Protein 2OLT (pdb70)

Sequence (627 aa):
SPIKPLQEHDKVYDCASLLVPFFEATITGNNWDDAVQIRKQISLAEKQGDSLKREIRLTLPSGLFPVERTDLLELLTQQDKIANKAKDISGRVIGRQLLIPQALQVPFIAYLQRCIIDAVGLAQQVINELDDLLEAGFRGREVDFVAKINELDIIEEDTDDLQIQLRRQLFALESELNPVDVFLYKTIEWVGGLADLAERVGSRLELLARVPIKPLQEHDKVYDCASLLVPFFEATITGNWDDAVQIRKQISLAEKQGDSLKREIRLTLPSGLFPVERTDLLELLTQQDKIANKAKDISGRVIGRQLLIPQALQVPFIAYLQRCIDAVGLAQQVINELDDLLEARGREVDFVAKINELDIIEEDTDDLQIQLRRQLFALESELNPVDVFLYKTIEWVGGLADLAERVGSRLELLARVGVFAKSPIKPLQEHDKVYDCASLLVPFFEATITGNWDDAVQIRKQISLAEKQGDSLKREEIRLTLGLFPVERTDLLELLTQQDKIANKAKDISGRVIGRQLLIPQALQVPFIAYLQRCIDAVGLAQQVINELDDLLEAGFRGREVDFVAKINELDIIEEDTDDLQIQLRRQLFALESELNPVDVFLYKTIEWVGGLADLAERVGSRLELLARV

Structure (mmCIF, N/CA/C/O backbone):
data_2OLT
#
_entry.id   2OLT
#
_cell.length_a   99.530
_cell.length_b   99.530
_cell.length_c   395.920
_cell.angle_alpha   90.000
_cell.angle_beta   90.000
_cell.angle_gamma   120.000
#
_symmetry.space_group_name_H-M   'H 3 2'
#
loop_
_entity.id
_entity.type
_entity.pdbx_description
1 polymer 'Hypothetical protein'
2 non-polymer 'CHLORIDE ION'
3 non-polymer GLYCEROL
4 water water
#
loop_
_atom_site.group_PDB
_atom_site.id
_atom_site.type_symbol
_atom_site.label_atom_id
_atom_site.label_alt_id
_atom_site.label_comp_id
_atom_site.label_asym_id
_atom_site.label_entity_id
_atom_site.label_seq_id
_atom_site.pdbx_PDB_ins_code
_atom_site.Cartn_x
_atom_site.Cartn_y
_atom_site.Cartn_z
_atom_site.occupancy
_atom_site.B_iso_or_equiv
_atom_site.auth_seq_id
_atom_site.auth_comp_id
_atom_site.auth_asym_id
_atom_site.auth_atom_id
_atom_site.pdbx_PDB_model_num
ATOM 1 N N . SER A 1 14 ? 10.507 20.311 6.652 1.00 57.10 13 SER A N 1
ATOM 2 C CA . SER A 1 14 ? 9.679 19.342 5.900 1.00 56.44 13 SER A CA 1
ATOM 3 C C . SER A 1 14 ? 8.517 18.941 6.791 1.00 55.88 13 SER A C 1
ATOM 4 O O . SER A 1 14 ? 8.183 19.640 7.741 1.00 55.78 13 SER A O 1
ATOM 5 N N . PRO A 1 15 ? 7.902 17.797 6.481 1.00 54.62 14 PRO A N 1
ATOM 6 C CA . PRO A 1 15 ? 6.720 17.232 7.167 1.00 53.99 14 PRO A CA 1
ATOM 7 C C . PRO A 1 15 ? 6.992 16.877 8.602 1.00 53.03 14 PRO A C 1
ATOM 8 O O . PRO A 1 15 ? 6.082 16.751 9.409 1.00 53.81 14 PRO A O 1
ATOM 12 N N . ILE A 1 16 ? 8.255 16.645 8.900 1.00 51.68 15 ILE A N 1
ATOM 13 C CA . ILE A 1 16 ? 8.653 16.320 10.221 1.00 50.69 15 ILE A CA 1
ATOM 14 C C . ILE A 1 16 ? 8.751 17.565 11.109 1.00 48.77 15 ILE A C 1
ATOM 15 O O . ILE A 1 16 ? 8.701 17.445 12.312 1.00 48.18 15 ILE A O 1
ATOM 19 N N . LYS A 1 17 ? 8.804 18.764 10.542 1.00 47.13 16 LYS A N 1
ATOM 20 C CA . LYS A 1 17 ? 9.042 19.957 11.375 1.00 45.95 16 LYS A CA 1
ATOM 21 C C . LYS A 1 17 ? 7.996 20.212 12.469 1.00 44.70 16 LYS A C 1
ATOM 22 O O . LYS A 1 17 ? 8.346 20.512 13.587 1.00 43.33 16 LYS A O 1
ATOM 25 N N . PRO A 1 18 ? 6.704 20.111 12.153 1.00 43.96 17 PRO A N 1
ATOM 26 C CA . PRO A 1 18 ? 5.746 20.293 13.242 1.00 43.35 17 PRO A CA 1
ATOM 27 C C . PRO A 1 18 ? 5.900 19.239 14.342 1.00 43.00 17 PRO A C 1
ATOM 28 O O . PRO A 1 18 ? 5.627 19.515 15.505 1.00 42.07 17 PRO A O 1
ATOM 32 N N . LEU A 1 19 ? 6.313 18.021 13.979 1.00 43.38 18 LEU A N 1
ATOM 33 C CA . LEU A 1 19 ? 6.508 16.969 14.975 1.00 43.62 18 LEU A CA 1
ATOM 34 C C . LEU A 1 19 ? 7.690 17.313 15.840 1.00 43.27 18 LEU A C 1
ATOM 35 O O . LEU A 1 19 ? 7.659 17.065 17.048 1.00 42.58 18 LEU A O 1
ATOM 40 N N . GLN A 1 20 ? 8.725 17.871 15.222 1.00 43.37 19 GLN A N 1
ATOM 41 C CA . GLN A 1 20 ? 9.920 18.267 15.946 1.00 43.86 19 GLN A CA 1
ATOM 42 C C . GLN A 1 20 ? 9.580 19.351 16.951 1.00 43.54 19 GLN A C 1
ATOM 43 O O . GLN A 1 20 ? 9.998 19.264 18.122 1.00 43.27 19 GLN A O 1
ATOM 49 N N . GLU A 1 21 ? 8.786 20.322 16.523 1.00 42.20 20 GLU A N 1
ATOM 50 C CA . GLU A 1 21 ? 8.343 21.381 17.397 1.00 42.87 20 GLU A CA 1
ATOM 51 C C . GLU A 1 21 ? 7.539 20.855 18.581 1.00 42.43 20 GLU A C 1
ATOM 52 O O . GLU A 1 21 ? 7.711 21.285 19.729 1.00 41.06 20 GLU A O 1
ATOM 58 N N . HIS A 1 22 ? 6.652 19.899 18.329 1.00 41.97 21 HIS A N 1
ATOM 59 C CA . HIS A 1 22 ? 5.909 19.280 19.401 1.00 41.75 21 HIS A CA 1
ATOM 60 C C . HIS A 1 22 ? 6.837 18.510 20.359 1.00 41.96 21 HIS A C 1
ATOM 61 O O . HIS A 1 22 ? 6.739 18.605 21.584 1.00 42.29 21 HIS A O 1
ATOM 76 N N . ASP A 1 24 ? 9.954 19.116 20.943 1.00 43.33 23 ASP A N 1
ATOM 77 C CA . ASP A 1 24 ? 10.713 20.088 21.713 1.00 43.84 23 ASP A CA 1
ATOM 78 C C . ASP A 1 24 ? 9.869 20.591 22.905 1.00 44.70 23 ASP A C 1
ATOM 79 O O . ASP A 1 24 ? 10.384 20.712 23.998 1.00 44.97 23 ASP A O 1
ATOM 84 N N . LYS A 1 25 ? 8.587 20.907 22.683 1.00 45.35 24 LYS A N 1
ATOM 85 C CA . LYS A 1 25 ? 7.691 21.353 23.765 1.00 44.80 24 LYS A CA 1
ATOM 86 C C . LYS A 1 25 ? 7.545 20.259 24.845 1.00 44.90 24 LYS A C 1
ATOM 87 O O . LYS A 1 25 ? 7.571 20.515 26.038 1.00 44.09 24 LYS A O 1
ATOM 93 N N . VAL A 1 26 ? 7.362 19.028 24.390 1.00 44.60 25 VAL A N 1
ATOM 94 C CA . VAL A 1 26 ? 7.216 17.884 25.287 1.00 45.47 25 VAL A CA 1
ATOM 95 C C . VAL A 1 26 ? 8.484 17.676 26.165 1.00 45.04 25 VAL A C 1
ATOM 96 O O . VAL A 1 26 ? 8.384 17.394 27.383 1.00 45.54 25 VAL A O 1
ATOM 100 N N . TYR A 1 27 ? 9.656 17.823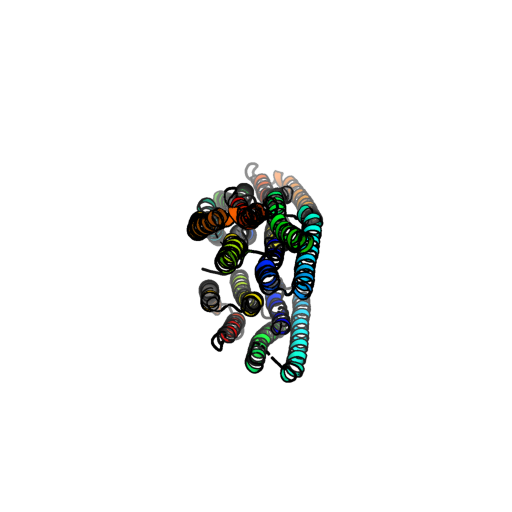 25.561 1.00 44.85 26 TYR A N 1
ATOM 101 C CA . TYR A 1 27 ? 10.898 17.760 26.290 1.00 44.48 26 TYR A CA 1
ATOM 102 C C . TYR A 1 27 ? 10.989 18.885 27.336 1.00 44.85 26 TYR A C 1
ATOM 103 O O . TYR A 1 27 ? 11.423 18.631 28.463 1.00 43.61 26 TYR A O 1
ATOM 112 N N . ASP A 1 28 ? 10.658 20.111 26.944 1.00 44.44 27 ASP A N 1
ATOM 113 C CA . ASP A 1 28 ? 10.655 21.224 27.862 1.00 44.92 27 ASP A CA 1
ATOM 114 C C . ASP A 1 28 ? 9.751 20.931 29.037 1.00 44.97 27 ASP A C 1
ATOM 115 O O . ASP A 1 28 ? 10.082 21.208 30.198 1.00 44.63 27 ASP A O 1
ATOM 120 N N . CYS A 1 29 ? 8.591 20.352 28.751 1.00 45.21 28 CYS A N 1
ATOM 121 C CA . CYS A 1 29 ? 7.610 20.078 29.808 1.00 44.89 28 CYS A CA 1
ATOM 122 C C . CYS A 1 29 ? 8.148 19.055 30.828 1.00 45.36 28 CYS A C 1
ATOM 123 O O . CYS A 1 29 ? 8.136 19.271 32.042 1.00 45.07 28 CYS A O 1
ATOM 126 N N . ALA A 1 30 ? 8.683 17.949 30.313 1.00 44.86 29 ALA A N 1
ATOM 127 C CA . ALA A 1 30 ? 9.265 16.942 31.163 1.00 44.71 29 ALA A CA 1
ATOM 128 C C . ALA A 1 30 ? 10.481 17.474 31.936 1.00 44.84 29 ALA A C 1
ATOM 129 O O . ALA A 1 30 ? 10.678 17.082 33.097 1.00 44.42 29 ALA A O 1
ATOM 131 N N . SER A 1 31 ? 11.304 18.302 31.296 1.00 44.50 30 SER A N 1
ATOM 132 C CA . SER A 1 31 ? 12.484 18.855 31.914 1.00 45.28 30 SER A CA 1
ATOM 133 C C . SER A 1 31 ? 12.189 19.675 33.165 1.00 44.87 30 SER A C 1
ATOM 134 O O . SER A 1 31 ? 13.014 19.712 34.084 1.00 44.26 30 SER A O 1
ATOM 137 N N . LEU A 1 32 ? 11.038 20.334 33.188 1.00 44.26 31 LEU A N 1
ATOM 138 C CA . LEU A 1 32 ? 10.656 21.117 34.328 1.00 44.36 31 LEU A CA 1
ATOM 139 C C . LEU A 1 32 ? 10.472 20.266 35.604 1.00 43.39 31 LEU A C 1
ATOM 140 O O . LEU A 1 32 ? 10.445 20.798 36.686 1.00 42.77 31 LEU A O 1
ATOM 145 N N . LEU A 1 33 ? 10.383 18.939 35.469 1.00 42.79 32 LEU A N 1
ATOM 146 C CA . LEU A 1 33 ? 10.249 18.085 36.629 1.00 42.73 32 LEU A CA 1
ATOM 147 C C . LEU A 1 33 ? 11.455 18.193 37.551 1.00 42.64 32 LEU A C 1
ATOM 148 O O . LEU A 1 33 ? 11.340 17.991 38.744 1.00 41.91 32 LEU A O 1
ATOM 153 N N . VAL A 1 34 ? 12.623 18.502 37.004 1.00 42.87 33 VAL A N 1
ATOM 154 C CA . VAL A 1 34 ? 13.817 18.617 37.843 1.00 43.22 33 VAL A CA 1
ATOM 155 C C . VAL A 1 34 ? 13.750 19.843 38.802 1.00 42.57 33 VAL A C 1
ATOM 156 O O . VAL A 1 34 ? 13.849 19.677 40.013 1.00 42.43 33 VAL A O 1
ATOM 160 N N . PRO A 1 35 ? 13.574 21.067 38.278 1.00 41.87 34 PRO A N 1
ATOM 161 C CA . PRO A 1 35 ? 13.402 22.140 39.263 1.00 41.86 34 PRO A CA 1
ATOM 162 C C . PRO A 1 35 ? 12.132 21.986 40.101 1.00 41.21 34 PRO A C 1
ATOM 163 O O . PRO A 1 35 ? 12.083 22.476 41.245 1.00 41.81 34 PRO A O 1
ATOM 167 N N . PHE A 1 36 ? 11.105 21.329 39.567 1.00 41.46 35 PHE A N 1
ATOM 168 C CA . PHE A 1 36 ? 9.883 21.096 40.341 1.00 41.07 35 PHE A CA 1
ATOM 169 C C . PHE A 1 36 ? 10.208 20.303 41.593 1.00 41.16 35 PHE A C 1
ATOM 170 O O . PHE A 1 36 ? 9.905 20.705 42.702 1.00 40.40 35 PHE A O 1
ATOM 178 N N . PHE A 1 37 ? 10.833 19.152 41.400 1.00 41.70 36 PHE A N 1
ATOM 179 C CA . PHE A 1 37 ? 11.253 18.355 42.523 1.00 41.65 36 PHE A CA 1
ATOM 180 C C . PHE A 1 37 ? 12.281 19.019 43.427 1.00 41.79 36 PHE A C 1
ATOM 181 O O . PHE A 1 37 ? 12.210 18.874 44.655 1.00 41.09 36 PHE A O 1
ATOM 189 N N . GLU A 1 38 ? 13.242 19.720 42.830 1.00 41.38 37 GLU A N 1
ATOM 190 C CA . GLU A 1 38 ? 14.219 20.462 43.618 1.00 43.46 37 GLU A CA 1
ATOM 191 C C . GLU A 1 38 ? 13.517 21.426 44.587 1.00 43.12 37 GLU A C 1
ATOM 192 O O . GLU A 1 38 ? 13.894 21.516 45.747 1.00 43.29 37 GLU A O 1
ATOM 198 N N . ALA A 1 39 ? 12.455 22.084 44.133 1.00 43.39 38 ALA A N 1
ATOM 199 C CA . ALA A 1 39 ? 11.720 22.999 44.984 1.00 43.53 38 ALA A CA 1
ATOM 200 C C . ALA A 1 39 ? 11.017 22.235 46.103 1.00 44.03 38 ALA A C 1
ATOM 201 O O . ALA A 1 39 ? 11.068 22.665 47.236 1.00 44.40 38 ALA A O 1
ATOM 203 N N . THR A 1 40 ? 10.380 21.105 45.793 1.00 44.26 39 THR A N 1
ATOM 204 C CA . THR A 1 40 ? 9.693 20.347 46.851 1.00 44.84 39 THR A CA 1
ATOM 205 C C . THR A 1 40 ? 10.701 19.929 47.923 1.00 45.47 39 THR A C 1
ATOM 206 O O . THR A 1 40 ? 10.402 19.924 49.096 1.00 46.37 39 THR A O 1
ATOM 210 N N . ILE A 1 41 ? 11.900 19.581 47.492 1.00 46.08 40 ILE A N 1
ATOM 211 C CA . ILE A 1 41 ? 12.945 19.098 48.368 1.00 46.75 40 ILE A CA 1
ATOM 212 C C . ILE A 1 41 ? 13.455 20.158 49.335 1.00 46.89 40 ILE A C 1
ATOM 213 O O . ILE A 1 41 ? 13.759 19.866 50.472 1.00 47.18 40 ILE A O 1
ATOM 218 N N . THR A 1 42 ? 13.528 21.399 48.894 1.00 47.20 41 THR A N 1
ATOM 219 C CA . THR A 1 42 ? 13.942 22.478 49.771 1.00 47.20 41 THR A CA 1
ATOM 220 C C . THR A 1 42 ? 12.771 23.010 50.591 1.00 46.84 41 THR A C 1
ATOM 221 O O . THR A 1 42 ? 12.921 23.966 51.283 1.00 47.21 41 THR A O 1
ATOM 225 N N . GLY A 1 43 ? 11.602 22.405 50.484 1.00 47.37 42 GLY A N 1
ATOM 226 C CA . GLY A 1 43 ? 10.424 22.873 51.188 1.00 47.30 42 GLY A CA 1
ATOM 227 C C . GLY A 1 43 ? 9.744 24.126 50.644 1.00 47.30 42 GLY A C 1
ATOM 228 O O . GLY A 1 43 ? 8.914 24.713 51.330 1.00 47.26 42 GLY A O 1
ATOM 229 N N A ASN A 1 44 ? 10.090 24.582 49.440 0.50 46.96 43 ASN A N 1
ATOM 230 N N B ASN A 1 44 ? 10.078 24.520 49.414 0.50 47.18 43 ASN A N 1
ATOM 231 C CA A ASN A 1 44 ? 9.391 25.745 48.905 0.50 46.21 43 ASN A CA 1
ATOM 232 C CA B ASN A 1 44 ? 9.459 25.681 48.791 0.50 46.64 43 ASN A CA 1
ATOM 233 C C A ASN A 1 44 ? 8.243 25.270 48.031 0.50 46.04 43 ASN A C 1
ATOM 234 C C B ASN A 1 44 ? 8.238 25.239 47.997 0.50 46.30 43 ASN A C 1
ATOM 235 O O A ASN A 1 44 ? 8.394 25.166 46.812 0.50 45.73 43 ASN A O 1
ATOM 236 O O B ASN A 1 44 ? 8.327 25.143 46.773 0.50 46.11 43 ASN A O 1
ATOM 245 N N . TRP A 1 45 ? 7.123 24.942 48.679 1.00 45.80 44 TRP A N 1
ATOM 246 C CA . TRP A 1 45 ? 5.914 24.468 48.023 1.00 46.13 44 TRP A CA 1
ATOM 247 C C . TRP A 1 45 ? 5.230 25.532 47.176 1.00 46.41 44 TRP A C 1
ATOM 248 O O . TRP A 1 45 ? 4.579 25.205 46.172 1.00 45.70 44 TRP A O 1
ATOM 259 N N . ASP A 1 46 ? 5.381 26.799 47.551 1.00 46.23 45 ASP A N 1
ATOM 260 C CA . ASP A 1 46 ? 4.815 27.842 46.708 1.00 46.66 45 ASP A CA 1
ATOM 261 C C . ASP A 1 46 ? 5.524 27.824 45.350 1.00 46.08 45 ASP A C 1
ATOM 262 O O . ASP A 1 46 ? 4.899 27.940 44.307 1.00 45.34 45 ASP A O 1
ATOM 267 N N . ASP A 1 47 ? 6.843 27.718 45.382 1.00 45.55 46 ASP A N 1
ATOM 268 C CA . ASP A 1 47 ? 7.599 27.655 44.165 1.00 45.73 46 ASP A CA 1
ATOM 269 C C . ASP A 1 47 ? 7.286 26.398 43.362 1.00 44.85 46 ASP A C 1
ATOM 270 O O . ASP A 1 47 ? 7.278 26.448 42.141 1.00 44.19 46 ASP A O 1
ATOM 275 N N . ALA A 1 48 ? 7.095 25.264 44.040 1.00 44.46 47 ALA A N 1
ATOM 276 C CA . ALA A 1 48 ? 6.755 24.029 43.364 1.00 43.90 47 ALA A CA 1
ATOM 277 C C . ALA A 1 48 ? 5.406 24.193 42.679 1.00 44.67 47 ALA A C 1
ATOM 278 O O . ALA A 1 48 ? 5.197 23.709 41.559 1.00 43.95 47 ALA A O 1
ATOM 280 N N . VAL A 1 49 ? 4.482 24.868 43.336 1.00 44.67 48 VAL A N 1
ATOM 281 C CA . VAL A 1 49 ? 3.160 25.137 42.726 1.00 45.38 48 VAL A CA 1
ATOM 282 C C . VAL A 1 49 ? 3.330 25.986 41.461 1.00 45.21 48 VAL A C 1
ATOM 283 O O . VAL A 1 49 ? 2.694 25.722 40.439 1.00 43.96 48 VAL A O 1
ATOM 287 N N . GLN A 1 50 ? 4.178 27.003 41.540 1.00 45.15 49 GLN A N 1
ATOM 288 C CA . GLN A 1 50 ? 4.436 27.821 40.355 1.00 46.17 49 GLN A CA 1
ATOM 289 C C . GLN A 1 50 ? 5.093 27.006 39.210 1.00 46.20 49 GLN A C 1
ATOM 290 O O . GLN A 1 50 ? 4.731 27.149 38.033 1.00 45.66 49 GLN A O 1
ATOM 296 N N . ILE A 1 51 ? 6.030 26.122 39.545 1.00 45.47 50 ILE A N 1
ATOM 297 C CA . ILE A 1 51 ? 6.672 25.315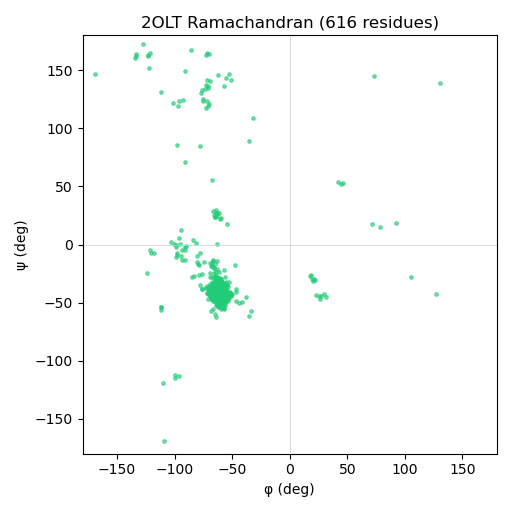 38.511 1.00 45.36 50 ILE A CA 1
ATOM 298 C C . ILE A 1 51 ? 5.684 24.323 37.889 1.00 45.83 50 ILE A C 1
ATOM 299 O O . ILE A 1 51 ? 5.737 24.013 36.716 1.00 45.28 50 ILE A O 1
ATOM 304 N N . ARG A 1 52 ? 4.795 23.793 38.697 1.00 45.93 51 ARG A N 1
ATOM 305 C CA . ARG A 1 52 ? 3.749 22.963 38.172 1.00 47.39 51 ARG A CA 1
ATOM 306 C C . ARG A 1 52 ? 2.855 23.750 37.194 1.00 46.96 51 ARG A C 1
ATOM 307 O O . ARG A 1 52 ? 2.426 23.182 36.174 1.00 46.60 51 ARG A O 1
ATOM 315 N N . LYS A 1 53 ? 2.633 25.040 37.441 1.00 46.93 52 LYS A N 1
ATOM 316 C CA . LYS A 1 53 ? 1.893 25.849 36.487 1.00 47.01 52 LYS A CA 1
ATOM 317 C C . LYS A 1 53 ? 2.668 25.911 35.161 1.00 46.08 52 LYS A C 1
ATOM 318 O O . LYS A 1 53 ? 2.064 25.924 34.104 1.00 46.47 52 LYS A O 1
ATOM 324 N N . GLN A 1 54 ? 3.993 25.992 35.227 1.00 45.26 53 GLN A N 1
ATOM 325 C CA . GLN A 1 54 ? 4.844 26.036 34.040 1.00 44.34 53 GLN A CA 1
ATOM 326 C C . GLN A 1 54 ? 4.723 24.671 33.312 1.00 44.18 53 GLN A C 1
ATOM 327 O O . GLN A 1 54 ? 4.630 24.586 32.102 1.00 43.52 53 GLN A O 1
ATOM 333 N N . ILE A 1 55 ? 4.755 23.601 34.079 1.00 43.21 54 ILE A N 1
ATOM 334 C CA . ILE A 1 55 ? 4.581 22.268 33.508 1.00 43.23 54 ILE A CA 1
ATOM 335 C C . ILE A 1 55 ? 3.209 22.158 32.815 1.00 43.50 54 ILE A C 1
ATOM 336 O O . ILE A 1 55 ? 3.122 21.678 31.682 1.00 42.40 54 ILE A O 1
ATOM 341 N N . SER A 1 56 ? 2.159 22.643 33.464 1.00 44.04 55 SER A N 1
ATOM 342 C CA . SER A 1 56 ? 0.819 22.632 32.871 1.00 45.35 55 SER A CA 1
ATOM 343 C C . SER A 1 56 ? 0.728 23.489 31.606 1.00 44.93 55 SER A C 1
ATOM 344 O O . SER A 1 56 ? -0.003 23.147 30.684 1.00 45.38 55 SER A O 1
ATOM 347 N N . LEU A 1 57 ? 1.408 24.627 31.602 1.00 44.38 56 LEU A N 1
ATOM 348 C CA . LEU A 1 57 ? 1.406 25.492 30.448 1.00 44.10 56 LEU A CA 1
ATOM 349 C C . LEU A 1 57 ? 2.032 24.789 29.251 1.00 43.31 56 LEU A C 1
ATOM 350 O O . LEU A 1 57 ? 1.515 24.805 28.154 1.00 43.04 56 LEU A O 1
ATOM 355 N N . ALA A 1 58 ? 3.204 24.221 29.466 1.00 43.38 57 ALA A N 1
ATOM 356 C CA . ALA A 1 58 ? 3.914 23.521 28.400 1.00 43.48 57 ALA A CA 1
ATOM 357 C C . ALA A 1 58 ? 3.055 22.383 27.853 1.00 43.20 57 ALA A C 1
ATOM 358 O O . ALA A 1 58 ? 3.059 22.087 26.672 1.00 42.66 57 ALA A O 1
ATOM 360 N N . GLU A 1 59 ? 2.328 21.724 28.736 1.00 43.89 58 GLU A N 1
ATOM 361 C CA . GLU A 1 59 ? 1.437 20.654 28.327 1.00 43.62 58 GLU A CA 1
ATOM 362 C C . GLU A 1 59 ? 0.291 21.210 27.498 1.00 43.34 58 GLU A C 1
ATOM 363 O O . GLU A 1 59 ? -0.069 20.621 26.471 1.00 43.49 58 GLU A O 1
ATOM 369 N N . LYS A 1 60 ? -0.251 22.357 27.882 1.00 43.90 59 LYS A N 1
ATOM 370 C CA . LYS A 1 60 ? -1.323 22.975 27.148 1.00 43.88 59 LYS A CA 1
ATOM 371 C C . LYS A 1 60 ? -0.818 23.367 25.744 1.00 43.73 59 LYS A C 1
ATOM 372 O O . LYS A 1 60 ? -1.512 23.159 24.738 1.00 43.48 59 LYS A O 1
ATOM 376 N N . GLN A 1 61 ? 0.361 23.988 25.695 1.00 43.05 60 GLN A N 1
ATOM 377 C CA . GLN A 1 61 ? 0.953 24.455 24.458 1.00 42.41 60 GLN A CA 1
ATOM 378 C C . GLN A 1 61 ? 1.205 23.263 23.523 1.00 42.29 60 GLN A C 1
ATOM 379 O O . GLN A 1 61 ? 0.951 23.309 22.336 1.00 41.88 60 GLN A O 1
ATOM 385 N N . GLY A 1 62 ? 1.702 22.177 24.087 1.00 41.99 61 GLY A N 1
ATOM 386 C CA . GLY A 1 62 ? 1.911 20.949 23.332 1.00 42.22 61 GLY A CA 1
ATOM 387 C C . GLY A 1 62 ? 0.609 20.379 22.773 1.00 41.96 61 GLY A C 1
ATOM 388 O O . GLY A 1 62 ? 0.541 19.974 21.615 1.00 42.35 61 GLY A O 1
ATOM 389 N N . ASP A 1 63 ? -0.433 20.368 23.582 1.00 41.94 62 ASP A N 1
ATOM 390 C CA . ASP A 1 63 ? -1.725 19.925 23.140 1.00 42.55 62 ASP A CA 1
ATOM 391 C C . ASP A 1 63 ? -2.279 20.808 21.976 1.00 43.05 62 ASP A C 1
ATOM 392 O O . ASP A 1 63 ? -2.958 20.309 21.055 1.00 41.31 62 ASP A O 1
ATOM 397 N N . SER A 1 64 ? -2.015 22.120 22.008 1.00 43.14 63 SER A N 1
ATOM 398 C CA . SER A 1 64 ? -2.460 22.989 20.953 1.00 43.07 63 SER A CA 1
ATOM 399 C C . SER A 1 64 ? -1.738 22.651 19.649 1.00 42.57 63 SER A C 1
ATOM 400 O O . SER A 1 64 ? -2.371 22.591 18.623 1.00 41.73 63 SER A O 1
ATOM 403 N N . LEU A 1 65 ? -0.425 22.439 19.704 1.00 42.39 64 LEU A N 1
ATOM 404 C CA . LEU A 1 65 ? 0.341 22.039 18.538 1.00 42.32 64 LEU A CA 1
ATOM 405 C C . LEU A 1 65 ? -0.189 20.708 18.019 1.00 41.25 64 LEU A C 1
ATOM 406 O O . LEU A 1 65 ? -0.285 20.494 16.838 1.00 40.30 64 LEU A O 1
ATOM 411 N N . LYS A 1 66 ? -0.443 19.787 18.933 1.00 41.44 65 LYS A N 1
ATOM 412 C CA . LYS A 1 66 ? -1.015 18.486 18.592 1.00 41.75 65 LYS A CA 1
ATOM 413 C C . LYS A 1 66 ? -2.353 18.636 17.851 1.00 40.44 65 LYS A C 1
ATOM 414 O O . LYS A 1 66 ? -2.584 17.996 16.852 1.00 39.24 65 LYS A O 1
ATOM 420 N N . ARG A 1 67 ? -3.239 19.470 18.359 1.00 39.82 66 ARG A N 1
ATOM 421 C CA . ARG A 1 67 ? -4.512 19.692 17.714 1.00 39.22 66 ARG A CA 1
ATOM 422 C C . ARG A 1 67 ? -4.325 20.205 16.268 1.00 39.29 66 ARG A C 1
ATOM 423 O O . ARG A 1 67 ? -5.019 19.764 15.337 1.00 37.62 66 ARG A O 1
ATOM 431 N N . GLU A 1 68 ? -3.425 21.174 16.101 1.00 39.19 67 GLU A N 1
ATOM 432 C CA . GLU A 1 68 ? -3.214 21.775 14.787 1.00 38.96 67 GLU A CA 1
ATOM 433 C C . GLU A 1 68 ? -2.696 20.729 13.811 1.00 38.79 67 GLU A C 1
ATOM 434 O O . GLU A 1 68 ? -3.158 20.651 12.693 1.00 38.29 67 GLU A O 1
ATOM 436 N N . ILE A 1 69 ? -1.770 19.898 14.257 1.00 38.52 68 ILE A N 1
ATOM 437 C CA . ILE A 1 69 ? -1.264 18.823 13.411 1.00 39.22 68 ILE A CA 1
ATOM 438 C C . ILE A 1 69 ? -2.368 17.853 13.002 1.00 38.98 68 ILE A C 1
ATOM 439 O O . ILE A 1 69 ? -2.495 17.518 11.826 1.00 38.23 68 ILE A O 1
ATOM 444 N N . ARG A 1 70 ? -3.186 17.455 13.961 1.00 39.18 69 ARG A N 1
ATOM 445 C CA . ARG A 1 70 ? -4.284 16.510 13.689 1.00 40.50 69 ARG A CA 1
ATOM 446 C C . ARG A 1 70 ? -5.314 17.027 12.702 1.00 40.84 69 ARG A C 1
ATOM 447 O O . ARG A 1 70 ? -5.914 16.245 11.977 1.00 40.47 69 ARG A O 1
ATOM 455 N N . LEU A 1 71 ? -5.559 18.334 12.715 1.00 41.56 70 LEU A N 1
ATOM 456 C CA . LEU A 1 71 ? -6.517 18.926 11.839 1.00 43.10 70 LEU A CA 1
ATOM 457 C C . LEU A 1 71 ? -5.910 19.387 10.500 1.00 44.72 70 LEU A C 1
ATOM 458 O O . LEU A 1 71 ? -6.618 19.845 9.654 1.00 43.37 70 LEU A O 1
ATOM 463 N N . THR A 1 72 ? -4.604 19.218 10.327 1.00 47.20 71 THR A N 1
ATOM 464 C CA . THR A 1 72 ? -3.891 19.607 9.120 1.00 49.26 71 THR A CA 1
ATOM 465 C C . THR A 1 72 ? -3.365 18.419 8.311 1.00 51.15 71 THR A C 1
ATOM 466 O O . THR A 1 72 ? -3.623 18.330 7.111 1.00 51.97 71 THR A O 1
ATOM 470 N N . LEU A 1 73 ? -2.615 17.530 8.958 1.00 53.73 72 LEU A N 1
ATOM 471 C CA . LEU A 1 73 ? -2.007 16.325 8.344 1.00 56.14 72 LEU A CA 1
ATOM 472 C C . LEU A 1 73 ? -2.947 15.785 7.253 1.00 57.73 72 LEU A C 1
ATOM 473 O O . LEU A 1 73 ? -2.548 15.731 6.074 1.00 58.58 72 LEU A O 1
ATOM 476 N N . PRO A 1 74 ? -4.227 15.459 7.599 1.00 59.73 73 PRO A N 1
ATOM 477 C CA . PRO A 1 74 ? -5.259 15.010 6.604 1.00 60.07 73 PRO A CA 1
ATOM 478 C C . PRO A 1 74 ? -5.437 15.825 5.294 1.00 61.09 73 PRO A C 1
ATOM 479 O O . PRO A 1 74 ? -6.071 15.343 4.338 1.00 61.60 73 PRO A O 1
ATOM 483 N N . SER A 1 75 ? -4.944 17.059 5.259 1.00 61.43 74 SER A N 1
ATOM 484 C CA . SER A 1 75 ? -5.005 17.873 4.051 1.00 61.41 74 SER A CA 1
ATOM 485 C C . SER A 1 75 ? -3.692 17.787 3.247 1.00 61.24 74 SER A C 1
ATOM 486 O O . SER A 1 75 ? -3.517 18.486 2.236 1.00 61.42 74 SER A O 1
ATOM 489 N N . GLY A 1 76 ? -2.785 16.917 3.699 1.00 60.94 75 GLY A N 1
ATOM 490 C CA . GLY A 1 76 ? -1.496 16.711 3.058 1.00 60.72 75 GLY A CA 1
ATOM 491 C C . GLY A 1 76 ? -1.613 16.024 1.705 1.00 60.72 75 GLY A C 1
ATOM 492 O O . GLY A 1 76 ? -2.426 15.106 1.544 1.00 61.10 75 GLY A O 1
ATOM 493 N N . LEU A 1 77 ? -0.795 16.459 0.742 1.00 60.36 76 LEU A N 1
ATOM 494 C CA . LEU A 1 77 ? -0.811 15.887 -0.604 1.00 60.23 76 LEU A CA 1
ATOM 495 C C . LEU A 1 77 ? 0.336 14.874 -0.761 1.00 60.06 76 LEU A C 1
ATOM 496 O O . LEU A 1 77 ? 0.308 13.813 -0.128 1.00 60.83 76 LEU A O 1
ATOM 498 N N . PHE A 1 78 ? 1.326 15.176 -1.594 1.00 59.91 77 PHE A N 1
ATOM 499 C CA . PHE A 1 78 ? 2.460 14.287 -1.789 1.00 59.59 77 PHE A CA 1
ATOM 500 C C . PHE A 1 78 ? 3.253 14.410 -0.470 1.00 60.15 77 PHE A C 1
ATOM 501 O O . PHE A 1 78 ? 3.342 15.500 0.096 1.00 60.39 77 PHE A O 1
ATOM 512 N N . PRO A 1 80 ? 6.607 12.379 2.001 1.00 56.43 79 PRO A N 1
ATOM 513 C CA . PRO A 1 80 ? 7.608 11.331 2.105 1.00 55.04 79 PRO A CA 1
ATOM 514 C C . PRO A 1 80 ? 7.429 10.340 3.230 1.00 53.37 79 PRO A C 1
ATOM 515 O O . PRO A 1 80 ? 8.187 9.382 3.304 1.00 52.98 79 PRO A O 1
ATOM 519 N N . VAL A 1 81 ? 6.465 10.581 4.113 1.00 51.82 80 VAL A N 1
ATOM 520 C CA . VAL A 1 81 ? 6.184 9.676 5.232 1.00 50.59 80 VAL A CA 1
ATOM 521 C C . VAL A 1 81 ? 4.666 9.458 5.305 1.00 49.14 80 VAL A C 1
ATOM 522 O O . VAL A 1 81 ? 3.900 10.228 4.735 1.00 48.55 80 VAL A O 1
ATOM 526 N N . GLU A 1 82 ? 4.231 8.413 6.000 1.00 47.19 81 GLU A N 1
ATOM 527 C CA . GLU A 1 82 ? 2.816 8.147 6.153 1.00 45.61 81 GLU A CA 1
ATOM 528 C C . GLU A 1 82 ? 2.186 9.078 7.169 1.00 43.57 81 GLU A C 1
ATOM 529 O O . GLU A 1 82 ? 2.704 9.279 8.271 1.00 41.93 81 GLU A O 1
ATOM 535 N N . ARG A 1 83 ? 1.045 9.642 6.779 1.00 41.52 82 ARG A N 1
ATOM 536 C CA . ARG A 1 83 ? 0.240 10.456 7.688 1.00 41.25 82 ARG A CA 1
ATOM 537 C C . ARG A 1 83 ? -0.003 9.697 8.965 1.00 38.98 82 ARG A C 1
ATOM 538 O O . ARG A 1 83 ? 0.074 10.258 10.037 1.00 38.71 82 ARG A O 1
ATOM 544 N N . THR A 1 84 ? -0.336 8.412 8.853 1.00 38.00 83 THR A N 1
ATOM 545 C CA . THR A 1 84 ? -0.637 7.637 10.038 1.00 37.90 83 THR A CA 1
ATOM 546 C C . THR A 1 84 ? 0.578 7.467 10.957 1.00 37.40 83 THR A C 1
ATOM 547 O O . THR A 1 84 ? 0.426 7.474 12.145 1.00 37.71 83 THR A O 1
ATOM 551 N N . ASP A 1 85 ? 1.772 7.334 10.408 1.00 38.40 84 ASP A N 1
ATOM 552 C CA . ASP A 1 85 ? 2.963 7.248 11.248 1.00 38.30 84 ASP A CA 1
ATOM 553 C C . ASP A 1 85 ? 3.133 8.530 12.017 1.00 38.39 84 ASP A C 1
ATOM 554 O O . ASP A 1 85 ? 3.472 8.492 13.188 1.00 39.02 84 ASP A O 1
ATOM 559 N N . LEU A 1 86 ? 2.899 9.673 11.381 1.00 38.29 85 LEU A N 1
ATOM 560 C CA . LEU A 1 86 ? 3.058 10.962 12.068 1.00 38.99 85 LEU A CA 1
ATOM 561 C C . LEU A 1 86 ? 2.055 11.107 13.183 1.00 38.30 85 LEU A C 1
ATOM 562 O O . LEU A 1 86 ? 2.377 11.626 14.238 1.00 37.38 85 LEU A O 1
ATOM 567 N N . LEU A 1 87 ? 0.844 10.600 12.969 1.00 38.04 86 LEU A N 1
ATOM 568 C CA . LEU A 1 87 ? -0.188 10.655 14.005 1.00 38.72 86 LEU A CA 1
ATOM 569 C C . LEU A 1 87 ? 0.196 9.791 15.202 1.00 38.79 86 LEU A C 1
ATOM 570 O O . LEU A 1 87 ? 0.115 10.238 16.330 1.00 39.13 86 LEU A O 1
ATOM 575 N N . GLU A 1 88 ? 0.659 8.576 14.925 1.00 40.22 87 GLU A N 1
ATOM 576 C CA . GLU A 1 88 ? 1.093 7.648 15.960 1.00 41.25 87 GLU A CA 1
ATOM 577 C C . GLU A 1 88 ? 2.273 8.177 16.708 1.00 41.46 87 GLU A C 1
ATOM 578 O O . GLU A 1 88 ? 2.344 7.997 17.891 1.00 41.50 87 GLU A O 1
ATOM 584 N N . LEU A 1 89 ? 3.193 8.849 16.014 1.00 41.94 88 LEU A N 1
ATOM 585 C CA . LEU A 1 89 ? 4.325 9.464 16.662 1.00 42.44 88 LEU A CA 1
ATOM 586 C C . LEU A 1 89 ? 3.861 10.566 17.616 1.00 42.34 88 LEU A C 1
ATOM 587 O O . LEU A 1 89 ? 4.275 10.635 18.754 1.00 42.49 88 LEU A O 1
ATOM 592 N N . LEU A 1 90 ? 2.999 11.439 17.134 1.00 41.97 89 LEU A N 1
ATOM 593 C CA . LEU A 1 90 ? 2.407 12.498 17.940 1.00 41.97 89 LEU A CA 1
ATOM 594 C C . LEU A 1 90 ? 1.741 11.968 19.197 1.00 41.55 89 LEU A C 1
ATOM 595 O O . LEU A 1 90 ? 1.879 12.510 20.269 1.00 41.91 89 LEU A O 1
ATOM 600 N N . THR A 1 91 ? 0.991 10.887 19.065 1.00 42.81 90 THR A N 1
ATOM 601 C CA . THR A 1 91 ? 0.372 10.277 20.214 1.00 43.46 90 THR A CA 1
ATOM 602 C C . THR A 1 91 ? 1.384 9.866 21.292 1.00 43.52 90 THR A C 1
ATOM 603 O O . THR A 1 91 ? 1.164 10.106 22.476 1.00 44.15 90 THR A O 1
ATOM 607 N N . GLN A 1 92 ? 2.515 9.292 20.896 1.00 43.85 91 GLN A N 1
ATOM 608 C CA . GLN A 1 92 ? 3.496 8.868 21.878 1.00 44.39 91 GLN A CA 1
ATOM 609 C C . GLN A 1 92 ? 4.215 10.040 22.475 1.00 44.50 91 GLN A C 1
ATOM 610 O O . GLN A 1 92 ? 4.485 10.055 23.686 1.00 45.82 91 GLN A O 1
ATOM 616 N N . GLN A 1 93 ? 4.494 11.060 21.665 1.00 44.18 92 GLN A N 1
ATOM 617 C CA . GLN A 1 93 ? 5.121 12.263 22.172 1.00 43.10 92 GLN A CA 1
ATOM 618 C C . GLN A 1 93 ? 4.258 12.925 23.229 1.00 44.28 92 GLN A C 1
ATOM 619 O O . GLN A 1 93 ? 4.756 13.330 24.304 1.00 45.41 92 GLN A O 1
ATOM 625 N N . ASP A 1 94 ? 2.975 13.080 22.920 1.00 44.44 93 ASP A N 1
ATOM 626 C CA . ASP A 1 94 ? 2.024 13.729 23.822 1.00 45.10 93 ASP A CA 1
ATOM 627 C C . ASP A 1 94 ? 1.989 13.077 25.208 1.00 44.06 93 ASP A C 1
ATOM 628 O O . ASP A 1 94 ? 1.901 13.747 26.210 1.00 44.46 93 ASP A O 1
ATOM 633 N N . LYS A 1 95 ? 1.989 11.758 25.245 1.00 44.25 94 LYS A N 1
ATOM 634 C CA . LYS A 1 95 ? 1.954 11.007 26.507 1.00 44.53 94 LYS A CA 1
ATOM 635 C C . LYS A 1 95 ? 3.051 11.452 27.478 1.00 44.10 94 LYS A C 1
ATOM 636 O O . LYS A 1 95 ? 2.817 11.475 28.686 1.00 44.56 94 LYS A O 1
ATOM 641 N N . ILE A 1 96 ? 4.204 11.865 26.967 1.00 44.16 95 ILE A N 1
ATOM 642 C CA . ILE A 1 96 ? 5.305 12.280 27.820 1.00 44.62 95 ILE A CA 1
ATOM 643 C C . ILE A 1 96 ? 4.957 13.551 28.598 1.00 44.82 95 ILE A C 1
ATOM 644 O O . ILE A 1 96 ? 5.185 13.632 29.817 1.00 45.66 95 ILE A O 1
ATOM 649 N N . ALA A 1 97 ? 4.443 14.542 27.907 1.00 44.68 96 ALA A N 1
ATOM 650 C CA . ALA A 1 97 ? 3.990 15.769 28.559 1.00 45.10 96 ALA A CA 1
ATOM 651 C C . ALA A 1 97 ? 2.854 15.451 29.565 1.00 45.16 96 ALA A C 1
ATOM 652 O O . ALA A 1 97 ? 2.846 15.935 30.675 1.00 45.08 96 ALA A O 1
ATOM 654 N N . ASN A 1 98 ? 1.865 14.686 29.154 1.00 45.39 97 ASN A N 1
ATOM 655 C CA . ASN A 1 98 ? 0.795 14.326 30.049 1.00 46.38 97 ASN A CA 1
ATOM 656 C C . ASN A 1 98 ? 1.340 13.643 31.336 1.00 46.78 97 ASN A C 1
ATOM 657 O O . ASN A 1 98 ? 0.840 13.864 32.425 1.00 47.51 97 ASN A O 1
ATOM 662 N N . LYS A 1 99 ? 2.369 12.820 31.196 1.00 46.32 98 LYS A N 1
ATOM 663 C CA . LYS A 1 99 ? 2.942 12.111 32.316 1.00 47.63 98 LYS A CA 1
ATOM 664 C C . LYS A 1 99 ? 3.576 13.119 33.282 1.00 46.32 98 LYS A C 1
ATOM 665 O O . LYS A 1 99 ? 3.365 13.003 34.487 1.00 45.23 98 LYS A O 1
ATOM 671 N N . ALA A 1 100 ? 4.357 14.071 32.758 1.00 45.57 99 ALA A N 1
ATOM 672 C CA . ALA A 1 100 ? 4.976 15.079 33.574 1.00 45.54 99 ALA A CA 1
ATOM 673 C C . ALA A 1 100 ? 3.915 15.904 34.330 1.00 45.05 99 ALA A C 1
ATOM 674 O O . ALA A 1 100 ? 4.049 16.185 35.543 1.00 44.89 99 ALA A O 1
ATOM 676 N N . LYS A 1 101 ? 2.852 16.254 33.640 1.00 45.41 100 LYS A N 1
ATOM 677 C CA . LYS A 1 101 ? 1.756 17.015 34.278 1.00 44.84 100 LYS A CA 1
ATOM 678 C C . LYS A 1 101 ? 1.137 16.203 35.437 1.00 44.60 100 LYS A C 1
ATOM 679 O O . LYS A 1 101 ? 0.928 16.708 36.543 1.00 42.82 100 LYS A O 1
ATOM 685 N N . ASP A 1 102 ? 0.795 14.954 35.132 1.00 44.95 101 ASP A N 1
ATOM 686 C CA . ASP A 1 102 ? 0.228 14.045 36.091 1.00 45.11 101 ASP A CA 1
ATOM 687 C C . ASP A 1 102 ? 1.107 13.800 37.348 1.00 44.55 101 ASP A C 1
ATOM 688 O O . ASP A 1 102 ? 0.610 13.902 38.471 1.00 43.96 101 ASP A O 1
ATOM 693 N N . ILE A 1 103 ? 2.380 13.486 37.144 1.00 43.62 102 ILE A N 1
ATOM 694 C CA . ILE A 1 103 ? 3.305 13.280 38.220 1.00 43.03 102 ILE A CA 1
ATOM 695 C C . ILE A 1 103 ? 3.350 14.526 39.114 1.00 43.89 102 ILE A C 1
ATOM 696 O O . ILE A 1 103 ? 3.224 14.430 40.329 1.00 43.93 102 ILE A O 1
ATOM 701 N N . SER A 1 104 ? 3.503 15.691 38.520 1.00 43.54 103 SER A N 1
ATOM 702 C CA . SER A 1 104 ? 3.601 16.917 39.298 1.00 44.12 103 SER A CA 1
ATOM 703 C C . SER A 1 104 ? 2.324 17.230 40.070 1.00 43.63 103 SER A C 1
ATOM 704 O O . SER A 1 104 ? 2.376 17.777 41.177 1.00 43.34 103 SER A O 1
ATOM 707 N N . GLY A 1 105 ? 1.178 16.867 39.496 1.00 43.32 104 GLY A N 1
ATOM 708 C CA . GLY A 1 105 ? -0.099 17.072 40.142 1.00 42.38 104 GLY A CA 1
ATOM 709 C C . GLY A 1 105 ? -0.239 16.176 41.348 1.00 42.16 104 GLY A C 1
ATOM 710 O O . GLY A 1 105 ? -0.756 16.586 42.354 1.00 42.98 104 GLY A O 1
ATOM 711 N N . ARG A 1 106 ? 0.151 14.912 41.243 1.00 41.77 105 ARG A N 1
ATOM 712 C CA . ARG A 1 106 ? 0.045 14.051 42.389 1.00 41.88 105 ARG A CA 1
ATOM 713 C C . ARG A 1 106 ? 0.971 14.519 43.519 1.00 41.29 105 ARG A C 1
ATOM 714 O O . ARG A 1 106 ? 0.633 14.429 44.696 1.00 41.22 105 ARG A O 1
ATOM 722 N N . VAL A 1 107 ? 2.154 14.988 43.166 1.00 40.93 106 VAL A N 1
ATOM 723 C CA . VAL A 1 107 ? 3.115 15.412 44.177 1.00 41.15 106 VAL A CA 1
ATOM 724 C C . VAL A 1 107 ? 2.584 16.657 44.949 1.00 41.91 106 VAL A C 1
ATOM 725 O O . VAL A 1 107 ? 2.658 16.735 46.168 1.00 41.94 106 VAL A O 1
ATOM 729 N N . ILE A 1 108 ? 2.056 17.624 44.226 1.00 42.12 107 ILE A N 1
ATOM 730 C CA . ILE A 1 108 ? 1.435 18.790 44.850 1.00 42.68 107 ILE A CA 1
ATOM 731 C C . ILE A 1 108 ? 0.238 18.358 45.696 1.00 43.14 107 ILE A C 1
ATOM 732 O O . ILE A 1 108 ? 0.060 18.799 46.810 1.00 42.85 107 ILE A O 1
ATOM 737 N N . GLY A 1 109 ? -0.558 17.443 45.162 1.00 43.69 108 GLY A N 1
ATOM 738 C CA . GLY A 1 109 ? -1.737 16.934 45.860 1.00 43.78 108 GLY A CA 1
ATOM 739 C C . GLY A 1 109 ? -1.496 16.260 47.203 1.00 43.62 108 GLY A C 1
ATOM 740 O O . GLY A 1 109 ? -2.293 16.428 48.136 1.00 43.31 108 GLY A O 1
ATOM 741 N N . ARG A 1 110 ? -0.429 15.481 47.303 1.00 42.95 109 ARG A N 1
ATOM 742 C CA . ARG A 1 110 ? -0.105 14.812 48.531 1.00 42.89 109 ARG A CA 1
ATOM 743 C C . ARG A 1 110 ? 0.978 15.578 49.300 1.00 42.66 109 ARG A C 1
ATOM 744 O O . ARG A 1 110 ? 1.313 15.187 50.398 1.00 42.40 109 ARG A O 1
ATOM 752 N N . GLN A 1 111 ? 1.487 16.672 48.740 1.00 43.70 110 GLN A N 1
ATOM 753 C CA . GLN A 1 111 ? 2.691 17.363 49.268 1.00 44.95 110 GLN A CA 1
ATOM 754 C C . GLN A 1 111 ? 3.724 16.287 49.552 1.00 44.61 110 GLN A C 1
ATOM 755 O O . GLN A 1 111 ? 4.258 16.174 50.623 1.00 43.48 110 GLN A O 1
ATOM 761 N N . LEU A 1 112 ? 3.973 15.484 48.553 1.00 45.48 111 LEU A N 1
ATOM 762 C CA . LEU A 1 112 ? 4.822 14.328 48.697 1.00 46.62 111 LEU A CA 1
ATOM 763 C C . LEU A 1 112 ? 6.265 14.718 48.870 1.00 47.03 111 LEU A C 1
ATOM 764 O O . LEU A 1 112 ? 6.851 15.320 47.968 1.00 47.29 111 LEU A O 1
ATOM 769 N N . LEU A 1 113 ? 6.835 14.336 50.008 1.00 47.15 112 LEU A N 1
ATOM 770 C CA . LEU A 1 113 ? 8.252 14.616 50.297 1.00 47.28 112 LEU A CA 1
ATOM 771 C C . LEU A 1 113 ? 9.161 13.420 50.082 1.00 45.85 112 LEU A C 1
ATOM 772 O O . LEU A 1 113 ? 8.946 12.374 50.619 1.00 46.13 112 LEU A O 1
ATOM 775 N N . ILE A 1 114 ? 10.152 13.567 49.213 1.00 45.73 113 ILE A N 1
ATOM 776 C CA . ILE A 1 114 ? 11.119 12.517 49.015 1.00 44.92 113 ILE A CA 1
ATOM 777 C C . ILE A 1 114 ? 11.957 12.533 50.302 1.00 44.87 113 ILE A C 1
ATOM 778 O O . ILE A 1 114 ? 12.477 13.583 50.667 1.00 44.77 113 ILE A O 1
ATOM 783 N N . PRO A 1 115 ? 12.061 11.403 51.020 1.00 44.11 114 PRO A N 1
ATOM 784 C CA . PRO A 1 115 ? 12.943 11.356 52.206 1.00 43.71 114 PRO A CA 1
ATOM 785 C C . PRO A 1 115 ? 14.384 11.810 51.940 1.00 43.32 114 PRO A C 1
ATOM 786 O O . PRO A 1 115 ? 14.939 11.564 50.872 1.00 42.52 114 PRO A O 1
ATOM 790 N N . GLN A 1 116 ? 14.986 12.427 52.954 1.00 43.03 115 GLN A N 1
ATOM 791 C CA . GLN A 1 116 ? 16.311 13.017 52.857 1.00 43.33 115 GLN A CA 1
ATOM 792 C C . GLN A 1 116 ? 17.353 12.143 52.205 1.00 42.07 115 GLN A C 1
ATOM 793 O O . GLN A 1 116 ? 18.032 12.593 51.316 1.00 40.54 115 GLN A O 1
ATOM 799 N N . ALA A 1 117 ? 17.451 10.892 52.637 1.00 42.08 116 ALA A N 1
ATOM 800 C CA . ALA A 1 117 ? 18.457 9.957 52.133 1.00 42.54 116 ALA A CA 1
ATOM 801 C C . ALA A 1 117 ? 18.292 9.574 50.665 1.00 42.51 116 ALA A C 1
ATOM 802 O O . ALA A 1 117 ? 19.246 9.084 50.034 1.00 42.76 116 ALA A O 1
ATOM 804 N N . LEU A 1 118 ? 17.082 9.775 50.138 1.00 41.95 117 LEU A N 1
ATOM 805 C CA . LEU A 1 118 ? 16.781 9.462 48.761 1.00 41.65 117 LEU A CA 1
ATOM 806 C C . LEU A 1 118 ? 16.847 10.665 47.825 1.00 40.67 117 LEU A C 1
ATOM 807 O O . LEU A 1 118 ? 16.800 10.497 46.611 1.00 39.83 117 LEU A O 1
ATOM 812 N N . GLN A 1 119 ? 16.981 11.883 48.371 1.00 39.78 118 GLN A N 1
ATOM 813 C CA . GLN A 1 119 ? 16.878 13.067 47.538 1.00 39.03 118 GLN A CA 1
ATOM 814 C C . GLN A 1 119 ? 17.915 13.129 46.412 1.00 39.13 118 GLN A C 1
ATOM 815 O O . GLN A 1 119 ? 17.552 13.237 45.227 1.00 37.33 118 GLN A O 1
ATOM 821 N N . VAL A 1 120 ? 19.180 12.961 46.755 1.00 38.92 119 VAL A N 1
ATOM 822 C CA . VAL A 1 120 ? 20.207 13.048 45.754 1.00 40.00 119 VAL A CA 1
ATOM 823 C C . VAL A 1 120 ? 20.032 11.985 44.678 1.00 40.23 119 VAL A C 1
ATOM 824 O O . VAL A 1 120 ? 20.029 12.325 43.502 1.00 40.36 119 VAL A O 1
ATOM 828 N N . PRO A 1 121 ? 19.929 10.708 45.067 1.00 41.06 120 PRO A N 1
ATOM 829 C CA . PRO A 1 121 ? 19.755 9.689 44.045 1.00 41.23 120 PRO A CA 1
ATOM 830 C C . PRO A 1 121 ? 18.467 9.783 43.257 1.00 41.01 120 PRO A C 1
ATOM 831 O O . PRO A 1 121 ? 18.432 9.330 42.126 1.00 41.23 120 PRO A O 1
ATOM 835 N N . PHE A 1 122 ? 17.418 10.321 43.873 1.00 40.28 121 PHE A N 1
ATOM 836 C CA . PHE A 1 122 ? 16.147 10.499 43.174 1.00 38.83 121 PHE A CA 1
ATOM 837 C C . PHE A 1 122 ? 16.300 11.528 42.069 1.00 38.27 121 PHE A C 1
ATOM 838 O O . PHE A 1 122 ? 15.838 11.317 40.963 1.00 37.99 121 PHE A O 1
ATOM 846 N N . ILE A 1 123 ? 16.953 12.646 42.358 1.00 38.10 122 ILE A N 1
ATOM 847 C CA . ILE A 1 123 ? 17.140 13.650 41.348 1.00 38.20 122 ILE A CA 1
ATOM 848 C C . ILE A 1 123 ? 18.027 13.107 40.207 1.00 38.49 122 ILE A C 1
ATOM 849 O O . ILE A 1 123 ? 17.750 13.375 39.038 1.00 37.56 122 ILE A O 1
ATOM 854 N N . ALA A 1 124 ? 19.075 12.365 40.545 1.00 38.23 123 ALA A N 1
ATOM 855 C CA . ALA A 1 124 ? 19.950 11.794 39.520 1.00 39.05 123 ALA A CA 1
ATOM 856 C C . ALA A 1 124 ? 19.185 10.852 38.588 1.00 38.75 123 ALA A C 1
ATOM 857 O O . ALA A 1 124 ? 19.398 10.863 37.377 1.00 39.65 123 ALA A O 1
ATOM 859 N N . TYR A 1 125 ? 18.323 10.039 39.171 1.00 38.90 124 TYR A N 1
ATOM 860 C CA . TYR A 1 125 ? 17.474 9.114 38.419 1.00 39.15 124 TYR A CA 1
ATOM 861 C C . TYR A 1 125 ? 16.458 9.858 37.558 1.00 39.40 124 TYR A C 1
ATOM 862 O O . TYR A 1 125 ? 16.314 9.561 36.360 1.00 39.69 124 TYR A O 1
ATOM 871 N N . LEU A 1 126 ? 15.799 10.862 38.136 1.00 38.26 125 LEU A N 1
ATOM 872 C CA . LEU A 1 126 ? 14.907 11.696 37.379 1.00 38.06 125 LEU A CA 1
ATOM 873 C C . LEU A 1 126 ? 15.610 12.316 36.193 1.00 37.83 125 LEU A C 1
ATOM 874 O O . LEU A 1 126 ? 15.095 12.291 35.098 1.00 37.65 125 LEU A O 1
ATOM 879 N N . GLN A 1 127 ? 16.773 12.920 36.417 1.00 38.17 126 GLN A N 1
ATOM 880 C CA . GLN A 1 127 ? 17.498 13.547 35.343 1.00 38.20 126 GLN A CA 1
ATOM 881 C C . GLN A 1 127 ? 17.847 12.550 34.239 1.00 38.42 126 GLN A C 1
ATOM 882 O O . GLN A 1 127 ? 17.722 12.865 33.055 1.00 38.78 126 GLN A O 1
ATOM 888 N N . ARG A 1 128 ? 18.244 11.333 34.604 1.00 38.37 127 ARG A N 1
ATOM 889 C CA . ARG A 1 128 ? 18.611 10.330 33.599 1.00 38.42 127 ARG A CA 1
ATOM 890 C C . ARG A 1 128 ? 17.368 9.891 32.804 1.00 38.62 127 ARG A C 1
ATOM 891 O O . ARG A 1 128 ? 17.450 9.617 31.619 1.00 38.24 127 ARG A O 1
ATOM 899 N N . CYS A 1 129 ? 16.223 9.823 33.460 1.00 38.86 128 CYS A N 1
ATOM 900 C CA . CYS A 1 129 ? 14.938 9.539 32.783 1.00 38.68 128 CYS A CA 1
ATOM 901 C C . CYS A 1 129 ? 14.569 10.687 31.811 1.00 38.56 128 CYS A C 1
ATOM 902 O O . CYS A 1 129 ? 14.082 10.459 30.715 1.00 38.74 128 CYS A O 1
ATOM 905 N N . ILE A 1 130 ? 14.810 11.920 32.218 1.00 39.02 129 ILE A N 1
ATOM 906 C CA A ILE A 1 130 ? 14.621 13.055 31.342 0.50 38.81 129 ILE A CA 1
ATOM 907 C CA B ILE A 1 130 ? 14.616 13.052 31.342 0.50 38.74 129 ILE A CA 1
ATOM 908 C C . ILE A 1 130 ? 15.606 12.974 30.160 1.00 39.07 129 ILE A C 1
ATOM 909 O O . ILE A 1 130 ? 15.272 13.344 29.027 1.00 38.87 129 ILE A O 1
ATOM 918 N N . ASP A 1 131 ? 16.823 12.486 30.420 1.00 39.09 130 ASP A N 1
ATOM 919 C CA . ASP A 1 131 ? 17.833 12.340 29.372 1.00 38.51 130 ASP A CA 1
ATOM 920 C C . ASP A 1 131 ? 17.325 11.388 28.284 1.00 38.09 130 ASP A C 1
ATOM 921 O O . ASP A 1 131 ? 17.674 11.532 27.118 1.00 37.27 130 ASP A O 1
ATOM 926 N N . ALA A 1 132 ? 16.513 10.406 28.674 1.00 38.09 131 ALA A N 1
ATOM 927 C CA . ALA A 1 132 ? 15.878 9.500 27.715 1.00 37.47 131 ALA A CA 1
ATOM 928 C C . ALA A 1 132 ? 14.935 10.269 26.776 1.00 37.64 131 ALA A C 1
ATOM 929 O O . ALA A 1 132 ? 14.866 9.965 25.575 1.00 37.71 131 ALA A O 1
ATOM 931 N N . VAL A 1 133 ? 14.191 11.231 27.339 1.00 36.84 132 VAL A N 1
ATOM 932 C CA . VAL A 1 133 ? 13.320 12.108 26.569 1.00 36.50 132 VAL A CA 1
ATOM 933 C C . VAL A 1 133 ? 14.175 12.952 25.639 1.00 36.05 132 VAL A C 1
ATOM 934 O O . VAL A 1 133 ? 13.817 13.188 24.512 1.00 36.31 132 VAL A O 1
ATOM 938 N N . GLY A 1 134 ? 15.323 13.415 26.139 1.00 34.99 133 GLY A N 1
ATOM 939 C CA . GLY A 1 134 ? 16.254 14.174 25.333 1.00 34.85 133 GLY A CA 1
ATOM 940 C C . GLY A 1 134 ? 16.780 13.355 24.163 1.00 34.28 133 GLY A C 1
ATOM 941 O O . GLY A 1 134 ? 16.993 13.893 23.128 1.00 34.12 133 GLY A O 1
ATOM 942 N N . LEU A 1 135 ? 17.006 12.056 24.330 1.00 34.52 134 LEU A N 1
ATOM 943 C CA . LEU A 1 135 ? 17.435 11.217 23.212 1.00 36.13 134 LEU A CA 1
ATOM 944 C C . LEU A 1 135 ? 16.334 11.166 22.153 1.00 35.80 134 LEU A C 1
ATOM 945 O O . LEU A 1 135 ? 16.605 11.236 20.939 1.00 35.68 134 LEU A O 1
ATOM 950 N N . ALA A 1 136 ? 15.093 11.040 22.601 1.00 35.81 135 ALA A N 1
ATOM 951 C CA . ALA A 1 136 ? 13.991 11.032 21.647 1.00 36.31 135 ALA A CA 1
ATOM 952 C C . ALA A 1 136 ? 13.954 12.359 20.843 1.00 36.78 135 ALA A C 1
ATOM 953 O O . ALA A 1 136 ? 13.800 12.358 19.633 1.00 36.60 135 ALA A O 1
ATOM 955 N N . GLN A 1 137 ? 14.104 13.463 21.534 1.00 37.53 136 GLN A N 1
ATOM 956 C CA . GLN A 1 137 ? 14.155 14.770 20.903 1.00 38.64 136 GLN A CA 1
ATOM 957 C C . GLN A 1 137 ? 15.322 14.821 19.915 1.00 38.95 136 GLN A C 1
ATOM 958 O O . GLN A 1 137 ? 15.191 15.379 18.847 1.00 38.71 136 GLN A O 1
ATOM 964 N N . GLN A 1 138 ? 16.452 14.244 20.285 1.00 39.91 137 GLN A N 1
ATOM 965 C CA . GLN A 1 138 ? 17.627 14.234 19.427 1.00 42.03 137 GLN A CA 1
ATOM 966 C C . GLN A 1 138 ? 17.371 13.389 18.171 1.00 41.99 137 GLN A C 1
ATOM 967 O O . GLN A 1 138 ? 17.686 13.841 17.094 1.00 41.46 137 GLN A O 1
ATOM 973 N N . VAL A 1 139 ? 16.770 12.192 18.291 1.00 42.62 138 VAL A N 1
ATOM 974 C CA . VAL A 1 139 ? 16.542 11.384 17.106 1.00 43.79 138 VAL A CA 1
ATOM 975 C C . VAL A 1 139 ? 15.525 12.030 16.132 1.00 43.98 138 VAL A C 1
ATOM 976 O O . VAL A 1 139 ? 15.667 11.908 14.911 1.00 44.55 138 VAL A O 1
ATOM 980 N N . ILE A 1 140 ? 14.520 12.707 16.659 1.00 44.44 139 ILE A N 1
ATOM 981 C CA . ILE A 1 140 ? 13.482 13.336 15.840 1.00 45.75 139 ILE A CA 1
ATOM 982 C C . ILE A 1 140 ? 14.094 14.479 15.013 1.00 47.19 139 ILE A C 1
ATOM 983 O O . ILE A 1 140 ? 13.694 14.740 13.866 1.00 46.67 139 ILE A O 1
ATOM 987 N N . ASN A 1 141 ? 15.057 15.165 15.598 1.00 48.76 140 ASN A N 1
ATOM 988 C CA . ASN A 1 141 ? 15.753 16.242 14.895 1.00 50.76 140 ASN A CA 1
ATOM 989 C C . ASN A 1 141 ? 16.751 15.726 13.884 1.00 51.78 140 ASN A C 1
ATOM 990 O O . ASN A 1 141 ? 16.912 16.297 12.824 1.00 52.34 140 ASN A O 1
ATOM 995 N N . GLU A 1 142 ? 17.441 14.651 14.227 1.00 53.71 141 GLU A N 1
ATOM 996 C CA . GLU A 1 142 ? 18.417 14.045 13.331 1.00 55.28 141 GLU A CA 1
ATOM 997 C C . GLU A 1 142 ? 17.722 13.481 12.100 1.00 56.63 141 GLU A C 1
ATOM 998 O O . GLU A 1 142 ? 18.374 13.286 11.066 1.00 56.85 141 GLU A O 1
ATOM 1004 N N . LEU A 1 143 ? 16.412 13.237 12.210 1.00 57.92 142 LEU A N 1
ATOM 1005 C CA . LEU A 1 143 ? 15.611 12.659 11.141 1.00 58.81 142 LEU A CA 1
ATOM 1006 C C . LEU A 1 143 ? 15.532 13.490 9.866 1.00 59.57 142 LEU A C 1
ATOM 1007 O O . LEU A 1 143 ? 15.454 12.903 8.788 1.00 59.76 142 LEU A O 1
ATOM 1012 N N . ASP A 1 144 ? 15.504 14.824 9.949 1.00 60.30 143 ASP A N 1
ATOM 1013 C CA . ASP A 1 144 ? 15.503 15.589 8.682 1.00 60.93 143 ASP A CA 1
ATOM 1014 C C . ASP A 1 144 ? 16.780 15.297 7.853 1.00 61.11 143 ASP A C 1
ATOM 1015 O O . ASP A 1 144 ? 16.735 15.339 6.618 1.00 61.36 143 ASP A O 1
ATOM 1020 N N . ASP A 1 145 ? 17.893 14.964 8.507 1.00 61.30 144 ASP A N 1
ATOM 1021 C CA . ASP A 1 145 ? 19.100 14.573 7.779 1.00 61.39 144 ASP A CA 1
ATOM 1022 C C . ASP A 1 145 ? 18.791 13.381 6.864 1.00 61.57 144 ASP A C 1
ATOM 1023 O O . ASP A 1 145 ? 19.147 13.403 5.690 1.00 61.50 144 ASP A O 1
ATOM 1025 N N . LEU A 1 146 ? 18.116 12.358 7.385 1.00 61.86 145 LEU A N 1
ATOM 1026 C CA . LEU A 1 146 ? 17.736 11.197 6.566 1.00 62.32 145 LEU A CA 1
ATOM 1027 C C . LEU A 1 146 ? 16.720 11.556 5.499 1.00 62.79 145 LEU A C 1
ATOM 1028 O O . LEU A 1 146 ? 16.809 11.090 4.365 1.00 63.15 145 LEU A O 1
ATOM 1033 N N . LEU A 1 147 ? 15.743 12.372 5.864 1.00 63.34 146 LEU A N 1
ATOM 1034 C CA . LEU A 1 147 ? 14.705 12.756 4.939 1.00 64.08 146 LEU A CA 1
ATOM 1035 C C . LEU A 1 147 ? 15.310 13.656 3.842 1.00 64.70 146 LEU A C 1
ATOM 1036 O O . LEU A 1 147 ? 15.067 13.436 2.658 1.00 64.65 146 LEU A O 1
ATOM 1039 N N . GLU A 1 148 ? 16.130 14.631 4.239 1.00 65.58 147 GLU A N 1
ATOM 1040 C CA . GLU A 1 148 ? 16.782 15.564 3.296 1.00 66.26 147 GLU A CA 1
ATOM 1041 C C . GLU A 1 148 ? 17.813 14.887 2.375 1.00 66.95 147 GLU A C 1
ATOM 1042 O O . GLU A 1 148 ? 17.763 15.052 1.152 1.00 66.91 147 GLU A O 1
ATOM 1044 N N . ALA A 1 149 ? 18.800 14.206 2.952 1.00 68.15 148 ALA A N 1
ATOM 1045 C CA . ALA A 1 149 ? 19.716 13.425 2.130 1.00 68.95 148 ALA A CA 1
ATOM 1046 C C . ALA A 1 149 ? 18.887 12.178 1.813 1.00 70.00 148 ALA A C 1
ATOM 1047 O O . ALA A 1 149 ? 18.971 11.175 2.544 1.00 70.41 148 ALA A O 1
ATOM 1049 N N . GLY A 1 150 ? 18.053 12.259 0.763 1.00 70.64 149 GLY A N 1
ATOM 1050 C CA . GLY A 1 150 ? 17.150 11.156 0.364 1.00 71.00 149 GLY A CA 1
ATOM 1051 C C . GLY A 1 150 ? 17.956 9.978 -0.145 1.00 71.24 149 GLY A C 1
ATOM 1052 O O . GLY A 1 150 ? 17.731 9.468 -1.251 1.00 71.40 149 GLY A O 1
ATOM 1053 N N . PHE A 1 151 ? 18.863 9.534 0.723 1.00 71.24 150 PHE A N 1
ATOM 1054 C CA . PHE A 1 151 ? 19.871 8.529 0.438 1.00 71.21 150 PHE A CA 1
ATOM 1055 C C . PHE A 1 151 ? 19.573 7.246 1.226 1.00 70.28 150 PHE A C 1
ATOM 1056 O O . PHE A 1 151 ? 19.322 7.288 2.439 1.00 70.42 150 PHE A O 1
ATOM 1064 N N . ARG A 1 152 ? 19.596 6.119 0.514 1.00 68.97 151 ARG A N 1
ATOM 1065 C CA . ARG A 1 152 ? 19.348 4.807 1.099 1.00 67.81 151 ARG A CA 1
ATOM 1066 C C . ARG A 1 152 ? 20.702 4.223 1.537 1.00 66.42 151 ARG A C 1
ATOM 1067 O O . ARG A 1 152 ? 21.735 4.529 0.933 1.00 66.83 151 ARG A O 1
ATOM 1072 N N . GLY A 1 153 ? 20.716 3.404 2.585 1.00 64.34 152 GLY A N 1
ATOM 1073 C CA . GLY A 1 153 ? 21.980 2.826 3.069 1.00 62.48 152 GLY A CA 1
ATOM 1074 C C . GLY A 1 153 ? 22.612 3.675 4.159 1.00 60.55 152 GLY A C 1
ATOM 1075 O O . GLY A 1 153 ? 23.830 3.624 4.395 1.00 60.71 152 GLY A O 1
ATOM 1076 N N . ARG A 1 154 ? 21.770 4.517 4.744 1.00 57.15 153 ARG A N 1
ATOM 1077 C CA . ARG A 1 154 ? 22.083 5.376 5.883 1.00 55.40 153 ARG A CA 1
ATOM 1078 C C . ARG A 1 154 ? 21.109 5.135 7.050 1.00 53.52 153 ARG A C 1
ATOM 1079 O O . ARG A 1 154 ? 21.437 5.408 8.199 1.00 53.06 153 ARG A O 1
ATOM 1083 N N . GLU A 1 155 ? 19.925 4.634 6.717 1.00 51.46 154 GLU A N 1
ATOM 1084 C CA . GLU A 1 155 ? 18.874 4.285 7.655 1.00 50.40 154 GLU A CA 1
ATOM 1085 C C . GLU A 1 155 ? 19.349 3.276 8.721 1.00 48.66 154 GLU A C 1
ATOM 1086 O O . GLU A 1 155 ? 18.999 3.403 9.900 1.00 48.20 154 GLU A O 1
ATOM 1090 N N . VAL A 1 156 ? 20.165 2.308 8.313 1.00 46.48 155 VAL A N 1
ATOM 1091 C CA . VAL A 1 156 ? 20.657 1.286 9.227 1.00 45.53 155 VAL A CA 1
ATOM 1092 C C . VAL A 1 156 ? 21.652 1.855 10.250 1.00 44.31 155 VAL A C 1
ATOM 1093 O O . VAL A 1 156 ? 21.592 1.523 11.440 1.00 43.15 155 VAL A O 1
ATOM 1097 N N . ASP A 1 157 ? 22.571 2.700 9.772 1.00 42.74 156 ASP A N 1
ATOM 1098 C CA . ASP A 1 157 ? 23.532 3.346 10.665 1.00 41.98 156 ASP A CA 1
ATOM 1099 C C . ASP A 1 157 ? 22.795 4.222 11.691 1.00 40.99 156 ASP A C 1
ATOM 1100 O O . ASP A 1 157 ? 23.193 4.273 12.836 1.00 40.00 156 ASP A O 1
ATOM 1103 N N . PHE A 1 158 ? 21.724 4.898 11.265 1.00 40.50 157 PHE A N 1
ATOM 1104 C CA . PHE A 1 158 ? 20.893 5.744 12.148 1.00 40.46 157 PHE A CA 1
ATOM 1105 C C . PHE A 1 158 ? 20.270 4.928 13.283 1.00 39.89 157 PHE A C 1
ATOM 1106 O O . PHE A 1 158 ? 20.301 5.316 14.452 1.00 39.35 157 PHE A O 1
ATOM 1114 N N . VAL A 1 159 ? 19.676 3.802 12.925 1.00 38.81 158 VAL A N 1
ATOM 1115 C CA . VAL A 1 159 ? 19.061 2.929 13.916 1.00 38.11 158 VAL A CA 1
ATOM 1116 C C . VAL A 1 159 ? 20.123 2.316 14.823 1.00 37.30 158 VAL A C 1
ATOM 1117 O O . VAL A 1 159 ? 19.928 2.219 16.037 1.00 36.18 158 VAL A O 1
ATOM 1121 N N . ALA A 1 160 ? 21.248 1.902 14.246 1.00 37.36 159 ALA A N 1
ATOM 1122 C CA . ALA A 1 160 ? 22.353 1.361 15.026 1.00 37.63 159 ALA A CA 1
ATOM 1123 C C . ALA A 1 160 ? 22.743 2.359 16.128 1.00 38.07 159 ALA A C 1
ATOM 1124 O O . ALA A 1 160 ? 22.874 1.995 17.279 1.00 36.52 159 ALA A O 1
ATOM 1126 N N . LYS A 1 161 ? 22.899 3.621 15.729 1.00 38.81 160 LYS A N 1
ATOM 1127 C CA . LYS A 1 161 ? 23.304 4.698 16.636 1.00 39.97 160 LYS A CA 1
ATOM 1128 C C . LYS A 1 161 ? 22.267 4.919 17.719 1.00 40.17 160 LYS A C 1
ATOM 1129 O O . LYS A 1 161 ? 22.604 5.067 18.884 1.00 38.77 160 LYS A O 1
ATOM 1151 N N . ILE A 1 163 ? 20.103 2.790 18.845 1.00 40.64 162 ILE A N 1
ATOM 1152 C CA . ILE A 1 163 ? 20.157 1.654 19.743 1.00 40.53 162 ILE A CA 1
ATOM 1153 C C . ILE A 1 163 ? 21.330 1.780 20.714 1.00 40.49 162 ILE A C 1
ATOM 1154 O O . ILE A 1 163 ? 21.171 1.548 21.893 1.00 39.76 162 ILE A O 1
ATOM 1159 N N . ASN A 1 164 ? 22.502 2.162 20.212 1.00 40.53 163 ASN A N 1
ATOM 1160 C CA . ASN A 1 164 ? 23.686 2.300 21.063 1.00 41.25 163 ASN A CA 1
ATOM 1161 C C . ASN A 1 164 ? 23.473 3.347 22.164 1.00 41.73 163 ASN A C 1
ATOM 1162 O O . ASN A 1 164 ? 23.832 3.127 23.329 1.00 40.79 163 ASN A O 1
ATOM 1167 N N . GLU A 1 165 ? 22.861 4.460 21.775 1.00 42.19 164 GLU A N 1
ATOM 1168 C CA . GLU A 1 165 ? 22.588 5.564 22.680 1.00 43.12 164 GLU A CA 1
ATOM 1169 C C . GLU A 1 165 ? 21.608 5.194 23.750 1.00 43.47 164 GLU A C 1
ATOM 1170 O O . GLU A 1 165 ? 21.779 5.524 24.922 1.00 43.07 164 GLU A O 1
ATOM 1176 N N . LEU A 1 166 ? 20.540 4.536 23.335 1.00 43.98 165 LEU A N 1
ATOM 1177 C CA . LEU A 1 166 ? 19.561 4.106 24.278 1.00 45.02 165 LEU A CA 1
ATOM 1178 C C . LEU A 1 166 ? 20.128 3.076 25.244 1.00 44.97 165 LEU A C 1
ATOM 1179 O O . LEU A 1 166 ? 19.875 3.176 26.452 1.00 45.04 165 LEU A O 1
ATOM 1184 N N . ASP A 1 167 ? 20.890 2.101 24.740 1.00 44.51 166 ASP A N 1
ATOM 1185 C CA . ASP A 1 167 ? 21.498 1.077 25.612 1.00 45.29 166 ASP A CA 1
ATOM 1186 C C . ASP A 1 167 ? 22.258 1.711 26.774 1.00 44.84 166 ASP A C 1
ATOM 1187 O O . ASP A 1 167 ? 22.204 1.216 27.923 1.00 44.69 166 ASP A O 1
ATOM 1192 N N . ILE A 1 168 ? 23.012 2.758 26.454 1.00 44.22 167 ILE A N 1
ATOM 1193 C CA . ILE A 1 168 ? 23.767 3.506 27.441 1.00 44.12 167 ILE A CA 1
ATOM 1194 C C . ILE A 1 168 ? 22.863 4.160 28.475 1.00 44.07 167 ILE A C 1
ATOM 1195 O O . ILE A 1 168 ? 23.095 4.044 29.682 1.00 44.43 167 ILE A O 1
ATOM 1200 N N . ILE A 1 169 ? 21.830 4.846 28.026 1.00 44.29 168 ILE A N 1
ATOM 1201 C CA . ILE A 1 169 ? 20.920 5.485 28.966 1.00 44.63 168 ILE A CA 1
ATOM 1202 C C . ILE A 1 169 ? 20.206 4.442 29.828 1.00 45.72 168 ILE A C 1
ATOM 1203 O O . ILE A 1 169 ? 20.105 4.622 31.044 1.00 45.74 168 ILE A O 1
ATOM 1208 N N . GLU A 1 170 ? 19.707 3.373 29.198 1.00 46.66 169 GLU A N 1
ATOM 1209 C CA . GLU A 1 170 ? 18.998 2.303 29.897 1.00 48.09 169 GLU A CA 1
ATOM 1210 C C . GLU A 1 170 ? 19.818 1.638 30.973 1.00 47.55 169 GLU A C 1
ATOM 1211 O O . GLU A 1 170 ? 19.314 1.346 32.063 1.00 48.33 169 GLU A O 1
ATOM 1217 N N . GLU A 1 171 ? 21.086 1.430 30.696 1.00 46.99 170 GLU A N 1
ATOM 1218 C CA . GLU A 1 171 ? 21.934 0.809 31.663 1.00 47.31 170 GLU A CA 1
ATOM 1219 C C . GLU A 1 171 ? 22.085 1.723 32.886 1.00 46.48 170 GLU A C 1
ATOM 1220 O O . GLU A 1 171 ? 22.017 1.256 34.009 1.00 46.51 170 GLU A O 1
ATOM 1226 N N . ASP A 1 172 ? 22.320 3.012 32.661 1.00 45.83 171 ASP A N 1
ATOM 1227 C CA . ASP A 1 172 ? 22.436 3.970 33.749 1.00 45.16 171 ASP A CA 1
ATOM 1228 C C . ASP A 1 172 ? 21.119 4.079 34.533 1.00 44.22 171 ASP A C 1
ATOM 1229 O O . ASP A 1 172 ? 21.137 4.114 35.739 1.00 43.98 171 ASP A O 1
ATOM 1234 N N . THR A 1 173 ? 19.986 4.167 33.846 1.00 43.67 172 THR A N 1
ATOM 1235 C CA . THR A 1 173 ? 18.709 4.308 34.538 1.00 43.58 172 THR A CA 1
ATOM 1236 C C . THR A 1 173 ? 18.391 3.065 35.313 1.00 42.74 172 THR A C 1
ATOM 1237 O O . THR A 1 173 ? 17.940 3.142 36.416 1.00 41.77 172 THR A O 1
ATOM 1241 N N . ASP A 1 174 ? 18.663 1.906 34.741 1.00 43.18 173 ASP A N 1
ATOM 1242 C CA . ASP A 1 174 ? 18.434 0.654 35.464 1.00 42.92 173 ASP A CA 1
ATOM 1243 C C . ASP A 1 174 ? 19.248 0.584 36.760 1.00 42.75 173 ASP A C 1
ATOM 1244 O O . ASP A 1 174 ? 18.712 0.254 37.802 1.00 42.10 173 ASP A O 1
ATOM 1247 N N . ASP A 1 175 ? 20.524 0.955 36.715 1.00 42.48 174 ASP A N 1
ATOM 1248 C CA . ASP A 1 175 ? 21.329 0.964 37.915 1.00 42.67 174 ASP A CA 1
ATOM 1249 C C . ASP A 1 175 ? 20.802 1.961 38.951 1.00 41.19 174 ASP A C 1
ATOM 1250 O O . ASP A 1 175 ? 20.781 1.660 40.131 1.00 39.66 174 ASP A O 1
ATOM 1255 N N . LEU A 1 176 ? 20.439 3.157 38.505 1.00 39.88 175 LEU A N 1
ATOM 1256 C CA . LEU A 1 176 ? 19.977 4.179 39.425 1.00 39.70 175 LEU A CA 1
ATOM 1257 C C . LEU A 1 176 ? 18.663 3.792 40.052 1.00 38.84 175 LEU A C 1
ATOM 1258 O O . LEU A 1 176 ? 18.435 4.127 41.186 1.00 38.00 175 LEU A O 1
ATOM 1263 N N . GLN A 1 177 ? 17.813 3.097 39.296 1.00 38.97 176 GLN A N 1
ATOM 1264 C CA . GLN A 1 177 ? 16.510 2.662 39.768 1.00 38.88 176 GLN A CA 1
ATOM 1265 C C . GLN A 1 177 ? 16.662 1.609 40.845 1.00 39.05 176 GLN A C 1
ATOM 1266 O O . GLN A 1 177 ? 15.971 1.634 41.877 1.00 38.57 176 GLN A O 1
ATOM 1272 N N . ILE A 1 178 ? 17.580 0.673 40.619 1.00 39.35 177 ILE A N 1
ATOM 1273 C CA . ILE A 1 178 ? 17.853 -0.365 41.594 1.00 39.64 177 ILE A CA 1
ATOM 1274 C C . ILE A 1 178 ? 18.383 0.250 42.899 1.00 39.80 177 ILE A C 1
ATOM 1275 O O . ILE A 1 178 ? 17.925 -0.096 43.966 1.00 40.13 177 ILE A O 1
ATOM 1280 N N . GLN A 1 179 ? 19.347 1.155 42.786 1.00 40.07 178 GLN A N 1
ATOM 1281 C CA . GLN A 1 179 ? 19.961 1.824 43.921 1.00 41.47 178 GLN A CA 1
ATOM 1282 C C . GLN A 1 179 ? 18.889 2.548 44.717 1.00 40.30 178 GLN A C 1
ATOM 1283 O O . GLN A 1 179 ? 18.813 2.435 45.932 1.00 40.22 178 GLN A O 1
ATOM 1289 N N . LEU A 1 180 ? 18.015 3.237 44.017 1.00 39.55 179 LEU A N 1
ATOM 1290 C CA . LEU A 1 180 ? 16.980 4.034 44.647 1.00 39.91 179 LEU A CA 1
ATOM 1291 C C . LEU A 1 180 ? 15.969 3.153 45.390 1.00 39.20 179 LEU A C 1
ATOM 1292 O O . LEU A 1 180 ? 15.651 3.397 46.541 1.00 38.38 179 LEU A O 1
ATOM 1297 N N . ARG A 1 181 ? 15.506 2.096 44.746 1.00 39.36 180 ARG A N 1
ATOM 1298 C CA . ARG A 1 181 ? 14.562 1.178 45.388 1.00 38.91 180 ARG A CA 1
ATOM 1299 C C . ARG A 1 181 ? 15.192 0.438 46.561 1.00 39.08 180 ARG A C 1
ATOM 1300 O O . ARG A 1 181 ? 14.529 0.139 47.537 1.00 38.46 180 ARG A O 1
ATOM 1308 N N . ARG A 1 182 ? 16.474 0.114 46.444 1.00 39.19 181 ARG A N 1
ATOM 1309 C CA . ARG A 1 182 ? 17.180 -0.527 47.509 1.00 40.28 181 ARG A CA 1
ATOM 1310 C C . ARG A 1 182 ? 17.191 0.425 48.732 1.00 39.37 181 ARG A C 1
ATOM 1311 O O . ARG A 1 182 ? 16.954 0.009 49.868 1.00 37.76 181 ARG A O 1
ATOM 1319 N N . GLN A 1 183 ? 17.491 1.694 48.489 1.00 38.79 182 GLN A N 1
ATOM 1320 C CA . GLN A 1 183 ? 17.537 2.671 49.551 1.00 40.36 182 GLN A CA 1
ATOM 1321 C C . GLN A 1 183 ? 16.192 2.890 50.200 1.00 38.99 182 GLN A C 1
ATOM 1322 O O . GLN A 1 183 ? 16.113 3.063 51.415 1.00 38.30 182 GLN A O 1
ATOM 1328 N N . LEU A 1 184 ? 15.139 2.906 49.391 1.00 38.06 183 LEU A N 1
ATOM 1329 C CA . LEU A 1 184 ? 13.791 3.058 49.901 1.00 37.35 183 LEU A CA 1
ATOM 1330 C C . LEU A 1 184 ? 13.431 1.833 50.768 1.00 37.15 183 LEU A C 1
ATOM 1331 O O . LEU A 1 184 ? 12.873 1.976 51.835 1.00 36.35 183 LEU A O 1
ATOM 1336 N N . PHE A 1 185 ? 13.790 0.641 50.314 1.00 37.35 184 PHE A N 1
ATOM 1337 C CA . PHE A 1 185 ? 13.487 -0.599 51.018 1.00 37.08 184 PHE A CA 1
ATOM 1338 C C . PHE A 1 185 ? 14.105 -0.591 52.427 1.00 38.14 184 PHE A C 1
ATOM 1339 O O . PHE A 1 185 ? 13.468 -0.977 53.399 1.00 37.21 184 PHE A O 1
ATOM 1347 N N . ALA A 1 186 ? 15.334 -0.094 52.526 1.00 39.24 185 ALA A N 1
ATOM 1348 C CA . ALA A 1 186 ? 16.023 0.011 53.795 1.00 40.15 185 ALA A CA 1
ATOM 1349 C C . ALA A 1 186 ? 15.351 0.998 54.737 1.00 40.86 185 ALA A C 1
ATOM 1350 O O . ALA A 1 186 ? 15.470 0.886 55.952 1.00 41.66 185 ALA A O 1
ATOM 1352 N N . LEU A 1 187 ? 14.618 1.940 54.181 1.00 40.79 186 LEU A N 1
ATOM 1353 C CA . LEU A 1 187 ? 13.977 3.000 54.926 1.00 41.15 186 LEU A CA 1
ATOM 1354 C C . LEU A 1 187 ? 12.524 2.795 55.228 1.00 40.59 186 LEU A C 1
ATOM 1355 O O . LEU A 1 187 ? 11.984 3.547 56.016 1.00 40.65 186 LEU A O 1
ATOM 1360 N N . GLU A 1 188 ? 11.879 1.804 54.622 1.00 40.90 187 GLU A N 1
ATOM 1361 C CA . GLU A 1 188 ? 10.417 1.588 54.785 1.00 41.19 187 GLU A CA 1
ATOM 1362 C C . GLU A 1 188 ? 9.910 1.562 56.201 1.00 41.73 187 GLU A C 1
ATOM 1363 O O . GLU A 1 188 ? 8.809 2.071 56.471 1.00 42.76 187 GLU A O 1
ATOM 1369 N N . SER A 1 189 ? 10.654 0.887 57.073 1.00 41.27 188 SER A N 1
ATOM 1370 C CA . SER A 1 189 ? 10.308 0.727 58.473 1.00 41.40 188 SER A CA 1
ATOM 1371 C C . SER A 1 189 ? 10.119 2.071 59.196 1.00 40.67 188 SER A C 1
ATOM 1372 O O . SER A 1 189 ? 9.479 2.140 60.220 1.00 40.31 188 SER A O 1
ATOM 1375 N N . GLU A 1 190 ? 10.705 3.126 58.660 1.00 40.09 189 GLU A N 1
ATOM 1376 C CA . GLU A 1 190 ? 10.633 4.460 59.262 1.00 40.58 189 GLU A CA 1
ATOM 1377 C C . GLU A 1 190 ? 9.471 5.278 58.749 1.00 38.84 189 GLU A C 1
ATOM 1378 O O . GLU A 1 190 ? 9.240 6.398 59.203 1.00 37.57 189 GLU A O 1
ATOM 1384 N N . LEU A 1 191 ? 8.739 4.738 57.784 1.00 37.10 190 LEU A N 1
ATOM 1385 C CA . LEU A 1 191 ? 7.736 5.536 57.102 1.00 36.15 190 LEU A CA 1
ATOM 1386 C C . LEU A 1 191 ? 6.341 4.987 57.189 1.00 34.67 190 LEU A C 1
ATOM 1387 O O . LEU A 1 191 ? 6.147 3.857 57.550 1.00 33.35 190 LEU A O 1
ATOM 1392 N N . ASN A 1 192 ? 5.374 5.829 56.864 1.00 33.86 191 ASN A N 1
ATOM 1393 C CA . ASN A 1 192 ? 3.961 5.386 56.777 1.00 34.07 191 ASN A CA 1
ATOM 1394 C C . ASN A 1 192 ? 3.801 4.549 55.526 1.00 33.20 191 ASN A C 1
ATOM 1395 O O . ASN A 1 192 ? 4.324 4.930 54.475 1.00 33.03 191 ASN A O 1
ATOM 1400 N N . PRO A 1 193 ? 3.072 3.412 55.617 1.00 32.47 192 PRO A N 1
ATOM 1401 C CA . PRO A 1 193 ? 3.012 2.518 54.450 1.00 33.02 192 PRO A CA 1
ATOM 1402 C C . PRO A 1 193 ? 2.428 3.120 53.195 1.00 32.73 192 PRO A C 1
ATOM 1403 O O . PRO A 1 193 ? 2.811 2.738 52.114 1.00 33.72 192 PRO A O 1
ATOM 1407 N N . VAL A 1 194 ? 1.423 4.000 53.329 1.00 33.24 193 VAL A N 1
ATOM 1408 C CA . VAL A 1 194 ? 0.838 4.648 52.159 1.00 32.27 193 VAL A CA 1
ATOM 1409 C C . VAL A 1 194 ? 1.886 5.518 51.500 1.00 33.18 193 VAL A C 1
ATOM 1410 O O . VAL A 1 194 ? 2.032 5.534 50.272 1.00 33.33 193 VAL A O 1
ATOM 1414 N N . ASP A 1 195 ? 2.609 6.272 52.303 1.00 33.69 194 ASP A N 1
ATOM 1415 C CA . ASP A 1 195 ? 3.690 7.100 51.770 1.00 34.85 194 ASP A CA 1
ATOM 1416 C C . ASP A 1 195 ? 4.733 6.229 51.046 1.00 34.61 194 ASP A C 1
ATOM 1417 O O . ASP A 1 195 ? 5.206 6.604 49.969 1.00 36.49 194 ASP A O 1
ATOM 1422 N N . VAL A 1 196 ? 5.081 5.074 51.602 1.00 34.78 195 VAL A N 1
ATOM 1423 C CA . VAL A 1 196 ? 6.051 4.159 50.967 1.00 34.64 195 VAL A CA 1
ATOM 1424 C C . VAL A 1 196 ? 5.551 3.725 49.576 1.00 34.72 195 VAL A C 1
ATOM 1425 O O . VAL A 1 196 ? 6.264 3.808 48.581 1.00 34.55 195 VAL A O 1
ATOM 1437 N N . PHE A 1 198 ? 3.427 5.259 47.650 1.00 34.64 197 PHE A N 1
ATOM 1438 C CA . PHE A 1 198 ? 3.495 6.391 46.747 1.00 35.03 197 PHE A CA 1
ATOM 1439 C C . PHE A 1 198 ? 4.904 6.773 46.316 1.00 34.46 197 PHE A C 1
ATOM 1440 O O . PHE A 1 198 ? 5.088 7.309 45.217 1.00 35.19 197 PHE A O 1
ATOM 1448 N N . LEU A 1 199 ? 5.879 6.488 47.140 1.00 34.72 198 LEU A N 1
ATOM 1449 C CA . LEU A 1 199 ? 7.275 6.651 46.735 1.00 34.04 198 LEU A CA 1
ATOM 1450 C C . LEU A 1 199 ? 7.621 5.664 45.636 1.00 34.96 198 LEU A C 1
ATOM 1451 O O . LEU A 1 199 ? 8.219 6.039 44.613 1.00 34.26 198 LEU A O 1
ATOM 1456 N N . TYR A 1 200 ? 7.273 4.384 45.811 1.00 35.23 199 TYR A N 1
ATOM 1457 C CA . TYR A 1 200 ? 7.500 3.420 44.743 1.00 35.59 199 TYR A CA 1
ATOM 1458 C C . TYR A 1 200 ? 6.764 3.805 43.474 1.00 36.96 199 TYR A C 1
ATOM 1459 O O . TYR A 1 200 ? 7.298 3.678 42.378 1.00 35.97 199 TYR A O 1
ATOM 1468 N N . LYS A 1 201 ? 5.537 4.314 43.620 1.00 37.30 200 LYS A N 1
ATOM 1469 C CA . LYS A 1 201 ? 4.737 4.725 42.473 1.00 39.66 200 LYS A CA 1
ATOM 1470 C C . LYS A 1 201 ? 5.405 5.896 41.735 1.00 39.37 200 LYS A C 1
ATOM 1471 O O . LYS A 1 201 ? 5.471 5.900 40.513 1.00 38.84 200 LYS A O 1
ATOM 1477 N N . THR A 1 202 ? 5.948 6.844 42.483 1.00 38.57 201 THR A N 1
ATOM 1478 C CA . THR A 1 202 ? 6.646 8.007 41.897 1.00 38.63 201 THR A CA 1
ATOM 1479 C C . THR A 1 202 ? 7.868 7.560 41.106 1.00 38.71 201 THR A C 1
ATOM 1480 O O . THR A 1 202 ? 8.042 7.991 39.989 1.00 38.67 201 THR A O 1
ATOM 1484 N N . ILE A 1 203 ? 8.648 6.634 41.638 1.00 38.49 202 ILE A N 1
ATOM 1485 C CA . ILE A 1 203 ? 9.796 6.077 40.947 1.00 38.98 202 ILE A CA 1
ATOM 1486 C C . ILE A 1 203 ? 9.339 5.393 39.644 1.00 39.59 202 ILE A C 1
ATOM 1487 O O . ILE A 1 203 ? 9.956 5.550 38.595 1.00 38.99 202 ILE A O 1
ATOM 1492 N N . GLU A 1 204 ? 8.247 4.641 39.716 1.00 40.14 203 GLU A N 1
ATOM 1493 C CA . GLU A 1 204 ? 7.693 3.958 38.559 1.00 41.71 203 GLU A CA 1
ATOM 1494 C C . GLU A 1 204 ? 7.253 4.961 37.492 1.00 40.08 203 GLU A C 1
ATOM 1495 O O . GLU A 1 204 ? 7.580 4.782 36.337 1.00 39.09 203 GLU A O 1
ATOM 1501 N N . TRP A 1 205 ? 6.513 5.989 37.902 1.00 39.19 204 TRP A N 1
ATOM 1502 C CA . TRP A 1 205 ? 6.031 7.017 37.011 1.00 38.72 204 TRP A CA 1
ATOM 1503 C C . TRP A 1 205 ? 7.175 7.736 36.292 1.00 39.12 204 TRP A C 1
ATOM 1504 O O . TRP A 1 205 ? 7.099 7.937 35.089 1.00 38.47 204 TRP A O 1
ATOM 1515 N N . VAL A 1 206 ? 8.235 8.036 37.023 1.00 37.40 205 VAL A N 1
ATOM 1516 C CA . VAL A 1 206 ? 9.414 8.688 36.458 1.00 38.81 205 VAL A CA 1
ATOM 1517 C C . VAL A 1 206 ? 10.080 7.777 35.419 1.00 38.05 205 VAL A C 1
ATOM 1518 O O . VAL A 1 206 ? 10.430 8.214 34.333 1.00 38.57 205 VAL A O 1
ATOM 1522 N N . GLY A 1 207 ? 10.227 6.524 35.765 1.00 37.99 206 GLY A N 1
ATOM 1523 C CA . GLY A 1 207 ? 10.672 5.489 34.844 1.00 38.12 206 GLY A CA 1
ATOM 1524 C C . GLY A 1 207 ? 9.870 5.460 33.560 1.00 37.59 206 GLY A C 1
ATOM 1525 O O . GLY A 1 207 ? 10.425 5.271 32.483 1.00 37.68 206 GLY A O 1
ATOM 1526 N N . GLY A 1 208 ? 8.560 5.639 33.693 1.00 38.40 207 GLY A N 1
ATOM 1527 C CA . GLY A 1 208 ? 7.612 5.730 32.581 1.00 38.81 207 GLY A CA 1
ATOM 1528 C C . GLY A 1 208 ? 7.970 6.781 31.551 1.00 39.39 207 GLY A C 1
ATOM 1529 O O . GLY A 1 208 ? 7.696 6.584 30.376 1.00 40.40 207 GLY A O 1
ATOM 1530 N N . LEU A 1 209 ? 8.548 7.910 31.968 1.00 39.49 208 LEU A N 1
ATOM 1531 C CA . LEU A 1 209 ? 8.977 8.929 31.029 1.00 39.51 208 LEU A CA 1
ATOM 1532 C C . LEU A 1 209 ? 10.004 8.334 30.046 1.00 40.15 208 LEU A C 1
ATOM 1533 O O . LEU A 1 209 ? 9.937 8.598 28.853 1.00 40.29 208 LEU A O 1
ATOM 1538 N N . ALA A 1 210 ? 10.931 7.529 30.538 1.00 39.84 209 ALA A N 1
ATOM 1539 C CA . ALA A 1 210 ? 11.916 6.882 29.680 1.00 40.13 209 ALA A CA 1
ATOM 1540 C C . ALA A 1 210 ? 11.264 5.811 28.793 1.00 40.92 209 ALA A C 1
ATOM 1541 O O . ALA A 1 210 ? 11.636 5.664 27.620 1.00 40.71 209 ALA A O 1
ATOM 1543 N N . ASP A 1 211 ? 10.308 5.074 29.340 1.00 40.93 210 ASP A N 1
ATOM 1544 C CA . ASP A 1 211 ? 9.576 4.077 28.565 1.00 41.00 210 ASP A CA 1
ATOM 1545 C C . ASP A 1 211 ? 8.828 4.719 27.397 1.00 40.22 210 ASP A C 1
ATOM 1546 O O . ASP A 1 211 ? 8.806 4.155 26.309 1.00 39.38 210 ASP A O 1
ATOM 1551 N N . LEU A 1 212 ? 8.166 5.854 27.643 1.00 39.36 211 LEU A N 1
ATOM 1552 C CA . LEU A 1 212 ? 7.466 6.572 26.586 1.00 39.42 211 LEU A CA 1
ATOM 1553 C C . LEU A 1 212 ? 8.435 7.093 25.526 1.00 38.84 211 LEU A C 1
ATOM 1554 O O . LEU A 1 212 ? 8.143 7.065 24.338 1.00 39.07 211 LEU A O 1
ATOM 1559 N N . ALA A 1 213 ? 9.565 7.606 25.959 1.00 39.07 212 ALA A N 1
ATOM 1560 C CA . ALA A 1 213 ? 10.606 8.094 25.065 1.00 39.66 212 ALA A CA 1
ATOM 1561 C C . ALA A 1 213 ? 11.127 6.986 24.141 1.00 40.56 212 ALA A C 1
ATOM 1562 O O . ALA A 1 213 ? 11.363 7.210 22.942 1.00 39.19 212 ALA A O 1
ATOM 1564 N N . GLU A 1 214 ? 11.242 5.780 24.685 1.00 40.81 213 GLU A N 1
ATOM 1565 C CA . GLU A 1 214 ? 11.674 4.629 23.888 1.00 42.46 213 GLU A CA 1
ATOM 1566 C C . GLU A 1 214 ? 10.638 4.346 22.791 1.00 41.96 213 GLU A C 1
ATOM 1567 O O . GLU A 1 214 ? 11.011 4.018 21.672 1.00 41.40 213 GLU A O 1
ATOM 1573 N N . ARG A 1 215 ? 9.347 4.461 23.119 1.00 41.66 214 ARG A N 1
ATOM 1574 C CA . ARG A 1 215 ? 8.277 4.221 22.151 1.00 42.09 214 ARG A CA 1
ATOM 1575 C C . ARG A 1 215 ? 8.313 5.262 21.004 1.00 40.22 214 ARG A C 1
ATOM 1576 O O . ARG A 1 215 ? 7.988 4.960 19.875 1.00 38.01 214 ARG A O 1
ATOM 1582 N N . VAL A 1 216 ? 8.741 6.491 21.304 1.00 38.83 215 VAL A N 1
ATOM 1583 C CA . VAL A 1 216 ? 8.942 7.467 20.287 1.00 38.84 215 VAL A CA 1
ATOM 1584 C C . VAL A 1 216 ? 9.970 6.986 19.275 1.00 38.21 215 VAL A C 1
ATOM 1585 O O . VAL A 1 216 ? 9.733 7.058 18.056 1.00 37.88 215 VAL A O 1
ATOM 1589 N N . GLY A 1 217 ? 11.107 6.543 19.765 1.00 38.11 216 GLY A N 1
ATOM 1590 C CA . GLY A 1 217 ? 12.178 6.023 18.896 1.00 38.36 216 GLY A CA 1
ATOM 1591 C C . GLY A 1 217 ? 11.722 4.793 18.098 1.00 38.22 216 GLY A C 1
ATOM 1592 O O . GLY A 1 217 ? 12.090 4.649 16.928 1.00 38.30 216 GLY A O 1
ATOM 1593 N N . SER A 1 218 ? 10.905 3.933 18.710 1.00 38.12 217 SER A N 1
ATOM 1594 C CA . SER A 1 218 ? 10.351 2.776 18.017 1.00 38.09 217 SER A CA 1
ATOM 1595 C C . SER A 1 218 ? 9.488 3.172 16.832 1.00 36.77 217 SER A C 1
ATOM 1596 O O . SER A 1 218 ? 9.523 2.501 15.813 1.00 34.34 217 SER A O 1
ATOM 1599 N N . ARG A 1 219 ? 8.676 4.218 17.003 1.00 35.96 218 ARG A N 1
ATOM 1600 C CA . ARG A 1 219 ? 7.849 4.694 15.901 1.00 36.43 218 ARG A CA 1
ATOM 1601 C C . ARG A 1 219 ? 8.696 5.231 14.765 1.00 36.64 218 ARG A C 1
ATOM 1602 O O . ARG A 1 219 ? 8.405 4.978 13.578 1.00 35.21 218 ARG A O 1
ATOM 1610 N N . LEU A 1 220 ? 9.778 5.947 15.110 1.00 36.58 219 LEU A N 1
ATOM 1611 C CA . LEU A 1 220 ? 10.689 6.430 14.061 1.00 37.71 219 LEU A CA 1
ATOM 1612 C C . LEU A 1 220 ? 11.335 5.286 13.337 1.00 36.37 219 LEU A C 1
ATOM 1613 O O . LEU A 1 220 ? 11.480 5.332 12.100 1.00 36.33 219 LEU A O 1
ATOM 1618 N N . GLU A 1 221 ? 11.720 4.244 14.077 1.00 35.86 220 GLU A N 1
ATOM 1619 C CA . GLU A 1 221 ? 12.301 3.073 13.447 1.00 34.93 220 GLU A CA 1
ATOM 1620 C C . GLU A 1 221 ? 11.308 2.409 12.489 1.00 34.84 220 GLU A C 1
ATOM 1621 O O . GLU A 1 221 ? 11.712 1.999 11.398 1.00 33.86 220 GLU A O 1
ATOM 1627 N N . LEU A 1 222 ? 10.032 2.304 12.868 1.00 34.69 221 LEU A N 1
ATOM 1628 C CA . LEU A 1 222 ? 9.005 1.741 11.989 1.00 35.59 221 LEU A CA 1
ATOM 1629 C C . LEU A 1 222 ? 8.846 2.557 10.698 1.00 35.90 221 LEU A C 1
ATOM 1630 O O . LEU A 1 222 ? 8.693 2.027 9.591 1.00 34.37 221 LEU A O 1
ATOM 1643 N N . LEU A 1 224 ? 11.144 4.356 9.272 1.00 40.29 223 LEU A N 1
ATOM 1644 C CA . LEU A 1 224 ? 12.296 4.073 8.447 1.00 41.82 223 LEU A CA 1
ATOM 1645 C C . LEU A 1 224 ? 12.194 2.712 7.798 1.00 42.39 223 LEU A C 1
ATOM 1646 O O . LEU A 1 224 ? 12.677 2.554 6.676 1.00 42.81 223 LEU A O 1
ATOM 1651 N N . ALA A 1 225 ? 11.544 1.745 8.442 1.00 42.83 224 ALA A N 1
ATOM 1652 C CA . ALA A 1 225 ? 11.432 0.406 7.880 1.00 43.35 224 ALA A CA 1
ATOM 1653 C C . ALA A 1 225 ? 10.441 0.311 6.731 1.00 45.15 224 ALA A C 1
ATOM 1654 O O . ALA A 1 225 ? 10.424 -0.700 6.026 1.00 44.74 224 ALA A O 1
ATOM 1656 N N . ARG A 1 226 ? 9.586 1.318 6.559 1.00 46.82 225 ARG A N 1
ATOM 1657 C CA . ARG A 1 226 ? 8.618 1.287 5.458 1.00 48.91 225 ARG A CA 1
ATOM 1658 C C . ARG A 1 226 ? 9.234 1.671 4.133 1.00 50.95 225 ARG A C 1
ATOM 1659 O O . ARG A 1 226 ? 8.753 1.274 3.074 1.00 52.24 225 ARG A O 1
ATOM 1667 N N . VAL A 1 227 ? 10.296 2.457 4.198 1.00 52.93 226 VAL A N 1
ATOM 1668 C CA . VAL A 1 227 ? 10.974 2.983 3.015 1.00 54.32 226 VAL A CA 1
ATOM 1669 C C . VAL A 1 227 ? 11.753 1.915 2.214 1.00 55.30 226 VAL A C 1
ATOM 1670 O O . VAL A 1 227 ? 12.037 0.809 2.722 1.00 57.03 226 VAL A O 1
ATOM 1672 N N . PRO B 1 15 ? 30.502 24.041 8.065 1.00 54.17 14 PRO B N 1
ATOM 1673 C CA . PRO B 1 15 ? 31.457 25.052 7.533 1.00 53.79 14 PRO B CA 1
ATOM 1674 C C . PRO B 1 15 ? 31.812 24.783 6.089 1.00 52.78 14 PRO B C 1
ATOM 1675 O O . PRO B 1 15 ? 32.068 25.716 5.308 1.00 53.70 14 PRO B O 1
ATOM 1679 N N . ILE B 1 16 ? 31.834 23.501 5.750 1.00 51.35 15 ILE B N 1
ATOM 1680 C CA . ILE B 1 16 ? 32.095 23.052 4.401 1.00 50.62 15 ILE B CA 1
ATOM 1681 C C . ILE B 1 16 ? 30.860 23.193 3.494 1.00 48.75 15 ILE B C 1
ATOM 1682 O O . ILE B 1 16 ? 30.978 23.186 2.279 1.00 47.86 15 ILE B O 1
ATOM 1686 N N . LYS B 1 17 ? 29.677 23.344 4.082 1.00 46.94 16 LYS B N 1
ATOM 1687 C CA . LYS B 1 17 ? 28.433 23.331 3.295 1.00 45.74 16 LYS B CA 1
ATOM 1688 C C . LYS B 1 17 ? 28.371 24.363 2.192 1.00 44.46 16 LYS B C 1
ATOM 1689 O O . LYS B 1 17 ? 28.036 24.006 1.068 1.00 43.35 16 LYS B O 1
ATOM 1692 N N . PRO B 1 18 ? 28.670 25.640 2.491 1.00 43.67 17 PRO B N 1
ATOM 1693 C CA . PRO B 1 18 ? 28.677 26.646 1.424 1.00 43.28 17 PRO B CA 1
ATOM 1694 C C . PRO B 1 18 ? 29.681 26.340 0.305 1.00 42.94 17 PRO B C 1
ATOM 1695 O O . PRO B 1 18 ? 29.412 26.674 -0.835 1.00 42.23 17 PRO B O 1
ATOM 1699 N N . LEU B 1 19 ? 30.807 25.708 0.630 1.00 43.09 18 LEU B N 1
ATOM 1700 C CA . LEU B 1 19 ? 31.803 25.323 -0.370 1.00 43.49 18 LEU B CA 1
ATOM 1701 C C . LEU B 1 19 ? 31.294 24.213 -1.230 1.00 43.34 18 LEU B C 1
ATOM 1702 O O . LEU B 1 19 ? 31.586 24.179 -2.427 1.00 43.03 18 LEU B O 1
ATOM 1707 N N . GLN B 1 20 ? 30.539 23.306 -0.618 1.00 43.41 19 GLN B N 1
ATOM 1708 C CA . GLN B 1 20 ? 29.922 22.219 -1.354 1.00 43.93 19 GLN B CA 1
ATOM 1709 C C . GLN B 1 20 ? 28.884 22.767 -2.329 1.00 43.30 19 GLN B C 1
ATOM 1710 O O . GLN B 1 20 ? 28.772 22.304 -3.458 1.00 42.89 19 GLN B O 1
ATOM 1716 N N . GLU B 1 21 ? 28.103 23.741 -1.881 1.00 42.43 20 GLU B N 1
ATOM 1717 C CA . GLU B 1 21 ? 27.093 24.337 -2.729 1.00 42.99 20 GLU B CA 1
ATOM 1718 C C . GLU B 1 21 ? 27.770 25.018 -3.917 1.00 42.41 20 GLU B C 1
ATOM 1719 O O . GLU B 1 21 ? 27.331 24.873 -5.058 1.00 41.50 20 GLU B O 1
ATOM 1722 N N . HIS B 1 22 ? 28.858 25.737 -3.657 1.00 41.54 21 HIS B N 1
ATOM 1723 C CA . HIS B 1 22 ? 29.590 26.368 -4.730 1.00 41.77 21 HIS B CA 1
ATOM 1724 C C . HIS B 1 22 ? 30.188 25.316 -5.715 1.00 42.09 21 HIS B C 1
ATOM 1725 O O . HIS B 1 22 ? 30.075 25.450 -6.954 1.00 41.90 21 HIS B O 1
ATOM 1740 N N . ASP B 1 24 ? 29.090 22.377 -6.334 1.00 43.45 23 ASP B N 1
ATOM 1741 C CA . ASP B 1 24 ? 27.971 21.822 -7.097 1.00 44.19 23 ASP B CA 1
ATOM 1742 C C . ASP B 1 24 ? 27.631 22.711 -8.289 1.00 44.90 23 ASP B C 1
ATOM 1743 O O . ASP B 1 24 ? 27.408 22.222 -9.395 1.00 45.26 23 ASP B O 1
ATOM 1748 N N . LYS B 1 25 ? 27.581 24.015 -8.056 1.00 45.11 24 LYS B N 1
ATOM 1749 C CA . LYS B 1 25 ? 27.279 24.984 -9.105 1.00 45.20 24 LYS B CA 1
ATOM 1750 C C . LYS B 1 25 ? 28.371 24.986 -10.184 1.00 44.81 24 LYS B C 1
ATOM 1751 O O . LYS B 1 25 ? 28.086 25.020 -11.377 1.00 44.25 24 LYS B O 1
ATOM 1757 N N . VAL B 1 26 ? 29.628 24.915 -9.744 1.00 44.59 25 VAL B N 1
ATOM 1758 C CA . VAL B 1 26 ? 30.757 24.863 -10.619 1.00 44.97 25 VAL B CA 1
ATOM 1759 C C . VAL B 1 26 ? 30.730 23.617 -11.524 1.00 45.17 25 VAL B C 1
ATOM 1760 O O . VAL B 1 26 ? 31.007 23.715 -12.725 1.00 45.51 25 VAL B O 1
ATOM 1764 N N . TYR B 1 27 ? 30.413 22.471 -10.944 1.00 44.71 26 TYR B N 1
ATOM 1765 C CA . TYR B 1 27 ? 30.252 21.224 -11.685 1.00 45.19 26 TYR B CA 1
ATOM 1766 C C . TYR B 1 27 ? 29.139 21.346 -12.718 1.00 44.81 26 TYR B C 1
ATOM 1767 O O . TYR B 1 27 ? 29.317 20.939 -13.856 1.00 44.58 26 TYR B O 1
ATOM 1776 N N . ASP B 1 28 ? 27.997 21.882 -12.314 1.00 44.88 27 ASP B N 1
ATOM 1777 C CA . ASP B 1 28 ? 26.887 22.082 -13.236 1.00 45.42 27 ASP B CA 1
ATOM 1778 C C . ASP B 1 28 ? 27.314 22.958 -14.406 1.00 45.16 27 ASP B C 1
ATOM 1779 O O . ASP B 1 28 ? 26.955 22.710 -15.535 1.00 45.30 27 ASP B O 1
ATOM 1784 N N . CYS B 1 29 ? 28.106 23.992 -14.117 1.00 45.34 28 CYS B N 1
ATOM 1785 C CA . CYS B 1 29 ? 28.579 24.911 -15.137 1.00 45.07 28 CYS B CA 1
ATOM 1786 C C . CYS B 1 29 ? 29.476 24.219 -16.143 1.00 45.23 28 CYS B C 1
ATOM 1787 O O . CYS B 1 29 ? 29.235 24.308 -17.345 1.00 45.52 28 CYS B O 1
ATOM 1790 N N . ALA B 1 30 ? 30.489 23.511 -15.649 1.00 44.91 29 ALA B N 1
ATOM 1791 C CA . ALA B 1 30 ? 31.404 22.771 -16.493 1.00 44.73 29 ALA B CA 1
ATOM 1792 C C . ALA B 1 30 ? 30.740 21.655 -17.285 1.00 44.77 29 ALA B C 1
ATOM 1793 O O . ALA B 1 30 ? 31.105 21.418 -18.452 1.00 44.29 29 ALA B O 1
ATOM 1795 N N . SER B 1 31 ? 29.779 20.978 -16.658 1.00 45.00 30 SER B N 1
ATOM 1796 C CA . SER B 1 31 ? 29.060 19.867 -17.300 1.00 45.87 30 SER B CA 1
ATOM 1797 C C . SER B 1 31 ? 28.335 20.266 -18.559 1.00 45.39 30 SER B C 1
ATOM 1798 O O . SER B 1 31 ? 28.168 19.433 -19.440 1.00 45.50 30 SER B O 1
ATOM 1801 N N . LEU B 1 32 ? 27.869 21.515 -18.607 1.00 45.25 31 LEU B N 1
ATOM 1802 C CA . LEU B 1 32 ? 27.117 22.028 -19.745 1.00 44.63 31 LEU B CA 1
ATOM 1803 C C . LEU B 1 32 ? 28.003 22.112 -20.976 1.00 43.94 31 LEU B C 1
ATOM 1804 O O . LEU B 1 32 ? 27.504 22.282 -22.069 1.00 43.65 31 LEU B O 1
ATOM 1809 N N . LEU B 1 33 ? 29.323 21.988 -20.818 1.00 43.05 32 LEU B N 1
ATOM 1810 C CA . LEU B 1 33 ? 30.172 21.974 -21.966 1.00 43.06 32 LEU B CA 1
ATOM 1811 C C . LEU B 1 33 ? 29.914 20.769 -22.876 1.00 42.82 32 LEU B C 1
ATOM 1812 O O . LEU B 1 33 ? 30.153 20.828 -24.086 1.00 42.74 32 LEU B O 1
ATOM 1817 N N . VAL B 1 34 ? 29.459 19.662 -22.322 1.00 42.84 33 VAL B N 1
ATOM 1818 C CA . VAL B 1 34 ? 29.165 18.528 -23.182 1.00 43.09 33 VAL B CA 1
ATOM 1819 C C . VAL B 1 34 ? 28.000 18.849 -24.147 1.00 42.28 33 VAL B C 1
ATOM 1820 O O . VAL B 1 34 ? 28.204 18.826 -25.328 1.00 42.79 33 VAL B O 1
ATOM 1824 N N . PRO B 1 35 ? 26.815 19.180 -23.652 1.00 41.51 34 PRO B N 1
ATOM 1825 C CA . PRO B 1 35 ? 25.759 19.505 -24.607 1.00 41.48 34 PRO B CA 1
ATOM 1826 C C . PRO B 1 35 ? 26.081 20.744 -25.449 1.00 41.05 34 PRO B C 1
ATOM 1827 O O . PRO B 1 35 ? 25.616 20.855 -26.573 1.00 40.80 34 PRO B O 1
ATOM 1831 N N . PHE B 1 36 ? 26.879 21.665 -24.913 1.00 41.15 35 PHE B N 1
ATOM 1832 C CA . PHE B 1 36 ? 27.343 22.815 -25.697 1.00 41.27 35 PHE B CA 1
ATOM 1833 C C . PHE B 1 36 ? 28.087 22.347 -26.938 1.00 41.49 35 PHE B C 1
ATOM 1834 O O . PHE B 1 36 ? 27.770 22.734 -28.056 1.00 41.19 35 PHE B O 1
ATOM 1842 N N . PHE B 1 37 ? 29.102 21.521 -26.737 1.00 42.07 36 PHE B N 1
ATOM 1843 C CA . PHE B 1 37 ? 29.877 21.006 -27.839 1.00 41.59 36 PHE B CA 1
ATOM 1844 C C . PHE B 1 37 ? 29.088 20.127 -28.768 1.00 42.04 36 PHE B C 1
ATOM 1845 O O . PHE B 1 37 ? 29.302 20.189 -29.995 1.00 41.62 36 PHE B O 1
ATOM 1853 N N . GLU B 1 38 ? 28.186 19.316 -28.218 1.00 41.55 37 GLU B N 1
ATOM 1854 C CA . GLU B 1 38 ? 27.296 18.470 -29.029 1.00 42.89 37 GLU B CA 1
ATOM 1855 C C . GLU B 1 38 ? 26.408 19.308 -29.968 1.00 43.01 37 GLU B C 1
ATOM 1856 O O . GLU B 1 38 ? 26.179 18.941 -31.124 1.00 43.33 37 GLU B O 1
ATOM 1862 N N . ALA B 1 39 ? 25.960 20.459 -29.487 1.00 43.45 38 ALA B N 1
ATOM 1863 C CA . ALA B 1 39 ? 25.181 21.357 -30.310 1.00 44.05 38 ALA B CA 1
ATOM 1864 C C . ALA B 1 39 ? 26.040 21.853 -31.467 1.00 44.35 38 ALA B C 1
ATOM 1865 O O . ALA B 1 39 ? 25.591 21.816 -32.617 1.00 44.75 38 ALA B O 1
ATOM 1867 N N . THR B 1 40 ? 27.269 22.301 -31.182 1.00 44.39 39 THR B N 1
ATOM 1868 C CA . THR B 1 40 ? 28.123 22.826 -32.250 1.00 44.55 39 THR B CA 1
ATOM 1869 C C . THR B 1 40 ? 28.358 21.729 -33.278 1.00 45.26 39 THR B C 1
ATOM 1870 O O . THR B 1 40 ? 28.386 21.976 -34.463 1.00 45.36 39 THR B O 1
ATOM 1874 N N . ILE B 1 41 ? 28.530 20.513 -32.809 1.00 45.51 40 ILE B N 1
ATOM 1875 C CA . ILE B 1 41 ? 28.856 19.409 -33.683 1.00 46.42 40 ILE B CA 1
ATOM 1876 C C . ILE B 1 41 ? 27.711 19.043 -34.627 1.00 46.41 40 ILE B C 1
ATOM 1877 O O . ILE B 1 41 ? 27.952 18.553 -35.701 1.00 46.52 40 ILE B O 1
ATOM 1882 N N . THR B 1 42 ? 26.475 19.294 -34.229 1.00 46.31 41 THR B N 1
ATOM 1883 C CA . THR B 1 42 ? 25.332 19.065 -35.096 1.00 46.08 41 THR B CA 1
ATOM 1884 C C . THR B 1 42 ? 24.941 20.342 -35.851 1.00 46.36 41 THR B C 1
ATOM 1885 O O . THR B 1 42 ? 23.848 20.428 -36.407 1.00 46.12 41 THR B O 1
ATOM 1889 N N . GLY B 1 43 ? 25.812 21.349 -35.822 1.00 46.27 42 GLY B N 1
ATOM 1890 C CA . GLY B 1 43 ? 25.578 22.603 -36.537 1.00 46.84 42 GLY B CA 1
ATOM 1891 C C . GLY B 1 43 ? 24.488 23.491 -35.956 1.00 46.48 42 GLY B C 1
ATOM 1892 O O . GLY B 1 43 ? 24.019 24.408 -36.636 1.00 47.25 42 GLY B O 1
ATOM 1893 N N . ASN B 1 44 ? 24.108 23.244 -34.698 1.00 44.35 43 ASN B N 1
ATOM 1894 C CA . ASN B 1 44 ? 23.073 24.018 -34.033 1.00 43.88 43 ASN B CA 1
ATOM 1895 C C . ASN B 1 44 ? 23.663 25.224 -33.279 1.00 44.08 43 ASN B C 1
ATOM 1896 O O . ASN B 1 44 ? 23.668 25.275 -32.045 1.00 43.49 43 ASN B O 1
ATOM 1901 N N . TRP B 1 45 ? 24.124 26.216 -34.037 1.00 45.38 44 TRP B N 1
ATOM 1902 C CA . TRP B 1 45 ? 24.782 27.381 -33.455 1.00 46.00 44 TRP B CA 1
ATOM 1903 C C . TRP B 1 45 ? 23.829 28.232 -32.641 1.00 46.11 44 TRP B C 1
ATOM 1904 O O . TRP B 1 45 ? 24.247 28.816 -31.651 1.00 46.31 44 TRP B O 1
ATOM 1915 N N . ASP B 1 46 ? 22.559 28.283 -33.019 1.00 46.07 45 ASP B N 1
ATOM 1916 C CA . ASP B 1 46 ? 21.596 29.033 -32.212 1.00 46.39 45 ASP B CA 1
ATOM 1917 C C . ASP B 1 46 ? 21.455 28.376 -30.840 1.00 45.98 45 ASP B C 1
ATOM 1918 O O . ASP B 1 46 ? 21.432 29.061 -29.832 1.00 45.53 45 ASP B O 1
ATOM 1923 N N . ASP B 1 47 ? 21.368 27.048 -30.809 1.00 45.72 46 ASP B N 1
ATOM 1924 C CA . ASP B 1 47 ? 21.275 26.335 -29.534 1.00 45.41 46 ASP B CA 1
ATOM 1925 C C . ASP B 1 47 ? 22.594 26.406 -28.732 1.00 45.00 46 ASP B C 1
ATOM 1926 O O . ASP B 1 47 ? 22.573 26.503 -27.517 1.00 44.80 46 ASP B O 1
ATOM 1931 N N . ALA B 1 48 ? 23.731 26.363 -29.407 1.00 43.88 47 ALA B N 1
ATOM 1932 C CA . ALA B 1 48 ? 24.983 26.445 -28.700 1.00 44.03 47 ALA B CA 1
ATOM 1933 C C . ALA B 1 48 ? 25.074 27.836 -27.987 1.00 44.66 47 ALA B C 1
ATOM 1934 O O . ALA B 1 48 ? 25.592 27.955 -26.859 1.00 43.83 47 ALA B O 1
ATOM 1936 N N . VAL B 1 49 ? 24.539 28.875 -28.635 1.00 44.70 48 VAL B N 1
ATOM 1937 C CA . VAL B 1 49 ? 24.496 30.200 -28.033 1.00 45.30 48 VAL B CA 1
ATOM 1938 C C . VAL B 1 49 ? 23.580 30.165 -26.801 1.00 45.44 48 VAL B C 1
ATOM 1939 O O . VAL B 1 49 ? 23.908 30.734 -25.740 1.00 44.49 48 VAL B O 1
ATOM 1943 N N . GLN B 1 50 ? 22.444 29.494 -26.914 1.00 45.41 49 GLN B N 1
ATOM 1944 C CA . GLN B 1 50 ? 21.572 29.367 -25.751 1.00 46.55 49 GLN B CA 1
ATOM 1945 C C . GLN B 1 50 ? 22.237 28.584 -24.602 1.00 46.37 49 GLN B C 1
ATOM 1946 O O . GLN B 1 50 ? 22.083 28.944 -23.425 1.00 45.82 49 GLN B O 1
ATOM 1952 N N . ILE B 1 51 ? 22.953 27.515 -24.924 1.00 46.16 50 ILE B N 1
ATOM 1953 C CA . ILE B 1 51 ? 23.631 26.727 -23.885 1.00 45.60 50 ILE B CA 1
ATOM 1954 C C . ILE B 1 51 ? 24.764 27.544 -23.250 1.00 46.26 50 ILE B C 1
ATOM 1955 O O . ILE B 1 51 ? 24.970 27.496 -22.043 1.00 46.20 50 ILE B O 1
ATOM 1960 N N . ARG B 1 52 ? 25.479 28.303 -24.055 1.00 46.16 51 ARG B N 1
ATOM 1961 C CA . ARG B 1 52 ? 26.453 29.186 -23.498 1.00 47.29 51 ARG B CA 1
ATOM 1962 C C . ARG B 1 52 ? 25.816 30.208 -22.528 1.00 47.10 51 ARG B C 1
ATOM 1963 O O . ARG B 1 52 ? 26.446 30.626 -21.546 1.00 47.45 51 ARG B O 1
ATOM 1971 N N . LYS B 1 53 ? 24.566 30.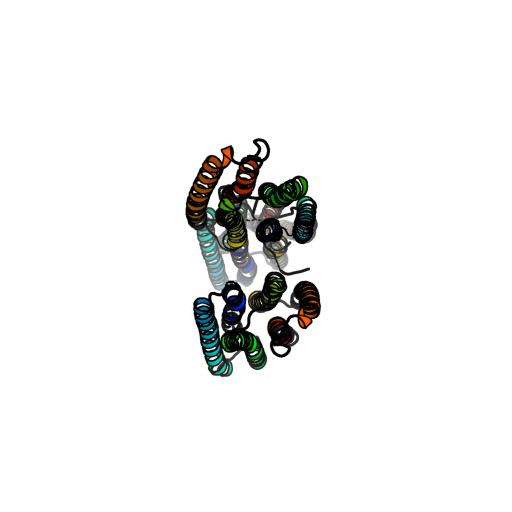574 -22.759 1.00 47.06 52 LYS B N 1
ATOM 1972 C CA . LYS B 1 53 ? 23.868 31.486 -21.862 1.00 47.11 52 LYS B CA 1
ATOM 1973 C C . LYS B 1 53 ? 23.640 30.773 -20.522 1.00 46.38 52 LYS B C 1
ATOM 1974 O O . LYS B 1 53 ? 23.752 31.396 -19.462 1.00 46.41 52 LYS B O 1
ATOM 1977 N N . GLN B 1 54 ? 23.318 29.476 -20.562 1.00 45.52 53 GLN B N 1
ATOM 1978 C CA . GLN B 1 54 ? 23.164 28.709 -19.325 1.00 44.80 53 GLN B CA 1
ATOM 1979 C C . GLN B 1 54 ? 24.547 28.589 -18.613 1.00 44.35 53 GLN B C 1
ATOM 1980 O O . GLN B 1 54 ? 24.663 28.646 -17.395 1.00 43.96 53 GLN B O 1
ATOM 1986 N N . ILE B 1 55 ? 25.588 28.364 -19.383 1.00 43.49 54 ILE B N 1
ATOM 1987 C CA . ILE B 1 55 ? 26.916 28.291 -18.791 1.00 43.65 54 ILE B CA 1
ATOM 1988 C C . ILE B 1 55 ? 27.240 29.616 -18.081 1.00 43.82 54 ILE B C 1
ATOM 1989 O O . ILE B 1 55 ? 27.717 29.617 -16.963 1.00 43.35 54 ILE B O 1
ATOM 1994 N N . SER B 1 56 ? 26.997 30.739 -18.739 1.00 44.45 55 SER B N 1
ATOM 1995 C CA . SER B 1 56 ? 27.251 32.051 -18.147 1.00 45.26 55 SER B CA 1
ATOM 1996 C C . SER B 1 56 ? 26.447 32.311 -16.901 1.00 45.14 55 SER B C 1
ATOM 1997 O O . SER B 1 56 ? 26.931 32.959 -15.954 1.00 45.68 55 SER B O 1
ATOM 2000 N N . LEU B 1 57 ? 25.218 31.833 -16.905 1.00 44.41 56 LEU B N 1
ATOM 2001 C CA . LEU B 1 57 ? 24.355 31.992 -15.767 1.00 44.64 56 LEU B CA 1
ATOM 2002 C C . LEU B 1 57 ? 24.865 31.196 -14.583 1.00 43.59 56 LEU B C 1
ATOM 2003 O O . LEU B 1 57 ? 24.896 31.694 -13.478 1.00 42.99 56 LEU B O 1
ATOM 2008 N N . ALA B 1 58 ? 25.248 29.949 -14.812 1.00 43.89 57 ALA B N 1
ATOM 2009 C CA . ALA B 1 58 ? 25.786 29.138 -13.733 1.00 43.66 57 ALA B CA 1
ATOM 2010 C C . ALA B 1 58 ? 27.031 29.802 -13.164 1.00 43.27 57 ALA B C 1
ATOM 2011 O O . ALA B 1 58 ? 27.212 29.814 -11.967 1.00 42.51 57 ALA B O 1
ATOM 2013 N N . GLU B 1 59 ? 27.880 30.352 -14.035 1.00 44.00 58 GLU B N 1
ATOM 2014 C CA . GLU B 1 59 ? 29.101 31.038 -13.589 1.00 43.88 58 GLU B CA 1
ATOM 2015 C C . GLU B 1 59 ? 28.742 32.252 -12.745 1.00 43.76 58 GLU B C 1
ATOM 2016 O O . GLU B 1 59 ? 29.381 32.531 -11.743 1.00 43.68 58 GLU B O 1
ATOM 2022 N N . LYS B 1 60 ? 27.724 32.992 -13.175 1.00 44.14 59 LYS B N 1
ATOM 2023 C CA . LYS B 1 60 ? 27.279 34.174 -12.459 1.00 43.87 59 LYS B CA 1
ATOM 2024 C C . LYS B 1 60 ? 26.733 33.790 -11.083 1.00 43.74 59 LYS B C 1
ATOM 2025 O O . LYS B 1 60 ? 27.020 34.447 -10.079 1.00 43.20 59 LYS B O 1
ATOM 2028 N N . GLN B 1 61 ? 25.936 32.729 -11.038 1.00 43.21 60 GLN B N 1
ATOM 2029 C CA . GLN B 1 61 ? 25.403 32.253 -9.759 1.00 42.67 60 GLN B CA 1
ATOM 2030 C C . GLN B 1 61 ? 26.559 31.800 -8.851 1.00 42.26 60 GLN B C 1
ATOM 2031 O O . GLN B 1 61 ? 26.583 32.097 -7.662 1.00 41.79 60 GLN B O 1
ATOM 2037 N N . GLY B 1 62 ? 27.507 31.069 -9.414 1.00 42.08 61 GLY B N 1
ATOM 2038 C CA . GLY B 1 62 ? 28.669 30.632 -8.667 1.00 41.74 61 GLY B CA 1
ATOM 2039 C C . GLY B 1 62 ? 29.395 31.827 -8.096 1.00 41.64 61 GLY B C 1
ATOM 2040 O O . GLY B 1 62 ? 29.743 31.841 -6.925 1.00 42.02 61 GLY B O 1
ATOM 2041 N N . ASP B 1 63 ? 29.630 32.835 -8.921 1.00 41.80 62 ASP B N 1
ATOM 2042 C CA . ASP B 1 63 ? 30.313 34.032 -8.480 1.00 42.48 62 ASP B CA 1
ATOM 2043 C C . ASP B 1 63 ? 29.570 34.690 -7.281 1.00 42.83 62 ASP B C 1
ATOM 2044 O O . ASP B 1 63 ? 30.195 35.236 -6.375 1.00 41.66 62 ASP B O 1
ATOM 2049 N N . SER B 1 64 ? 28.234 34.652 -7.282 1.00 42.94 63 SER B N 1
ATOM 2050 C CA . SER B 1 64 ? 27.478 35.212 -6.184 1.00 43.05 63 SER B CA 1
ATOM 2051 C C . SER B 1 64 ? 27.697 34.456 -4.907 1.00 42.51 63 SER B C 1
ATOM 2052 O O . SER B 1 64 ? 27.839 35.065 -3.856 1.00 41.77 63 SER B O 1
ATOM 2055 N N . LEU B 1 65 ? 27.663 33.132 -4.992 1.00 42.24 64 LEU B N 1
ATOM 2056 C CA . LEU B 1 65 ? 27.904 32.294 -3.842 1.00 42.36 64 LEU B CA 1
ATOM 2057 C C . LEU B 1 65 ? 29.306 32.583 -3.335 1.00 41.43 64 LEU B C 1
ATOM 2058 O O . LEU B 1 65 ? 29.518 32.638 -2.141 1.00 40.78 64 LEU B O 1
ATOM 2063 N N . LYS B 1 66 ? 30.247 32.748 -4.257 1.00 41.37 65 LYS B N 1
ATOM 2064 C CA . LYS B 1 66 ? 31.637 33.069 -3.932 1.00 42.03 65 LYS B CA 1
ATOM 2065 C C . LYS B 1 66 ? 31.746 34.370 -3.160 1.00 40.73 65 LYS B C 1
ATOM 2066 O O . LYS B 1 66 ? 32.461 34.452 -2.159 1.00 39.62 65 LYS B O 1
ATOM 2072 N N . ARG B 1 67 ? 31.052 35.397 -3.656 1.00 39.86 66 ARG B N 1
ATOM 2073 C CA . ARG B 1 67 ? 31.070 36.699 -3.032 1.00 39.63 66 ARG B CA 1
ATOM 2074 C C . ARG B 1 67 ? 30.548 36.580 -1.603 1.00 39.15 66 ARG B C 1
ATOM 2075 O O . ARG B 1 67 ? 31.183 37.066 -0.671 1.00 38.44 66 ARG B O 1
ATOM 2083 N N . GLU B 1 68 ? 29.424 35.896 -1.421 1.00 39.03 67 GLU B N 1
ATOM 2084 C CA . GLU B 1 68 ? 28.833 35.768 -0.084 1.00 38.80 67 GLU B CA 1
ATOM 2085 C C . GLU B 1 68 ? 29.781 35.053 0.877 1.00 39.01 67 GLU B C 1
ATOM 2086 O O . GLU B 1 68 ? 29.947 35.489 2.021 1.00 38.28 67 GLU B O 1
ATOM 2088 N N . ILE B 1 69 ? 30.415 33.974 0.421 1.00 38.61 68 ILE B N 1
ATOM 2089 C CA . ILE B 1 69 ? 31.363 33.268 1.279 1.00 39.08 68 ILE B CA 1
ATOM 2090 C C . ILE B 1 69 ? 32.521 34.180 1.662 1.00 39.20 68 ILE B C 1
ATOM 2091 O O . ILE B 1 69 ? 32.913 34.206 2.808 1.00 38.18 68 ILE B O 1
ATOM 2096 N N . ARG B 1 70 ? 33.055 34.930 0.704 1.00 39.92 69 ARG B N 1
ATOM 2097 C CA . ARG B 1 70 ? 34.189 35.834 0.962 1.00 40.58 69 ARG B CA 1
ATOM 2098 C C . ARG B 1 70 ? 33.881 36.928 1.955 1.00 41.25 69 ARG B C 1
ATOM 2099 O O . ARG B 1 70 ? 34.765 37.356 2.715 1.00 40.97 69 ARG B O 1
ATOM 2107 N N . LEU B 1 71 ? 32.633 37.384 1.947 1.00 42.22 70 LEU B N 1
ATOM 2108 C CA . LEU B 1 71 ? 32.209 38.438 2.841 1.00 43.36 70 LEU B CA 1
ATOM 2109 C C . LEU B 1 71 ? 31.654 37.915 4.172 1.00 44.97 70 LEU B C 1
ATOM 2110 O O . LEU B 1 71 ? 31.327 38.702 5.062 1.00 43.93 70 LEU B O 1
ATOM 2115 N N . THR B 1 72 ? 31.597 36.594 4.320 1.00 47.28 71 THR B N 1
ATOM 2116 C CA . THR B 1 72 ? 31.091 35.952 5.537 1.00 49.60 71 THR B CA 1
ATOM 2117 C C . THR B 1 72 ? 32.169 35.218 6.357 1.00 51.36 71 THR B C 1
ATOM 2118 O O . THR B 1 72 ? 32.309 35.441 7.558 1.00 51.89 71 THR B O 1
ATOM 2122 N N . LEU B 1 73 ? 32.899 34.326 5.695 1.00 53.70 72 LEU B N 1
ATOM 2123 C CA . LEU B 1 73 ? 33.954 33.505 6.301 1.00 55.84 72 LEU B CA 1
ATOM 2124 C C . LEU B 1 73 ? 34.670 34.326 7.377 1.00 57.66 72 LEU B C 1
ATOM 2125 O O . LEU B 1 73 ? 34.594 33.958 8.554 1.00 58.41 72 LEU B O 1
ATOM 2128 N N . PRO B 1 74 ? 35.325 35.465 7.000 1.00 59.91 73 PRO B N 1
ATOM 2129 C CA . PRO B 1 74 ? 36.000 36.326 8.011 1.00 60.56 73 PRO B CA 1
ATOM 2130 C C . PRO B 1 74 ? 35.226 36.441 9.326 1.00 61.03 73 PRO B C 1
ATOM 2131 O O . PRO B 1 74 ? 35.822 36.350 10.399 1.00 61.63 73 PRO B O 1
ATOM 2135 N N . SER B 1 75 ? 33.911 36.659 9.241 1.00 61.24 74 SER B N 1
ATOM 2136 C CA . SER B 1 75 ? 33.045 36.681 10.435 1.00 60.91 74 SER B CA 1
ATOM 2137 C C . SER B 1 75 ? 32.822 35.481 11.337 1.00 60.88 74 SER B C 1
ATOM 2138 O O . SER B 1 75 ? 32.061 35.515 12.312 1.00 61.09 74 SER B O 1
ATOM 2140 N N . GLY B 1 76 ? 33.501 34.394 10.950 1.00 60.77 75 GLY B N 1
ATOM 2141 C CA . GLY B 1 76 ? 33.461 33.084 11.602 1.00 60.66 75 GLY B CA 1
ATOM 2142 C C . GLY B 1 76 ? 34.167 33.022 12.943 1.00 60.68 75 GLY B C 1
ATOM 2143 O O . GLY B 1 76 ? 35.225 33.632 13.116 1.00 61.21 75 GLY B O 1
ATOM 2144 N N . LEU B 1 77 ? 33.590 32.277 13.887 1.00 60.33 76 LEU B N 1
ATOM 2145 C CA . LEU B 1 77 ? 34.150 32.172 15.241 1.00 60.29 76 LEU B CA 1
ATOM 2146 C C . LEU B 1 77 ? 34.945 30.870 15.380 1.00 60.06 76 LEU B C 1
ATOM 2147 O O . LEU B 1 77 ? 35.975 30.707 14.722 1.00 60.71 76 LEU B O 1
ATOM 2149 N N . PHE B 1 78 ? 34.486 29.959 16.234 1.00 59.92 77 PHE B N 1
ATOM 2150 C CA . PHE B 1 78 ? 35.160 28.677 16.432 1.00 59.55 77 PHE B CA 1
ATOM 2151 C C . PHE B 1 78 ? 34.907 27.927 15.124 1.00 60.22 77 PHE B C 1
ATOM 2152 O O . PHE B 1 78 ? 33.818 28.020 14.562 1.00 60.56 77 PHE B O 1
ATOM 2163 N N . PRO B 1 80 ? 36.362 24.305 12.607 1.00 56.44 79 PRO B N 1
ATOM 2164 C CA . PRO B 1 80 ? 37.224 23.113 12.514 1.00 55.04 79 PRO B CA 1
ATOM 2165 C C . PRO B 1 80 ? 38.221 23.085 11.373 1.00 53.50 79 PRO B C 1
ATOM 2166 O O . PRO B 1 80 ? 39.006 22.143 11.298 1.00 53.03 79 PRO B O 1
ATOM 2170 N N . VAL B 1 81 ? 38.168 24.085 10.494 1.00 51.80 80 VAL B N 1
ATOM 2171 C CA . VAL B 1 81 ? 39.108 24.233 9.377 1.00 50.60 80 VAL B CA 1
ATOM 2172 C C . VAL B 1 81 ? 39.571 25.686 9.318 1.00 48.93 80 VAL B C 1
ATOM 2173 O O . VAL B 1 81 ? 38.896 26.564 9.857 1.00 48.40 80 VAL B O 1
ATOM 2177 N N . GLU B 1 82 ? 40.697 25.940 8.654 1.00 46.97 81 GLU B N 1
ATOM 2178 C CA . GLU B 1 82 ? 41.202 27.299 8.495 1.00 45.65 81 GLU B CA 1
ATOM 2179 C C . GLU B 1 82 ? 40.384 28.073 7.491 1.00 43.60 81 GLU B C 1
ATOM 2180 O O . GLU B 1 82 ? 40.089 27.562 6.404 1.00 42.11 81 GLU B O 1
ATOM 2186 N N . ARG B 1 83 ? 40.025 29.304 7.867 1.00 41.65 82 ARG B N 1
ATOM 2187 C CA . ARG B 1 83 ? 39.344 30.234 6.971 1.00 41.31 82 ARG B CA 1
ATOM 2188 C C . ARG B 1 83 ? 40.130 30.357 5.684 1.00 39.28 82 ARG B C 1
ATOM 2189 O O . ARG B 1 83 ? 39.560 30.355 4.614 1.00 39.11 82 ARG B O 1
ATOM 2195 N N . THR B 1 84 ? 41.447 30.476 5.792 1.00 38.46 83 THR B N 1
ATOM 2196 C CA . THR B 1 84 ? 42.273 30.642 4.604 1.00 38.09 83 THR B CA 1
ATOM 2197 C C . THR B 1 84 ? 42.221 29.428 3.675 1.00 37.88 83 THR B C 1
ATOM 2198 O O . THR B 1 84 ? 42.274 29.591 2.478 1.00 38.19 83 THR B O 1
ATOM 2202 N N . ASP B 1 85 ? 42.119 28.221 4.222 1.00 38.06 84 ASP B N 1
ATOM 2203 C CA . ASP B 1 85 ? 42.027 27.029 3.381 1.00 38.54 84 ASP B CA 1
ATOM 2204 C C . ASP B 1 85 ? 40.745 27.020 2.609 1.00 38.39 84 ASP B C 1
ATOM 2205 O O . ASP B 1 85 ? 40.727 26.630 1.442 1.00 39.26 84 ASP B O 1
ATOM 2210 N N . LEU B 1 86 ? 39.652 27.445 3.244 1.00 38.75 85 LEU B N 1
ATOM 2211 C CA . LEU B 1 86 ? 38.377 27.553 2.579 1.00 38.88 85 LEU B CA 1
ATOM 2212 C C . LEU B 1 86 ? 38.410 28.580 1.447 1.00 38.39 85 LEU B C 1
ATOM 2213 O O . LEU B 1 86 ? 37.815 28.351 0.395 1.00 37.23 85 LEU B O 1
ATOM 2218 N N . LEU B 1 87 ? 39.075 29.725 1.678 1.00 38.35 86 LEU B N 1
ATOM 2219 C CA . LEU B 1 87 ? 39.185 30.735 0.637 1.00 38.80 86 LEU B CA 1
ATOM 2220 C C . LEU B 1 87 ? 39.997 30.193 -0.523 1.00 39.08 86 LEU B C 1
ATOM 2221 O O . LEU B 1 87 ? 39.638 30.408 -1.668 1.00 38.97 86 LEU B O 1
ATOM 2226 N N . GLU B 1 88 ? 41.105 29.502 -0.228 1.00 40.17 87 GLU B N 1
ATOM 2227 C CA . GLU B 1 88 ? 41.969 28.954 -1.291 1.00 41.33 87 GLU B CA 1
ATOM 2228 C C . GLU B 1 88 ? 41.223 27.890 -2.076 1.00 41.71 87 GLU B C 1
ATOM 2229 O O . GLU B 1 88 ? 41.308 27.824 -3.298 1.00 41.99 87 GLU B O 1
ATOM 2235 N N . LEU B 1 89 ? 40.427 27.090 -1.375 1.00 41.91 88 LEU B N 1
ATOM 2236 C CA . LEU B 1 89 ? 39.596 26.110 -2.036 1.00 42.55 88 LEU B CA 1
ATOM 2237 C C . LEU B 1 89 ? 38.578 26.793 -2.990 1.00 42.45 88 LEU B C 1
ATOM 2238 O O . LEU B 1 89 ? 38.424 26.439 -4.163 1.00 42.77 88 LEU B O 1
ATOM 2243 N N . LEU B 1 90 ? 37.909 27.811 -2.487 1.00 41.97 89 LEU B N 1
ATOM 2244 C CA . LEU B 1 90 ? 36.963 28.577 -3.263 1.00 42.09 89 LEU B CA 1
ATOM 2245 C C . LEU B 1 90 ? 37.565 29.170 -4.517 1.00 42.04 89 LEU B C 1
ATOM 2246 O O . LEU B 1 90 ? 36.931 29.177 -5.593 1.00 42.04 89 LEU B O 1
ATOM 2251 N N . THR B 1 91 ? 38.788 29.680 -4.404 1.00 42.73 90 THR B N 1
ATOM 2252 C CA . THR B 1 91 ? 39.471 30.245 -5.552 1.00 43.12 90 THR B CA 1
ATOM 2253 C C . THR B 1 91 ? 39.695 29.191 -6.616 1.00 43.55 90 THR B C 1
ATOM 2254 O O . THR B 1 91 ? 39.498 29.482 -7.807 1.00 44.13 90 THR B O 1
ATOM 2258 N N . GLN B 1 92 ? 40.083 27.981 -6.221 1.00 43.35 91 GLN B N 1
ATOM 2259 C CA . GLN B 1 92 ? 40.337 26.953 -7.199 1.00 44.57 91 GLN B CA 1
ATOM 2260 C C . GLN B 1 92 ? 39.064 26.471 -7.830 1.00 44.21 91 GLN B C 1
ATOM 2261 O O . GLN B 1 92 ? 38.998 26.257 -9.034 1.00 45.79 91 GLN B O 1
ATOM 2267 N N . GLN B 1 93 ? 38.040 26.290 -7.027 1.00 44.08 92 GLN B N 1
ATOM 2268 C CA . GLN B 1 93 ? 36.748 25.876 -7.563 1.00 43.39 92 GLN B CA 1
ATOM 2269 C C . GLN B 1 93 ? 36.215 26.875 -8.570 1.00 43.89 92 GLN B C 1
ATOM 2270 O O . GLN B 1 93 ? 35.696 26.473 -9.604 1.00 44.93 92 GLN B O 1
ATOM 2276 N N . ASP B 1 94 ? 36.286 28.157 -8.251 1.00 43.47 93 ASP B N 1
ATOM 2277 C CA . ASP B 1 94 ? 35.787 29.201 -9.125 1.00 44.60 93 ASP B CA 1
ATOM 2278 C C . ASP B 1 94 ? 36.420 29.180 -10.514 1.00 43.99 93 ASP B C 1
ATOM 2279 O O . ASP B 1 94 ? 35.743 29.481 -11.502 1.00 43.36 93 ASP B O 1
ATOM 2284 N N . LYS B 1 95 ? 37.719 28.884 -10.565 1.00 43.72 94 LYS B N 1
ATOM 2285 C CA . LYS B 1 95 ? 38.462 28.829 -11.829 1.00 44.23 94 LYS B CA 1
ATOM 2286 C C . LYS B 1 95 ? 37.828 27.844 -12.797 1.00 43.70 94 LYS B C 1
ATOM 2287 O O . LYS B 1 95 ? 37.784 28.103 -13.969 1.00 44.60 94 LYS B O 1
ATOM 2292 N N . ILE B 1 96 ? 37.265 26.764 -12.299 1.00 44.08 95 ILE B N 1
ATOM 2293 C CA . ILE B 1 96 ? 36.638 25.773 -13.168 1.00 44.62 95 ILE B CA 1
ATOM 2294 C C . ILE B 1 96 ? 35.449 26.359 -13.954 1.00 44.73 95 ILE B C 1
ATOM 2295 O O . ILE B 1 96 ? 35.328 26.169 -15.161 1.00 45.53 95 ILE B O 1
ATOM 2300 N N . ALA B 1 97 ? 34.566 27.063 -13.280 1.00 44.94 96 ALA B N 1
ATOM 2301 C CA . ALA B 1 97 ? 33.416 27.689 -13.952 1.00 44.58 96 ALA B CA 1
ATOM 2302 C C . ALA B 1 97 ? 33.895 28.746 -14.937 1.00 44.98 96 ALA B C 1
ATOM 2303 O O . ALA B 1 97 ? 33.405 28.857 -16.044 1.00 43.74 96 ALA B O 1
ATOM 2305 N N . ASN B 1 98 ? 34.863 29.549 -14.521 1.00 45.32 97 ASN B N 1
ATOM 2306 C CA . ASN B 1 98 ? 35.415 30.538 -15.414 1.00 46.54 97 ASN B CA 1
ATOM 2307 C C . ASN B 1 98 ? 36.030 29.945 -16.660 1.00 46.50 97 ASN B C 1
ATOM 2308 O O . ASN B 1 98 ? 35.844 30.501 -17.732 1.00 46.57 97 ASN B O 1
ATOM 2313 N N . LYS B 1 99 ? 36.668 28.786 -16.512 1.00 46.51 98 LYS B N 1
ATOM 2314 C CA . LYS B 1 99 ? 37.290 28.071 -17.623 1.00 47.43 98 LYS B CA 1
ATOM 2315 C C . LYS B 1 99 ? 36.201 27.589 -18.603 1.00 46.38 98 LYS B C 1
ATOM 2316 O O . LYS B 1 99 ? 36.363 27.715 -19.808 1.00 46.02 98 LYS B O 1
ATOM 2322 N N . ALA B 1 100 ? 35.121 27.034 -18.079 1.00 45.48 99 ALA B N 1
ATOM 2323 C CA . ALA B 1 100 ? 34.009 26.593 -18.908 1.00 45.38 99 ALA B CA 1
ATOM 2324 C C . ALA B 1 100 ? 33.397 27.769 -19.674 1.00 44.83 99 ALA B C 1
ATOM 2325 O O . ALA B 1 100 ? 33.098 27.679 -20.864 1.00 44.91 99 ALA B O 1
ATOM 2327 N N . LYS B 1 101 ? 33.208 28.888 -18.999 1.00 45.03 100 LYS B N 1
ATOM 2328 C CA . LYS B 1 101 ? 32.670 30.078 -19.646 1.00 44.84 100 LYS B CA 1
ATOM 2329 C C . LYS B 1 101 ? 33.606 30.570 -20.761 1.00 44.52 100 LYS B C 1
ATOM 2330 O O . LYS B 1 101 ? 33.162 30.901 -21.861 1.00 42.61 100 LYS B O 1
ATOM 2336 N N . ASP B 1 102 ? 34.893 30.655 -20.460 1.00 44.15 101 ASP B N 1
ATOM 2337 C CA . ASP B 1 102 ? 35.891 31.084 -21.450 1.00 44.82 101 ASP B CA 1
ATOM 2338 C C . ASP B 1 102 ? 35.984 30.206 -22.693 1.00 44.26 101 ASP B C 1
ATOM 2339 O O . ASP B 1 102 ? 35.942 30.712 -23.827 1.00 42.99 101 ASP B O 1
ATOM 2344 N N . ILE B 1 103 ? 36.054 28.895 -22.482 1.00 43.64 102 ILE B N 1
ATOM 2345 C CA . ILE B 1 103 ? 36.100 27.938 -23.572 1.00 43.27 102 ILE B CA 1
ATOM 2346 C C . ILE B 1 103 ? 34.904 28.116 -24.472 1.00 43.79 102 ILE B C 1
ATOM 2347 O O . ILE B 1 103 ? 35.061 28.345 -25.656 1.00 44.28 102 ILE B O 1
ATOM 2352 N N . SER B 1 104 ? 33.706 28.113 -23.898 1.00 43.66 103 SER B N 1
ATOM 2353 C CA . SER B 1 104 ? 32.494 28.226 -24.684 1.00 43.40 103 SER B CA 1
ATOM 2354 C C . SER B 1 104 ? 32.438 29.538 -25.454 1.00 43.25 103 SER B C 1
ATOM 2355 O O . SER B 1 104 ? 32.022 29.566 -26.595 1.00 42.85 103 SER B O 1
ATOM 2358 N N . GLY B 1 105 ? 32.922 30.616 -24.862 1.00 42.67 104 GLY B N 1
ATOM 2359 C CA . GLY B 1 105 ? 32.943 31.883 -25.547 1.00 42.69 104 GLY B CA 1
ATOM 2360 C C . GLY B 1 105 ? 33.884 31.891 -26.753 1.00 42.62 104 GLY B C 1
ATOM 2361 O O . GLY B 1 105 ? 33.572 32.482 -27.812 1.00 43.63 104 GLY B O 1
ATOM 2362 N N . ARG B 1 106 ? 35.043 31.266 -26.630 1.00 41.96 105 ARG B N 1
ATOM 2363 C CA . ARG B 1 106 ? 35.973 31.219 -27.760 1.00 41.70 105 ARG B CA 1
ATOM 2364 C C . ARG B 1 106 ? 35.362 30.397 -28.899 1.00 41.53 105 ARG B C 1
ATOM 2365 O O . ARG B 1 106 ? 35.515 30.721 -30.094 1.00 41.11 105 ARG B O 1
ATOM 2373 N N . VAL B 1 107 ? 34.669 29.324 -28.536 1.00 41.07 106 VAL B N 1
ATOM 2374 C CA . VAL B 1 107 ? 34.090 28.458 -29.537 1.00 41.11 106 VAL B CA 1
ATOM 2375 C C . VAL B 1 107 ? 32.973 29.183 -30.305 1.00 41.99 106 VAL B C 1
ATOM 2376 O O . VAL B 1 107 ? 32.896 29.096 -31.549 1.00 42.32 106 VAL B O 1
ATOM 2380 N N . ILE B 1 108 ? 32.091 29.891 -29.594 1.00 42.28 107 ILE B N 1
ATOM 2381 C CA . ILE B 1 108 ? 31.093 30.700 -30.273 1.00 42.46 107 ILE B CA 1
ATOM 2382 C C . ILE B 1 108 ? 31.762 31.741 -31.133 1.00 43.18 107 ILE B C 1
ATOM 2383 O O . ILE B 1 108 ? 31.379 31.920 -32.267 1.00 43.94 107 ILE B O 1
ATOM 2388 N N . GLY B 1 109 ? 32.780 32.402 -30.605 1.00 43.47 108 GLY B N 1
ATOM 2389 C CA . GLY B 1 109 ? 33.454 33.485 -31.300 1.00 43.92 108 GLY B CA 1
ATOM 2390 C C . GLY B 1 109 ? 34.079 33.093 -32.630 1.00 43.65 108 GLY B C 1
ATOM 2391 O O . GLY B 1 109 ? 34.091 33.880 -33.567 1.00 43.35 108 GLY B O 1
ATOM 2392 N N . ARG B 1 110 ? 34.640 31.892 -32.698 1.00 43.14 109 ARG B N 1
ATOM 2393 C CA . ARG B 1 110 ? 35.280 31.426 -33.925 1.00 43.15 109 ARG B CA 1
ATOM 2394 C C . ARG B 1 110 ? 34.354 30.475 -34.693 1.00 43.62 109 ARG B C 1
ATOM 2395 O O . ARG B 1 110 ? 34.711 30.029 -35.778 1.00 43.31 109 ARG B O 1
ATOM 2403 N N . GLN B 1 111 ? 33.154 30.237 -34.165 1.00 44.17 110 GLN B N 1
ATOM 2404 C CA . GLN B 1 111 ? 32.278 29.177 -34.664 1.00 45.36 110 GLN B CA 1
ATOM 2405 C C . GLN B 1 111 ? 33.157 27.950 -34.926 1.00 45.20 110 GLN B C 1
ATOM 2406 O O . GLN B 1 111 ? 33.184 27.391 -36.013 1.00 44.57 110 GLN B O 1
ATOM 2412 N N . LEU B 1 112 ? 33.908 27.545 -33.914 1.00 45.95 111 LEU B N 1
ATOM 2413 C CA . LEU B 1 112 ? 34.900 26.510 -34.079 1.00 46.53 111 LEU B CA 1
ATOM 2414 C C . LEU B 1 112 ? 34.229 25.181 -34.301 1.00 47.45 111 LEU B C 1
ATOM 2415 O O . LEU B 1 112 ? 33.481 24.709 -33.455 1.00 47.48 111 LEU B O 1
ATOM 2420 N N . LEU B 1 113 ? 34.545 24.588 -35.448 1.00 47.37 112 LEU B N 1
ATOM 2421 C CA . LEU B 1 113 ? 34.082 23.262 -35.853 1.00 47.32 112 LEU B CA 1
ATOM 2422 C C . LEU B 1 113 ? 35.078 22.136 -35.574 1.00 46.20 112 LEU B C 1
ATOM 2423 O O . LEU B 1 113 ? 36.193 22.160 -36.063 1.00 46.07 112 LEU B O 1
ATOM 2426 N N . ILE B 1 114 ? 34.715 21.162 -34.767 1.00 46.09 113 ILE B N 1
ATOM 2427 C CA . ILE B 1 114 ? 35.596 20.008 -34.580 1.00 45.62 113 ILE B CA 1
ATOM 2428 C C . ILE B 1 114 ? 35.480 19.121 -35.835 1.00 45.22 113 ILE B C 1
ATOM 2429 O O . ILE B 1 114 ? 34.374 18.712 -36.204 1.00 45.29 113 ILE B O 1
ATOM 2434 N N . PRO B 1 115 ? 36.612 18.807 -36.497 1.00 44.22 114 PRO B N 1
ATOM 2435 C CA . PRO B 1 115 ? 36.511 17.960 -37.680 1.00 43.90 114 PRO B CA 1
ATOM 2436 C C . PRO B 1 115 ? 35.796 16.636 -37.410 1.00 43.52 114 PRO B C 1
ATOM 2437 O O . PRO B 1 115 ? 35.967 16.036 -36.357 1.00 42.73 114 PRO B O 1
ATOM 2441 N N . GLN B 1 116 ? 35.022 16.187 -38.385 1.00 43.29 115 GLN B N 1
ATOM 2442 C CA . GLN B 1 116 ? 34.201 14.974 -38.247 1.00 43.71 115 GLN B CA 1
ATOM 2443 C C . GLN B 1 116 ? 34.868 13.803 -37.544 1.00 42.33 115 GLN B C 1
ATOM 2444 O O . GLN B 1 116 ? 34.304 13.212 -36.635 1.00 40.91 115 GLN B O 1
ATOM 2450 N N . ALA B 1 117 ? 36.068 13.473 -37.975 1.00 42.17 116 ALA B N 1
ATOM 2451 C CA . ALA B 1 117 ? 36.771 12.320 -37.442 1.00 42.38 116 ALA B CA 1
ATOM 2452 C C . ALA B 1 117 ? 37.213 12.482 -35.980 1.00 42.47 116 ALA B C 1
ATOM 2453 O O . ALA B 1 117 ? 37.550 11.501 -35.319 1.00 42.58 116 ALA B O 1
ATOM 2455 N N . LEU B 1 118 ? 37.259 13.717 -35.480 1.00 42.25 117 LEU B N 1
ATOM 2456 C CA . LEU B 1 118 ? 37.613 13.944 -34.092 1.00 41.99 117 LEU B CA 1
ATOM 2457 C C . LEU B 1 118 ? 36.423 14.060 -33.163 1.00 40.86 117 LEU B C 1
ATOM 2458 O O . LEU B 1 118 ? 36.595 14.035 -31.957 1.00 39.88 117 LEU B O 1
ATOM 2463 N N . GLN B 1 119 ? 35.228 14.154 -33.726 1.00 39.52 118 GLN B N 1
ATOM 2464 C CA . GLN B 1 119 ? 34.053 14.452 -32.952 1.00 38.97 118 GLN B CA 1
ATOM 2465 C C . GLN B 1 119 ? 33.774 13.490 -31.806 1.00 38.94 118 GLN B C 1
ATOM 2466 O O . GLN B 1 119 ? 33.662 13.910 -30.657 1.00 37.75 118 GLN B O 1
ATOM 2472 N N . VAL B 1 120 ? 33.699 12.206 -32.104 1.00 39.28 119 VAL B N 1
ATOM 2473 C CA . VAL B 1 120 ? 33.415 11.214 -31.079 1.00 39.82 119 VAL B CA 1
ATOM 2474 C C . VAL B 1 120 ? 34.503 11.167 -30.000 1.00 40.37 119 VAL B C 1
ATOM 2475 O O . VAL B 1 120 ? 34.198 11.287 -28.819 1.00 39.99 119 VAL B O 1
ATOM 2479 N N . PRO B 1 121 ? 35.772 11.015 -30.396 1.00 40.71 120 PRO B N 1
ATOM 2480 C CA . PRO B 1 121 ? 36.798 11.004 -29.358 1.00 41.07 120 PRO B CA 1
ATOM 2481 C C . PRO B 1 121 ? 36.926 12.333 -28.582 1.00 40.63 120 PRO B C 1
ATOM 2482 O O . PRO B 1 121 ? 37.303 12.306 -27.424 1.00 40.75 120 PRO B O 1
ATOM 2486 N N . PHE B 1 122 ? 36.617 13.462 -29.219 1.00 39.81 121 PHE B N 1
ATOM 2487 C CA . PHE B 1 122 ? 36.666 14.741 -28.527 1.00 38.77 121 PHE B CA 1
ATOM 2488 C C . PHE B 1 122 ? 35.628 14.767 -27.402 1.00 38.36 121 PHE B C 1
ATOM 2489 O O . PHE B 1 122 ? 35.905 15.183 -26.288 1.00 37.85 121 PHE B O 1
ATOM 2497 N N . ILE B 1 123 ? 34.419 14.347 -27.710 1.00 37.89 122 ILE B N 1
ATOM 2498 C CA . ILE B 1 123 ? 33.378 14.345 -26.708 1.00 38.01 122 ILE B CA 1
ATOM 2499 C C . ILE B 1 123 ? 33.742 13.387 -25.566 1.00 38.08 122 ILE B C 1
ATOM 2500 O O . ILE B 1 123 ? 33.512 13.710 -24.415 1.00 36.61 122 ILE B O 1
ATOM 2505 N N . ALA B 1 124 ? 34.289 12.213 -25.889 1.00 38.56 123 ALA B N 1
ATOM 2506 C CA . ALA B 1 124 ? 34.701 11.249 -24.849 1.00 38.85 123 ALA B CA 1
ATOM 2507 C C . ALA B 1 124 ? 35.772 11.839 -23.926 1.00 39.34 123 ALA B C 1
ATOM 2508 O O . ALA B 1 124 ? 35.716 11.684 -22.709 1.00 39.72 123 ALA B O 1
ATOM 2510 N N . TYR B 1 125 ? 36.727 12.545 -24.521 1.00 39.18 124 TYR B N 1
ATOM 2511 C CA . TYR B 1 125 ? 37.782 13.239 -23.793 1.00 39.41 124 TYR B CA 1
ATOM 2512 C C . TYR B 1 125 ? 37.218 14.361 -22.921 1.00 39.07 124 TYR B C 1
ATOM 2513 O O . TYR B 1 125 ? 37.557 14.460 -21.744 1.00 38.63 124 TYR B O 1
ATOM 2522 N N . LEU B 1 126 ? 36.330 15.188 -23.490 1.00 38.63 125 LEU B N 1
ATOM 2523 C CA . LEU B 1 126 ? 35.703 16.262 -22.721 1.00 37.75 125 LEU B CA 1
ATOM 2524 C C . LEU B 1 126 ? 34.964 15.660 -21.524 1.00 37.54 125 LEU B C 1
ATOM 2525 O O . LEU B 1 126 ? 35.124 16.130 -20.397 1.00 36.74 125 LEU B O 1
ATOM 2530 N N . GLN B 1 127 ? 34.137 14.636 -21.766 1.00 37.56 126 GLN B N 1
ATOM 2531 C CA . GLN B 1 127 ? 33.408 14.010 -20.677 1.00 38.30 126 GLN B CA 1
ATOM 2532 C C . GLN B 1 127 ? 34.342 13.491 -19.596 1.00 38.48 126 GLN B C 1
ATOM 2533 O O . GLN B 1 127 ? 34.031 13.597 -18.421 1.00 38.73 126 GLN B O 1
ATOM 2539 N N . ARG B 1 128 ? 35.488 12.923 -19.978 1.00 38.32 127 ARG B N 1
ATOM 2540 C CA . ARG B 1 128 ? 36.402 12.377 -18.969 1.00 38.29 127 ARG B CA 1
ATOM 2541 C C . ARG B 1 128 ? 37.032 13.484 -18.137 1.00 38.74 127 ARG B C 1
ATOM 2542 O O . ARG B 1 128 ? 37.322 13.286 -16.964 1.00 38.06 127 ARG B O 1
ATOM 2550 N N . CYS B 1 129 ? 37.282 14.632 -18.768 1.00 38.72 128 CYS B N 1
ATOM 2551 C CA . CYS B 1 129 ? 37.796 15.798 -18.053 1.00 39.02 128 CYS B CA 1
ATOM 2552 C C . CYS B 1 129 ? 36.735 16.335 -17.102 1.00 38.97 128 CYS B C 1
ATOM 2553 O O . CYS B 1 129 ? 37.044 16.729 -15.970 1.00 38.83 128 CYS B O 1
ATOM 2556 N N . ILE B 1 130 ? 35.479 16.316 -17.539 1.00 39.48 129 ILE B N 1
ATOM 2557 C CA . ILE B 1 130 ? 34.401 16.690 -16.662 1.00 39.71 129 ILE B CA 1
ATOM 2558 C C . ILE B 1 130 ? 34.350 15.714 -15.487 1.00 39.20 129 ILE B C 1
ATOM 2559 O O . ILE B 1 130 ? 34.124 16.108 -14.352 1.00 38.48 129 ILE B O 1
ATOM 2564 N N . ASP B 1 131 ? 34.569 14.440 -15.771 1.00 39.15 130 ASP B N 1
ATOM 2565 C CA . ASP B 1 131 ? 34.545 13.429 -14.718 1.00 38.57 130 ASP B CA 1
ATOM 2566 C C . ASP B 1 131 ? 35.543 13.769 -13.610 1.00 38.05 130 ASP B C 1
ATOM 2567 O O . ASP B 1 131 ? 35.320 13.460 -12.441 1.00 37.22 130 ASP B O 1
ATOM 2572 N N . ALA B 1 132 ? 36.660 14.386 -13.981 1.00 38.07 131 ALA B N 1
ATOM 2573 C CA . ALA B 1 132 ? 37.635 14.817 -13.007 1.00 37.73 131 ALA B CA 1
ATOM 2574 C C . ALA B 1 132 ? 37.025 15.894 -12.075 1.00 37.97 131 ALA B C 1
ATOM 2575 O O . ALA B 1 132 ? 37.306 15.912 -10.860 1.00 37.67 131 ALA B O 1
ATOM 2577 N N . VAL B 1 133 ? 36.250 16.823 -12.659 1.00 37.39 132 VAL B N 1
ATOM 2578 C CA . VAL B 1 133 ? 35.531 17.827 -11.871 1.00 36.69 132 VAL B CA 1
ATOM 2579 C C . VAL B 1 133 ? 34.559 17.085 -10.971 1.00 36.12 132 VAL B C 1
ATOM 2580 O O . VAL B 1 133 ? 34.415 17.434 -9.807 1.00 36.08 132 VAL B O 1
ATOM 2584 N N . GLY B 1 134 ? 33.882 16.072 -11.507 1.00 35.19 133 GLY B N 1
ATOM 2585 C CA . GLY B 1 134 ? 32.978 15.250 -10.725 1.00 34.57 133 GLY B CA 1
ATOM 2586 C C . GLY B 1 134 ? 33.655 14.607 -9.525 1.00 34.60 133 GLY B C 1
ATOM 2587 O O . GLY B 1 134 ? 33.056 14.517 -8.452 1.00 35.05 133 GLY B O 1
ATOM 2588 N N . LEU B 1 135 ? 34.888 14.131 -9.678 1.00 34.86 134 LEU B N 1
ATOM 2589 C CA . LEU B 1 135 ? 35.592 13.559 -8.543 1.00 35.89 134 LEU B CA 1
ATOM 2590 C C . LEU B 1 135 ? 35.828 14.629 -7.468 1.00 36.13 134 LEU B C 1
ATOM 2591 O O . LEU B 1 135 ? 35.664 14.375 -6.267 1.00 36.42 134 LEU B O 1
ATOM 2596 N N . ALA B 1 136 ? 36.186 15.828 -7.894 1.00 36.02 135 ALA B N 1
ATOM 2597 C CA . ALA B 1 136 ? 36.412 16.910 -6.945 1.00 36.43 135 ALA B CA 1
ATOM 2598 C C . ALA B 1 136 ? 35.102 17.163 -6.197 1.00 37.08 135 ALA B C 1
ATOM 2599 O O . ALA B 1 136 ? 35.075 17.318 -4.973 1.00 37.02 135 ALA B O 1
ATOM 2601 N N . GLN B 1 137 ? 34.002 17.211 -6.923 1.00 37.85 136 GLN B N 1
ATOM 2602 C CA . GLN B 1 137 ? 32.707 17.435 -6.283 1.00 38.82 136 GLN B CA 1
ATOM 2603 C C . GLN B 1 137 ? 32.409 16.334 -5.255 1.00 39.42 136 GLN B C 1
ATOM 2604 O O . GLN B 1 137 ? 31.910 16.607 -4.169 1.00 38.62 136 GLN B O 1
ATOM 2610 N N . GLN B 1 138 ? 32.739 15.102 -5.626 1.00 40.44 137 GLN B N 1
ATOM 2611 C CA . GLN B 1 138 ? 32.520 13.946 -4.784 1.00 41.82 137 GLN B CA 1
ATOM 2612 C C . GLN B 1 138 ? 33.376 14.007 -3.502 1.00 42.19 137 GLN B C 1
ATOM 2613 O O . GLN B 1 138 ? 32.850 13.725 -2.419 1.00 41.76 137 GLN B O 1
ATOM 2619 N N . VAL B 1 139 ? 34.658 14.367 -3.610 1.00 42.70 138 VAL B N 1
ATOM 2620 C CA . VAL B 1 139 ? 35.516 14.436 -2.417 1.00 43.83 138 VAL B CA 1
ATOM 2621 C C . VAL B 1 139 ? 35.102 15.570 -1.483 1.00 44.04 138 VAL B C 1
ATOM 2622 O O . VAL B 1 139 ? 35.146 15.410 -0.278 1.00 44.58 138 VAL B O 1
ATOM 2626 N N . ILE B 1 140 ? 34.677 16.695 -2.028 1.00 44.42 139 ILE B N 1
ATOM 2627 C CA . ILE B 1 140 ? 34.244 17.824 -1.212 1.00 45.70 139 ILE B CA 1
ATOM 2628 C C . ILE B 1 140 ? 32.957 17.458 -0.451 1.00 47.12 139 ILE B C 1
ATOM 2629 O O . ILE B 1 140 ? 32.735 17.899 0.675 1.00 46.69 139 ILE B O 1
ATOM 2634 N N . ASN B 1 141 ? 32.116 16.634 -1.050 1.00 48.81 140 ASN B N 1
ATOM 2635 C CA . ASN B 1 141 ? 30.918 16.169 -0.339 1.00 50.85 140 ASN B CA 1
ATOM 2636 C C . ASN B 1 141 ? 31.239 15.061 0.673 1.00 51.81 140 ASN B C 1
ATOM 2637 O O . ASN B 1 141 ? 30.627 15.012 1.731 1.00 52.31 140 ASN B O 1
ATOM 2642 N N . GLU B 1 142 ? 32.194 14.187 0.366 1.00 53.63 141 GLU B N 1
ATOM 2643 C CA . GLU B 1 142 ? 32.597 13.122 1.304 1.00 55.41 141 GLU B CA 1
ATOM 2644 C C . GLU B 1 142 ? 33.334 13.687 2.535 1.00 56.35 141 GLU B C 1
ATOM 2645 O O . GLU B 1 142 ? 33.475 13.008 3.549 1.00 56.55 141 GLU B O 1
ATOM 2651 N N . LEU B 1 143 ? 33.783 14.936 2.433 1.00 57.67 142 LEU B N 1
ATOM 2652 C CA . LEU B 1 143 ? 34.521 15.626 3.478 1.00 58.62 142 LEU B CA 1
ATOM 2653 C C . LEU B 1 143 ? 33.725 15.824 4.771 1.00 59.36 142 LEU B C 1
ATOM 2654 O O . LEU B 1 143 ? 34.301 15.823 5.855 1.00 59.39 142 LEU B O 1
ATOM 2659 N N . ASP B 1 144 ? 32.416 16.029 4.667 1.00 60.26 143 ASP B N 1
ATOM 2660 C CA . ASP B 1 144 ? 31.561 16.091 5.869 1.00 60.78 143 ASP B CA 1
ATOM 2661 C C . ASP B 1 144 ? 31.747 14.860 6.755 1.00 61.00 143 ASP B C 1
ATOM 2662 O O . ASP B 1 144 ? 31.746 14.962 7.985 1.00 61.06 143 ASP B O 1
ATOM 2667 N N . ASP B 1 145 ? 31.850 13.694 6.120 1.00 61.23 144 ASP B N 1
ATOM 2668 C CA . ASP B 1 145 ? 32.051 12.441 6.836 1.00 61.31 144 ASP B CA 1
ATOM 2669 C C . ASP B 1 145 ? 33.292 12.541 7.734 1.00 61.52 144 ASP B C 1
ATOM 2670 O O . ASP B 1 145 ? 33.234 12.172 8.906 1.00 61.37 144 ASP B O 1
ATOM 2672 N N . LEU B 1 146 ? 34.405 13.047 7.198 1.00 61.85 145 LEU B N 1
ATOM 2673 C CA . LEU B 1 146 ? 35.630 13.223 8.000 1.00 62.33 145 LEU B CA 1
ATOM 2674 C C . LEU B 1 146 ? 35.483 14.298 9.075 1.00 62.81 145 LEU B C 1
ATOM 2675 O O . LEU B 1 146 ? 35.980 14.139 10.191 1.00 62.97 145 LEU B O 1
ATOM 2680 N N . LEU B 1 147 ? 34.813 15.396 8.734 1.00 63.41 146 LEU B N 1
ATOM 2681 C CA . LEU B 1 147 ? 34.581 16.464 9.697 1.00 64.04 146 LEU B CA 1
ATOM 2682 C C . LEU B 1 147 ? 33.609 16.009 10.782 1.00 64.68 146 LEU B C 1
ATOM 2683 O O . LEU B 1 147 ? 33.874 16.221 11.961 1.00 64.63 146 LEU B O 1
ATOM 2686 N N . GLU B 1 148 ? 32.493 15.385 10.388 1.00 65.65 147 GLU B N 1
ATOM 2687 C CA . GLU B 1 148 ? 31.488 14.894 11.363 1.00 66.19 147 GLU B CA 1
ATOM 2688 C C . GLU B 1 148 ? 32.090 13.807 12.270 1.00 66.63 147 GLU B C 1
ATOM 2689 O O . GLU B 1 148 ? 31.752 13.728 13.455 1.00 66.82 147 GLU B O 1
ATOM 2691 N N . ALA B 1 149 ? 33.010 13.016 11.703 1.00 66.89 148 ALA B N 1
ATOM 2692 C CA . ALA B 1 149 ? 33.706 11.926 12.402 1.00 66.98 148 ALA B CA 1
ATOM 2693 C C . ALA B 1 149 ? 35.226 12.047 12.252 1.00 66.86 148 ALA B C 1
ATOM 2694 O O . ALA B 1 149 ? 35.906 12.613 13.109 1.00 66.63 148 ALA B O 1
ATOM 2696 N N . ARG B 1 152 ? 40.945 10.357 13.580 1.00 59.25 151 ARG B N 1
ATOM 2697 C CA . ARG B 1 152 ? 42.379 10.197 13.334 1.00 59.30 151 ARG B CA 1
ATOM 2698 C C . ARG B 1 152 ? 42.665 8.818 12.709 1.00 59.21 151 ARG B C 1
ATOM 2699 O O . ARG B 1 152 ? 42.302 7.778 13.278 1.00 59.54 151 ARG B O 1
ATOM 2702 N N . GLY B 1 153 ? 43.324 8.819 11.548 1.00 58.67 152 GLY B N 1
ATOM 2703 C CA . GLY B 1 153 ? 43.649 7.586 10.812 1.00 58.05 152 GLY B CA 1
ATOM 2704 C C . GLY B 1 153 ? 42.748 7.432 9.600 1.00 57.30 152 GLY B C 1
ATOM 2705 O O . GLY B 1 153 ? 43.144 6.880 8.566 1.00 57.15 152 GLY B O 1
ATOM 2706 N N . ARG B 1 154 ? 41.552 7.998 9.712 1.00 56.49 153 ARG B N 1
ATOM 2707 C CA . ARG B 1 154 ? 40.563 7.896 8.661 1.00 55.07 153 ARG B CA 1
ATOM 2708 C C . ARG B 1 154 ? 40.939 8.844 7.517 1.00 53.42 153 ARG B C 1
ATOM 2709 O O . ARG B 1 154 ? 40.566 8.603 6.369 1.00 53.06 153 ARG B O 1
ATOM 2711 N N . GLU B 1 155 ? 41.683 9.909 7.838 1.00 51.49 154 GLU B N 1
ATOM 2712 C CA . GLU B 1 155 ? 42.138 10.886 6.825 1.00 50.18 154 GLU B CA 1
ATOM 2713 C C . GLU B 1 155 ? 43.103 10.268 5.805 1.00 48.59 154 GLU B C 1
ATOM 2714 O O . GLU B 1 155 ? 43.119 10.673 4.642 1.00 48.22 154 GLU B O 1
ATOM 2716 N N . VAL B 1 156 ? 43.906 9.302 6.236 1.00 46.61 155 VAL B N 1
ATOM 2717 C CA . VAL B 1 156 ? 44.849 8.659 5.338 1.00 45.50 155 VAL B CA 1
ATOM 2718 C C . VAL B 1 156 ? 44.107 7.794 4.315 1.00 44.25 155 VAL B C 1
ATOM 2719 O O . VAL B 1 156 ? 44.455 7.813 3.137 1.00 43.58 155 VAL B O 1
ATOM 2723 N N . ASP B 1 157 ? 43.102 7.039 4.763 1.00 42.91 156 ASP B N 1
ATOM 2724 C CA . ASP B 1 157 ? 42.292 6.208 3.865 1.00 42.14 156 ASP B CA 1
ATOM 2725 C C . ASP B 1 157 ? 41.558 7.055 2.832 1.00 41.12 156 ASP B C 1
ATOM 2726 O O . ASP B 1 157 ? 41.398 6.657 1.689 1.00 40.47 156 ASP B O 1
ATOM 2731 N N . PHE B 1 158 ? 41.080 8.212 3.261 1.00 40.65 157 PHE B N 1
ATOM 2732 C CA . PHE B 1 158 ? 40.367 9.143 2.392 1.00 40.55 157 PHE B CA 1
ATOM 2733 C C . PHE B 1 158 ? 41.288 9.661 1.284 1.00 39.71 157 PHE B C 1
ATOM 2734 O O . PHE B 1 158 ? 40.897 9.706 0.121 1.00 39.33 157 PHE B O 1
ATOM 2742 N N . VAL B 1 159 ? 42.507 10.048 1.640 1.00 38.77 158 VAL B N 1
ATOM 2743 C CA . VAL B 1 159 ? 43.482 10.509 0.645 1.00 38.06 158 VAL B CA 1
ATOM 2744 C C . VAL B 1 159 ? 43.940 9.353 -0.251 1.00 37.44 158 VAL B C 1
ATOM 2745 O O . VAL B 1 159 ? 44.073 9.534 -1.456 1.00 36.94 158 VAL B O 1
ATOM 2749 N N . ALA B 1 160 ? 44.167 8.171 0.309 1.00 37.21 159 ALA B N 1
ATOM 2750 C CA . ALA B 1 160 ? 44.534 7.005 -0.514 1.00 37.62 159 ALA B CA 1
ATOM 2751 C C . ALA B 1 160 ? 43.461 6.742 -1.573 1.00 38.11 159 ALA B C 1
ATOM 2752 O O . ALA B 1 160 ? 43.783 6.478 -2.730 1.00 37.32 159 ALA B O 1
ATOM 2754 N N . LYS B 1 161 ? 42.192 6.848 -1.177 1.00 39.02 160 LYS B N 1
ATOM 2755 C CA . LYS B 1 161 ? 41.068 6.659 -2.104 1.00 40.26 160 LYS B CA 1
ATOM 2756 C C . LYS B 1 161 ? 40.989 7.714 -3.203 1.00 40.18 160 LYS B C 1
ATOM 2757 O O . LYS B 1 161 ? 40.789 7.401 -4.362 1.00 39.59 160 LYS B O 1
ATOM 2770 N N . ILE B 1 163 ? 43.395 9.548 -4.377 1.00 40.53 162 ILE B N 1
ATOM 2771 C CA . ILE B 1 163 ? 44.521 9.298 -5.257 1.00 40.44 162 ILE B CA 1
ATOM 2772 C C . ILE B 1 163 ? 44.209 8.121 -6.197 1.00 40.71 162 ILE B C 1
ATOM 2773 O O . ILE B 1 163 ? 44.453 8.216 -7.391 1.00 40.57 162 ILE B O 1
ATOM 2778 N N . ASN B 1 164 ? 43.689 7.014 -5.660 1.00 40.74 163 ASN B N 1
ATOM 2779 C CA . ASN B 1 164 ? 43.314 5.870 -6.495 1.00 41.48 163 ASN B CA 1
ATOM 2780 C C . ASN B 1 164 ? 42.337 6.276 -7.586 1.00 41.73 163 ASN B C 1
ATOM 2781 O O . ASN B 1 164 ? 42.540 5.965 -8.750 1.00 41.42 163 ASN B O 1
ATOM 2786 N N . GLU B 1 165 ? 41.294 7.007 -7.214 1.00 42.35 164 GLU B N 1
ATOM 2787 C CA . GLU B 1 165 ? 40.262 7.400 -8.176 1.00 43.49 164 GLU B CA 1
ATOM 2788 C C . GLU B 1 165 ? 40.794 8.372 -9.213 1.00 43.60 164 GLU B C 1
ATOM 2789 O O . GLU B 1 165 ? 40.460 8.267 -10.386 1.00 43.29 164 GLU B O 1
ATOM 2795 N N . LEU B 1 166 ? 41.663 9.285 -8.800 1.00 44.16 165 LEU B N 1
ATOM 2796 C CA . LEU B 1 166 ? 42.229 10.227 -9.731 1.00 44.94 165 LEU B CA 1
ATOM 2797 C C . LEU B 1 166 ? 43.192 9.562 -10.706 1.00 45.08 165 LEU B C 1
ATOM 2798 O O . LEU B 1 166 ? 43.180 9.928 -11.886 1.00 45.16 165 LEU B O 1
ATOM 2803 N N . ASP B 1 167 ? 44.026 8.633 -10.228 1.00 44.62 166 ASP B N 1
ATOM 2804 C CA . ASP B 1 167 ? 44.945 7.892 -11.095 1.00 45.29 166 ASP B CA 1
ATOM 2805 C C . ASP B 1 167 ? 44.164 7.218 -12.250 1.00 44.90 166 ASP B C 1
ATOM 2806 O O . ASP B 1 167 ? 44.636 7.176 -13.384 1.00 44.70 166 ASP B O 1
ATOM 2811 N N . ILE B 1 168 ? 43.007 6.643 -11.930 1.00 44.34 167 ILE B N 1
ATOM 2812 C CA . ILE B 1 168 ? 42.149 6.004 -12.930 1.00 44.23 167 ILE B CA 1
ATOM 2813 C C . ILE B 1 168 ? 41.675 7.032 -13.963 1.00 44.33 167 ILE B C 1
ATOM 2814 O O . ILE B 1 168 ? 41.772 6.811 -15.171 1.00 44.15 167 ILE B O 1
ATOM 2818 N N . ILE B 1 169 ? 41.172 8.166 -13.500 1.00 44.17 168 ILE B N 1
ATOM 2819 C CA . ILE B 1 169 ? 40.700 9.160 -14.427 1.00 44.56 168 ILE B CA 1
ATOM 2820 C C . ILE B 1 169 ? 41.853 9.698 -15.276 1.00 45.58 168 ILE B C 1
ATOM 2821 O O . ILE B 1 169 ? 41.698 9.825 -16.483 1.00 45.41 168 ILE B O 1
ATOM 2826 N N . GLU B 1 170 ? 43.002 9.979 -14.655 1.00 46.54 169 GLU B N 1
ATOM 2827 C CA . GLU B 1 170 ? 44.166 10.517 -15.363 1.00 47.40 169 GLU B CA 1
ATOM 2828 C C . GLU B 1 170 ? 44.664 9.588 -16.448 1.00 47.64 169 GLU B C 1
ATOM 2829 O O . GLU B 1 170 ? 45.029 10.054 -17.544 1.00 48.14 169 GLU B O 1
ATOM 2831 N N . GLU B 1 171 ? 44.706 8.292 -16.154 1.00 46.84 170 GLU B N 1
ATOM 2832 C CA . GLU B 1 171 ? 45.143 7.333 -17.154 1.00 47.18 170 GLU B CA 1
ATOM 2833 C C . GLU B 1 171 ? 44.229 7.395 -18.361 1.00 46.33 170 GLU B C 1
ATOM 2834 O O . GLU B 1 171 ? 44.689 7.413 -19.479 1.00 46.47 170 GLU B O 1
ATOM 2837 N N . ASP B 1 172 ? 42.926 7.367 -18.132 1.00 45.54 171 ASP B N 1
ATOM 2838 C CA . ASP B 1 172 ? 41.983 7.430 -19.226 1.00 44.90 171 ASP B CA 1
ATOM 2839 C C . ASP B 1 172 ? 42.072 8.735 -20.017 1.00 44.59 171 ASP B C 1
ATOM 2840 O O . ASP B 1 172 ? 42.048 8.713 -21.259 1.00 44.01 171 ASP B O 1
ATOM 2845 N N . THR B 1 173 ? 42.158 9.875 -19.328 1.00 43.82 172 THR B N 1
ATOM 2846 C CA . THR B 1 173 ? 42.234 11.141 -20.041 1.00 43.66 172 THR B CA 1
ATOM 2847 C C . THR B 1 173 ? 43.568 11.229 -20.792 1.00 43.20 172 THR B C 1
ATOM 2848 O O . THR B 1 173 ? 43.607 11.725 -21.905 1.00 42.81 172 THR B O 1
ATOM 2852 N N . ASP B 1 174 ? 44.670 10.767 -20.208 1.00 43.31 173 ASP B N 1
ATOM 2853 C CA . ASP B 1 174 ? 45.939 10.771 -20.957 1.00 43.20 173 ASP B CA 1
ATOM 2854 C C . ASP B 1 174 ? 45.817 9.983 -22.255 1.00 42.67 173 ASP B C 1
ATOM 2855 O O . ASP B 1 174 ? 46.298 10.408 -23.309 1.00 41.88 173 ASP B O 1
ATOM 2860 N N . ASP B 1 175 ? 45.202 8.801 -22.194 1.00 42.63 174 ASP B N 1
ATOM 2861 C CA . ASP B 1 175 ? 45.070 8.008 -23.418 1.00 42.63 174 ASP B CA 1
ATOM 2862 C C . ASP B 1 175 ? 44.239 8.722 -24.422 1.00 41.08 174 ASP B C 1
ATOM 2863 O O . ASP B 1 175 ? 44.584 8.740 -25.592 1.00 40.02 174 ASP B O 1
ATOM 2868 N N . LEU B 1 176 ? 43.114 9.267 -23.989 1.00 39.95 175 LEU B N 1
ATOM 2869 C CA . LEU B 1 176 ? 42.224 9.969 -24.923 1.00 39.62 175 LEU B CA 1
ATOM 2870 C C . LEU B 1 176 ? 42.871 11.197 -25.546 1.00 39.32 175 LEU B C 1
ATOM 2871 O O . LEU B 1 176 ? 42.639 11.540 -26.723 1.00 38.52 175 LEU B O 1
ATOM 2876 N N . GLN B 1 177 ? 43.644 11.896 -24.738 1.00 39.18 176 GLN B N 1
ATOM 2877 C CA . GLN B 1 177 ? 44.294 13.088 -25.192 1.00 38.68 176 GLN B CA 1
ATOM 2878 C C . GLN B 1 177 ? 45.338 12.746 -26.271 1.00 39.03 176 GLN B C 1
ATOM 2879 O O . GLN B 1 177 ? 45.500 13.447 -27.275 1.00 38.49 176 GLN B O 1
ATOM 2885 N N . ILE B 1 178 ? 46.061 11.672 -26.053 1.00 39.53 177 ILE B N 1
ATOM 2886 C CA . ILE B 1 178 ? 47.042 11.210 -27.022 1.00 39.95 177 ILE B CA 1
ATOM 2887 C C . ILE B 1 178 ? 46.378 10.830 -28.333 1.00 39.88 177 ILE B C 1
ATOM 2888 O O . ILE B 1 178 ? 46.825 11.199 -29.408 1.00 40.01 177 ILE B O 1
ATOM 2893 N N . GLN B 1 179 ? 45.312 10.070 -28.234 1.00 40.23 178 GLN B N 1
ATOM 2894 C CA . GLN B 1 179 ? 44.578 9.606 -29.394 1.00 40.67 178 GLN B CA 1
ATOM 2895 C C . GLN B 1 179 ? 44.078 10.810 -30.210 1.00 40.29 178 GLN B C 1
ATOM 2896 O O . GLN B 1 179 ? 44.216 10.894 -31.429 1.00 39.59 178 GLN B O 1
ATOM 2899 N N . LEU B 1 180 ? 43.515 11.777 -29.504 1.00 39.50 179 LEU B N 1
ATOM 2900 C CA . LEU B 1 180 ? 42.927 12.906 -30.149 1.00 39.88 179 LEU B CA 1
ATOM 2901 C C . LEU B 1 180 ? 44.001 13.732 -30.868 1.00 39.36 179 LEU B C 1
ATOM 2902 O O . LEU B 1 180 ? 43.841 14.153 -32.031 1.00 38.45 179 LEU B O 1
ATOM 2907 N N . ARG B 1 181 ? 45.123 13.962 -30.197 1.00 39.05 180 ARG B N 1
ATOM 2908 C CA . ARG B 1 181 ? 46.204 14.729 -30.834 1.00 38.96 180 ARG B CA 1
ATOM 2909 C C . ARG B 1 181 ? 46.810 13.981 -32.021 1.00 38.96 180 ARG B C 1
ATOM 2910 O O . ARG B 1 181 ? 47.229 14.598 -33.006 1.00 38.02 180 ARG B O 1
ATOM 2918 N N . ARG B 1 182 ? 46.864 12.658 -31.917 1.00 38.68 181 ARG B N 1
ATOM 2919 C CA . ARG B 1 182 ? 47.393 11.818 -33.013 1.00 39.80 181 ARG B CA 1
ATOM 2920 C C . ARG B 1 182 ? 46.482 11.961 -34.241 1.00 39.21 181 ARG B C 1
ATOM 2921 O O . ARG B 1 182 ? 46.947 12.154 -35.359 1.00 38.35 181 ARG B O 1
ATOM 2926 N N . GLN B 1 183 ? 45.176 11.896 -34.021 1.00 39.28 182 GLN B N 1
ATOM 2927 C CA . GLN B 1 183 ? 44.249 12.076 -35.096 1.00 39.88 182 GLN B CA 1
ATOM 2928 C C . GLN B 1 183 ? 44.312 13.458 -35.709 1.00 39.07 182 GLN B C 1
ATOM 2929 O O . GLN B 1 183 ? 44.242 13.578 -36.950 1.00 38.46 182 GLN B O 1
ATOM 2935 N N . LEU B 1 184 ? 44.408 14.500 -34.883 1.00 38.12 183 LEU B N 1
ATOM 2936 C CA . LEU B 1 184 ? 44.508 15.854 -35.431 1.00 37.45 183 LEU B CA 1
ATOM 2937 C C . LEU B 1 184 ? 45.787 15.980 -36.256 1.00 37.05 183 LEU B C 1
ATOM 2938 O O . LEU B 1 184 ? 45.778 16.522 -37.364 1.00 35.88 183 LEU B O 1
ATOM 2943 N N . PHE B 1 185 ? 46.889 15.448 -35.743 1.00 37.25 184 PHE B N 1
ATOM 2944 C CA . PHE B 1 185 ? 48.157 15.537 -36.445 1.00 37.00 184 PHE B CA 1
ATOM 2945 C C . PHE B 1 185 ? 48.032 14.971 -37.858 1.00 38.39 184 PHE B C 1
ATOM 2946 O O . PHE B 1 185 ? 48.585 15.529 -38.823 1.00 37.43 184 PHE B O 1
ATOM 2954 N N . ALA B 1 186 ? 47.312 13.846 -37.974 1.00 39.52 185 ALA B N 1
ATOM 2955 C CA . ALA B 1 186 ? 47.121 13.194 -39.255 1.00 40.26 185 ALA B CA 1
ATOM 2956 C C . ALA B 1 186 ? 46.308 14.061 -40.196 1.00 40.72 185 ALA B C 1
ATOM 2957 O O . ALA B 1 186 ? 46.469 13.973 -41.392 1.00 40.99 185 ALA B O 1
ATOM 2959 N N . LEU B 1 187 ? 45.436 14.892 -39.656 1.00 40.91 186 LEU B N 1
ATOM 2960 C CA . LEU B 1 187 ? 44.607 15.742 -40.469 1.00 41.08 186 LEU B CA 1
ATOM 2961 C C . LEU B 1 187 ? 45.167 17.113 -40.773 1.00 40.96 186 LEU B C 1
ATOM 2962 O O . LEU B 1 187 ? 44.632 17.805 -41.604 1.00 40.59 186 LEU B O 1
ATOM 2967 N N . GLU B 1 188 ? 46.207 17.540 -40.078 1.00 41.09 187 GLU B N 1
ATOM 2968 C CA . GLU B 1 188 ? 46.695 18.937 -40.223 1.00 41.51 187 GLU B CA 1
ATOM 2969 C C . GLU B 1 188 ? 46.861 19.455 -41.629 1.00 42.01 187 GLU B C 1
ATOM 2970 O O . GLU B 1 188 ? 46.658 20.649 -41.909 1.00 43.02 187 GLU B O 1
ATOM 2976 N N . SER B 1 189 ? 47.319 18.584 -42.504 1.00 41.72 188 SER B N 1
ATOM 2977 C CA . SER B 1 189 ? 47.558 18.975 -43.880 1.00 41.60 188 SER B CA 1
ATOM 2978 C C . SER B 1 189 ? 46.276 19.309 -44.635 1.00 41.14 188 SER B C 1
ATOM 2979 O O . SER B 1 189 ? 46.354 19.913 -45.687 1.00 41.30 188 SER B O 1
ATOM 2982 N N . GLU B 1 190 ? 45.111 18.926 -44.119 1.00 40.65 189 GLU B N 1
ATOM 2983 C CA . GLU B 1 190 ? 43.863 19.191 -44.786 1.00 41.01 189 GLU B CA 1
ATOM 2984 C C . GLU B 1 190 ? 43.164 20.410 -44.210 1.00 39.20 189 GLU B C 1
ATOM 2985 O O . GLU B 1 190 ? 42.135 20.801 -44.747 1.00 39.04 189 GLU B O 1
ATOM 2991 N N . LEU B 1 191 ? 43.752 21.065 -43.191 1.00 37.53 190 LEU B N 1
ATOM 2992 C CA . LEU B 1 191 ? 43.081 22.151 -42.499 1.00 36.34 190 LEU B CA 1
ATOM 2993 C C . LEU B 1 191 ? 43.884 23.442 -42.526 1.00 35.06 190 LEU B C 1
ATOM 2994 O O . LEU B 1 191 ? 45.065 23.423 -42.828 1.00 34.02 190 LEU B O 1
ATOM 2999 N N . ASN B 1 192 ? 43.224 24.559 -42.229 1.00 34.26 191 ASN B N 1
ATOM 3000 C CA . ASN B 1 192 ? 43.886 25.869 -42.151 1.00 34.48 191 ASN B CA 1
ATOM 3001 C C . ASN B 1 192 ? 44.757 25.862 -40.899 1.00 33.41 191 ASN B C 1
ATOM 3002 O O . ASN B 1 192 ? 44.306 25.394 -39.859 1.00 32.03 191 ASN B O 1
ATOM 3007 N N . PRO B 1 193 ? 45.997 26.373 -41.002 1.00 32.56 192 PRO B N 1
ATOM 3008 C CA . PRO B 1 193 ? 46.886 26.312 -39.843 1.00 32.93 192 PRO B CA 1
ATOM 3009 C C . PRO B 1 193 ? 46.397 26.997 -38.557 1.00 32.74 192 PRO B C 1
ATOM 3010 O O . PRO B 1 193 ? 46.675 26.489 -37.492 1.00 32.74 192 PRO B O 1
ATOM 3014 N N . VAL B 1 194 ? 45.689 28.127 -38.652 1.00 33.00 193 VAL B N 1
ATOM 3015 C CA . VAL B 1 194 ? 45.168 28.796 -37.460 1.00 32.55 193 VAL B CA 1
ATOM 3016 C C . VAL B 1 194 ? 44.066 27.921 -36.825 1.00 33.26 193 VAL B C 1
ATOM 3017 O O . VAL B 1 194 ? 43.984 27.735 -35.612 1.00 33.03 193 VAL B O 1
ATOM 3021 N N . ASP B 1 195 ? 43.218 27.360 -37.663 1.00 33.77 194 ASP B N 1
ATOM 3022 C CA . ASP B 1 195 ? 42.190 26.452 -37.181 1.00 34.66 194 ASP B CA 1
ATOM 3023 C C . ASP B 1 195 ? 42.818 25.266 -36.443 1.00 34.52 194 ASP B C 1
ATOM 3024 O O . ASP B 1 195 ? 42.336 24.821 -35.414 1.00 35.30 194 ASP B O 1
ATOM 3029 N N . VAL B 1 196 ? 43.908 24.756 -36.977 1.00 34.96 195 VAL B N 1
ATOM 3030 C CA . VAL B 1 196 ? 44.595 23.648 -36.340 1.00 34.67 195 VAL B CA 1
ATOM 3031 C C . VAL B 1 196 ? 45.057 24.026 -34.965 1.00 34.56 195 VAL B C 1
ATOM 3032 O O . VAL B 1 196 ? 44.814 23.284 -34.025 1.00 33.33 195 VAL B O 1
ATOM 3044 N N . PHE B 1 198 ? 43.980 26.348 -33.030 1.00 34.45 197 PHE B N 1
ATOM 3045 C CA . PHE B 1 198 ? 42.819 26.479 -32.130 1.00 35.11 197 PHE B CA 1
ATOM 3046 C C . PHE B 1 198 ? 42.205 25.164 -31.689 1.00 34.85 197 PHE B C 1
ATOM 3047 O O . PHE B 1 198 ? 41.715 25.043 -30.558 1.00 35.36 197 PHE B O 1
ATOM 3055 N N . LEU B 1 199 ? 42.316 24.150 -32.532 1.00 34.76 198 LEU B N 1
ATOM 3056 C CA . LEU B 1 199 ? 41.908 22.823 -32.131 1.00 34.19 198 LEU B CA 1
ATOM 3057 C C . LEU B 1 199 ? 42.847 22.270 -31.029 1.00 34.98 198 LEU B C 1
ATOM 3058 O O . LEU B 1 199 ? 42.367 21.697 -30.042 1.00 34.35 198 LEU B O 1
ATOM 3063 N N . TYR B 1 200 ? 44.171 22.406 -31.196 1.00 34.79 199 TYR B N 1
ATOM 3064 C CA . TYR B 1 200 ? 45.082 22.024 -30.150 1.00 35.82 199 TYR B CA 1
ATOM 3065 C C . TYR B 1 200 ? 44.839 22.820 -28.865 1.00 36.79 199 TYR B C 1
ATOM 3066 O O . TYR B 1 200 ? 44.901 22.229 -27.781 1.00 36.32 199 TYR B O 1
ATOM 3075 N N . LYS B 1 201 ? 44.611 24.143 -28.966 1.00 37.52 200 LYS B N 1
ATOM 3076 C CA . LYS B 1 201 ? 44.329 24.964 -27.808 1.00 39.78 200 LYS B CA 1
ATOM 3077 C C . LYS B 1 201 ? 43.061 24.492 -27.094 1.00 39.22 200 LYS B C 1
ATOM 3078 O O . LYS B 1 201 ? 43.006 24.493 -25.876 1.00 38.36 200 LYS B O 1
ATOM 3084 N N . THR B 1 202 ? 42.037 24.130 -27.853 1.00 38.58 201 THR B N 1
ATOM 3085 C CA . THR B 1 202 ? 40.792 23.656 -27.270 1.00 38.20 201 THR B CA 1
ATOM 3086 C C . THR B 1 202 ? 41.024 22.368 -26.469 1.00 38.73 201 THR B C 1
ATOM 3087 O O . THR B 1 202 ? 40.522 22.218 -25.355 1.00 38.15 201 THR B O 1
ATOM 3091 N N . ILE B 1 203 ? 41.772 21.441 -27.035 1.00 38.27 202 ILE B N 1
ATOM 3092 C CA . ILE B 1 203 ? 42.139 20.226 -26.341 1.00 38.50 202 ILE B CA 1
ATOM 3093 C C . ILE B 1 203 ? 42.891 20.543 -25.037 1.00 39.21 202 ILE B C 1
ATOM 3094 O O . ILE B 1 203 ? 42.614 19.961 -24.016 1.00 38.92 202 ILE B O 1
ATOM 3099 N N . GLU B 1 204 ? 43.828 21.482 -25.085 1.00 40.54 203 GLU B N 1
ATOM 3100 C CA . GLU B 1 204 ? 44.590 21.902 -23.925 1.00 41.71 203 GLU B CA 1
ATOM 3101 C C . GLU B 1 204 ? 43.651 22.541 -22.869 1.00 40.46 203 GLU B C 1
ATOM 3102 O O . GLU B 1 204 ? 43.757 22.223 -21.692 1.00 38.87 203 GLU B O 1
ATOM 3108 N N . TRP B 1 205 ? 42.750 23.432 -23.301 1.00 39.46 204 TRP B N 1
ATOM 3109 C CA . TRP B 1 205 ? 41.872 24.111 -22.378 1.00 38.98 204 TRP B CA 1
ATOM 3110 C C . TRP B 1 205 ? 40.980 23.123 -21.638 1.00 39.23 204 TRP B C 1
ATOM 3111 O O . TRP B 1 205 ? 40.752 23.272 -20.438 1.00 38.56 204 TRP B O 1
ATOM 3122 N N . VAL B 1 206 ? 40.464 22.136 -22.382 1.00 37.69 205 VAL B N 1
ATOM 3123 C CA . VAL B 1 206 ? 39.596 21.123 -21.821 1.00 38.55 205 VAL B CA 1
ATOM 3124 C C . VAL B 1 206 ? 40.372 20.308 -20.783 1.00 38.39 205 VAL B C 1
ATOM 3125 O O . VAL B 1 206 ? 39.888 20.053 -19.680 1.00 38.55 205 VAL B O 1
ATOM 3129 N N . GLY B 1 207 ? 41.587 19.912 -21.135 1.00 38.94 206 GLY B N 1
ATOM 3130 C CA . GLY B 1 207 ? 42.477 19.243 -20.199 1.00 38.63 206 GLY B CA 1
ATOM 3131 C C . GLY B 1 207 ? 42.685 20.060 -18.930 1.00 38.03 206 GLY B C 1
ATOM 3132 O O . GLY B 1 207 ? 42.781 19.495 -17.860 1.00 38.08 206 GLY B O 1
ATOM 3133 N N . GLY B 1 208 ? 42.717 21.386 -19.046 1.00 38.42 207 GLY B N 1
ATOM 3134 C CA . GLY B 1 208 ? 42.852 22.285 -17.915 1.00 38.27 207 GLY B CA 1
ATOM 3135 C C . GLY B 1 208 ? 41.715 22.155 -16.894 1.00 39.50 207 GLY B C 1
ATOM 3136 O O . GLY B 1 208 ? 41.917 22.422 -15.735 1.00 39.59 207 GLY B O 1
ATOM 3137 N N . LEU B 1 209 ? 40.511 21.790 -17.320 1.00 39.24 208 LEU B N 1
ATOM 3138 C CA . LEU B 1 209 ? 39.427 21.552 -16.393 1.00 39.54 208 LEU B CA 1
ATOM 3139 C C . LEU B 1 209 ? 39.850 20.454 -15.400 1.00 39.92 208 LEU B C 1
ATOM 3140 O O . LEU B 1 209 ? 39.607 20.591 -14.209 1.00 39.26 208 LEU B O 1
ATOM 3145 N N . ALA B 1 210 ? 40.469 19.377 -15.902 1.00 40.12 209 ALA B N 1
ATOM 3146 C CA . ALA B 1 210 ? 40.956 18.308 -15.045 1.00 40.05 209 ALA B CA 1
ATOM 3147 C C . ALA B 1 210 ? 42.132 18.759 -14.143 1.00 40.81 209 ALA B C 1
ATOM 3148 O O . ALA B 1 210 ? 42.207 18.379 -12.974 1.00 40.44 209 ALA B O 1
ATOM 3150 N N . ASP B 1 211 ? 43.023 19.597 -14.663 1.00 40.82 210 ASP B N 1
ATOM 3151 C CA . ASP B 1 211 ? 44.107 20.129 -13.859 1.00 40.61 210 ASP B CA 1
ATOM 3152 C C . ASP B 1 211 ? 43.580 20.971 -12.707 1.00 40.39 210 ASP B C 1
ATOM 3153 O O . ASP B 1 211 ? 44.136 20.942 -11.602 1.00 39.40 210 ASP B O 1
ATOM 3158 N N . LEU B 1 212 ? 42.558 21.774 -12.973 1.00 39.40 211 LEU B N 1
ATOM 3159 C CA . LEU B 1 212 ? 41.975 22.593 -11.921 1.00 40.16 211 LEU B CA 1
ATOM 3160 C C . LEU B 1 212 ? 41.304 21.720 -10.861 1.00 39.35 211 LEU B C 1
ATOM 3161 O O . LEU B 1 212 ? 41.401 22.004 -9.668 1.00 39.51 211 LEU B O 1
ATOM 3166 N N . ALA B 1 213 ? 40.635 20.664 -11.291 1.00 39.35 212 ALA B N 1
ATOM 3167 C CA . ALA B 1 213 ? 39.975 19.739 -10.368 1.00 39.52 212 ALA B CA 1
ATOM 3168 C C . ALA B 1 213 ? 41.002 19.056 -9.474 1.00 40.32 212 ALA B C 1
ATOM 3169 O O . ALA B 1 213 ? 40.754 18.793 -8.275 1.00 40.10 212 ALA B O 1
ATOM 3171 N N . GLU B 1 214 ? 42.157 18.756 -10.044 1.00 40.67 213 GLU B N 1
ATOM 3172 C CA . GLU B 1 214 ? 43.226 18.139 -9.282 1.00 42.06 213 GLU B CA 1
ATOM 3173 C C . GLU B 1 214 ? 43.641 19.108 -8.160 1.00 42.08 213 GLU B C 1
ATOM 3174 O O . GLU B 1 214 ? 43.908 18.667 -7.043 1.00 41.89 213 GLU B O 1
ATOM 3178 N N . ARG B 1 215 ? 43.699 20.412 -8.466 1.00 41.68 214 ARG B N 1
ATOM 3179 C CA . ARG B 1 215 ? 44.094 21.421 -7.505 1.00 42.10 214 ARG B CA 1
ATOM 3180 C C . ARG B 1 215 ? 43.119 21.532 -6.352 1.00 40.34 214 ARG B C 1
ATOM 3181 O O . ARG B 1 215 ? 43.513 21.843 -5.237 1.00 38.75 214 ARG B O 1
ATOM 3187 N N . VAL B 1 216 ? 41.840 21.306 -6.628 1.00 39.39 215 VAL B N 1
ATOM 3188 C CA . VAL B 1 216 ? 40.841 21.293 -5.598 1.00 39.02 215 VAL B CA 1
ATOM 3189 C C . VAL B 1 216 ? 41.154 20.154 -4.628 1.00 38.39 215 VAL B C 1
ATOM 3190 O O . VAL B 1 216 ? 41.116 20.327 -3.414 1.00 37.97 215 VAL B O 1
ATOM 3194 N N . GLY B 1 217 ? 41.444 18.986 -5.165 1.00 38.19 216 GLY B N 1
ATOM 3195 C CA . GLY B 1 217 ? 41.816 17.836 -4.314 1.00 38.55 216 GLY B CA 1
ATOM 3196 C C . GLY B 1 217 ? 43.054 18.100 -3.475 1.00 38.21 216 GLY B C 1
ATOM 3197 O O . GLY B 1 217 ? 43.122 17.683 -2.319 1.00 38.41 216 GLY B O 1
ATOM 3198 N N . SER B 1 218 ? 44.047 18.767 -4.063 1.00 37.96 217 SER B N 1
ATOM 3199 C CA . SER B 1 218 ? 45.289 19.112 -3.365 1.00 37.82 217 SER B CA 1
ATOM 3200 C C . SER B 1 218 ? 45.047 20.011 -2.158 1.00 36.50 217 SER B C 1
ATOM 3201 O O . SER B 1 218 ? 45.645 19.848 -1.122 1.00 34.11 217 SER B O 1
ATOM 3204 N N . ARG B 1 219 ? 44.177 20.992 -2.340 1.00 36.44 218 ARG B N 1
ATOM 3205 C CA . ARG B 1 219 ? 43.816 21.880 -1.260 1.00 36.36 218 ARG B CA 1
ATOM 3206 C C . ARG B 1 219 ? 43.096 21.112 -0.151 1.00 36.74 218 ARG B C 1
ATOM 3207 O O . ARG B 1 219 ? 43.344 21.356 1.028 1.00 35.18 218 ARG B O 1
ATOM 3215 N N . LEU B 1 220 ? 42.215 20.170 -0.509 1.00 36.92 219 LEU B N 1
ATOM 3216 C CA . LEU B 1 220 ? 41.583 19.357 0.522 1.00 37.67 219 LEU B CA 1
ATOM 3217 C C . LEU B 1 220 ? 42.615 18.573 1.280 1.00 36.57 219 LEU B C 1
ATOM 3218 O O . LEU B 1 220 ? 42.552 18.444 2.508 1.00 36.10 219 LEU B O 1
ATOM 3223 N N . GLU B 1 221 ? 43.559 18.005 0.542 1.00 36.00 220 GLU B N 1
ATOM 3224 C CA . GLU B 1 221 ? 44.613 17.220 1.145 1.00 35.25 220 GLU B CA 1
ATOM 3225 C C . GLU B 1 221 ? 45.440 18.050 2.114 1.00 34.87 220 GLU B C 1
ATOM 3226 O O . GLU B 1 221 ? 45.811 17.572 3.184 1.00 34.51 220 GLU B O 1
ATOM 3232 N N . LEU B 1 222 ? 45.741 19.290 1.751 1.00 35.08 221 LEU B N 1
ATOM 3233 C CA . LEU B 1 222 ? 46.497 20.172 2.655 1.00 35.89 221 LEU B CA 1
ATOM 3234 C C . LEU B 1 222 ? 45.710 20.467 3.930 1.00 36.03 221 LEU B C 1
ATOM 3235 O O . LEU B 1 222 ? 46.290 20.569 5.009 1.00 34.52 221 LEU B O 1
ATOM 3248 N N . LEU B 1 224 ? 43.550 18.509 5.336 1.00 40.51 223 LEU B N 1
ATOM 3249 C CA . LEU B 1 224 ? 43.615 17.311 6.160 1.00 41.73 223 LEU B CA 1
ATOM 3250 C C . LEU B 1 224 ? 44.979 17.121 6.796 1.00 42.23 223 LEU B C 1
ATOM 3251 O O . LEU B 1 224 ? 45.066 16.511 7.837 1.00 42.60 223 LEU B O 1
ATOM 3256 N N . ALA B 1 225 ? 46.041 17.645 6.194 1.00 42.82 224 ALA B N 1
ATOM 3257 C CA . ALA B 1 225 ? 47.385 17.496 6.767 1.00 43.52 224 ALA B CA 1
ATOM 3258 C C . ALA B 1 225 ? 47.696 18.483 7.884 1.00 44.97 224 ALA B C 1
ATOM 3259 O O . ALA B 1 225 ? 48.720 18.376 8.546 1.00 44.84 224 ALA B O 1
ATOM 3261 N N . ARG B 1 226 ? 46.834 19.459 8.078 1.00 46.81 225 ARG B N 1
ATOM 3262 C CA . ARG B 1 226 ? 47.017 20.459 9.100 1.00 48.97 225 ARG B CA 1
ATOM 3263 C C . ARG B 1 226 ? 46.508 19.932 10.462 1.00 50.84 225 ARG B C 1
ATOM 3264 O O . ARG B 1 226 ? 47.021 20.313 11.521 1.00 52.14 225 ARG B O 1
ATOM 3272 N N . VAL B 1 227 ? 45.540 19.016 10.415 1.00 52.86 226 VAL B N 1
ATOM 3273 C CA . VAL B 1 227 ? 44.908 18.426 11.597 1.00 54.14 226 VAL B CA 1
ATOM 3274 C C . VAL B 1 227 ? 45.837 17.474 12.361 1.00 55.14 226 VAL B C 1
ATOM 3275 O O . VAL B 1 227 ? 46.818 16.959 11.803 1.00 56.46 226 VAL B O 1
ATOM 3277 N N . GLY C 1 9 ? 29.349 3.137 18.383 1.00 49.16 8 GLY C N 1
ATOM 3278 C CA . GLY C 1 9 ? 28.935 4.167 17.378 1.00 49.01 8 GLY C CA 1
ATOM 3279 C C . GLY C 1 9 ? 27.646 4.864 17.786 1.00 48.70 8 GLY C C 1
ATOM 3280 O O . GLY C 1 9 ? 26.563 4.286 17.641 1.00 48.90 8 GLY C O 1
ATOM 3281 N N . VAL C 1 10 ? 27.786 6.091 18.298 1.00 47.88 9 VAL C N 1
ATOM 3282 C CA . VAL C 1 10 ? 26.679 6.955 18.750 1.00 47.57 9 VAL C CA 1
ATOM 3283 C C . VAL C 1 10 ? 26.502 8.141 17.773 1.00 46.99 9 VAL C C 1
ATOM 3284 O O . VAL C 1 10 ? 27.086 8.115 16.689 1.00 46.94 9 VAL C O 1
ATOM 3286 N N . PHE C 1 11 ? 25.692 9.156 18.126 1.00 46.45 10 PHE C N 1
ATOM 3287 C CA . PHE C 1 11 ? 25.502 10.317 17.228 1.00 45.94 10 PHE C CA 1
ATOM 3288 C C . PHE C 1 11 ? 26.633 11.259 17.535 1.00 45.70 10 PHE C C 1
ATOM 3289 O O . PHE C 1 11 ? 27.302 11.089 18.547 1.00 45.45 10 PHE C O 1
ATOM 3297 N N . ALA C 1 12 ? 26.828 12.255 16.678 1.00 46.04 11 ALA C N 1
ATOM 3298 C CA . ALA C 1 12 ? 27.925 13.201 16.842 1.00 46.82 11 ALA C CA 1
ATOM 3299 C C . ALA C 1 12 ? 27.859 13.879 18.203 1.00 47.48 11 ALA C C 1
ATOM 3300 O O . ALA C 1 12 ? 26.795 14.265 18.660 1.00 47.70 11 ALA C O 1
ATOM 3302 N N . LYS C 1 13 ? 29.001 14.009 18.866 1.00 48.76 12 LYS C N 1
ATOM 3303 C CA . LYS C 1 13 ? 29.052 14.675 20.147 1.00 49.27 12 LYS C CA 1
ATOM 3304 C C . LYS C 1 13 ? 30.025 15.846 20.079 1.00 50.00 12 LYS C C 1
ATOM 3305 O O . LYS C 1 13 ? 30.967 15.833 19.306 1.00 50.11 12 LYS C O 1
ATOM 3308 N N . SER C 1 14 ? 29.791 16.859 20.900 1.00 50.61 13 SER C N 1
ATOM 3309 C CA . SER C 1 14 ? 30.700 17.975 20.998 1.00 51.12 13 SER C CA 1
ATOM 3310 C C . SER C 1 14 ? 32.062 17.457 21.494 1.00 51.57 13 SER C C 1
ATOM 3311 O O . SER C 1 14 ? 32.128 16.504 22.264 1.00 50.35 13 SER C O 1
ATOM 3314 N N . PRO C 1 15 ? 33.167 18.067 21.033 1.00 53.39 14 PRO C N 1
ATOM 3315 C CA . PRO C 1 15 ? 34.532 17.767 21.573 1.00 53.35 14 PRO C CA 1
ATOM 3316 C C . PRO C 1 15 ? 34.585 18.153 23.034 1.00 52.46 14 PRO C C 1
ATOM 3317 O O . PRO C 1 15 ? 35.432 17.675 23.783 1.00 53.60 14 PRO C O 1
ATOM 3321 N N . ILE C 1 16 ? 33.672 19.032 23.424 1.00 51.18 15 ILE C N 1
ATOM 3322 C CA . ILE C 1 16 ? 33.566 19.479 24.792 1.00 50.35 15 ILE C CA 1
ATOM 3323 C C . ILE C 1 16 ? 32.800 18.466 25.672 1.00 48.69 15 ILE C C 1
ATOM 3324 O O . ILE C 1 16 ? 32.897 18.521 26.888 1.00 47.85 15 ILE C O 1
ATOM 3328 N N . LYS C 1 17 ? 32.083 17.511 25.085 1.00 46.76 16 LYS C N 1
ATOM 3329 C CA . LYS C 1 17 ? 31.257 16.628 25.905 1.00 45.84 16 LYS C CA 1
ATOM 3330 C C . LYS C 1 17 ? 32.023 15.889 27.010 1.00 44.69 16 LYS C C 1
ATOM 3331 O O . LYS C 1 17 ? 31.587 15.878 28.152 1.00 43.60 16 LYS C O 1
ATOM 3334 N N . PRO C 1 18 ? 33.159 15.260 26.679 1.00 43.85 17 PRO C N 1
ATOM 3335 C CA . PRO C 1 18 ? 33.872 14.549 27.736 1.00 43.40 17 PRO C CA 1
ATOM 3336 C C . PRO C 1 18 ? 34.332 15.457 28.879 1.00 43.20 17 PRO C C 1
ATOM 3337 O O . PRO C 1 18 ? 34.382 15.017 30.023 1.00 42.48 17 PRO C O 1
ATOM 3341 N N . LEU C 1 19 ? 34.634 16.711 28.570 1.00 43.28 18 LEU C N 1
ATOM 3342 C CA . LEU C 1 19 ? 34.989 17.684 29.583 1.00 43.38 18 LEU C CA 1
ATOM 3343 C C . LEU C 1 19 ? 33.799 18.037 30.415 1.00 43.28 18 LEU C C 1
ATOM 3344 O O . LEU C 1 19 ? 33.934 18.218 31.611 1.00 43.13 18 LEU C O 1
ATOM 3349 N N . GLN C 1 20 ? 32.637 18.148 29.791 1.00 43.33 19 GLN C N 1
ATOM 3350 C CA . GLN C 1 20 ? 31.407 18.427 30.541 1.00 43.82 19 GLN C CA 1
ATOM 3351 C C . GLN C 1 20 ? 31.096 17.271 31.515 1.00 43.54 19 GLN C C 1
ATOM 3352 O O . GLN C 1 20 ? 30.735 17.502 32.662 1.00 43.33 19 GLN C O 1
ATOM 3358 N N . GLU C 1 21 ? 31.242 16.028 31.049 1.00 42.56 20 GLU C N 1
ATOM 3359 C CA . GLU C 1 21 ? 30.985 14.878 31.911 1.00 42.67 20 GLU C CA 1
ATOM 3360 C C . GLU C 1 21 ? 31.970 14.868 33.094 1.00 42.35 20 GLU C C 1
ATOM 3361 O O . GLU C 1 21 ? 31.585 14.544 34.225 1.00 41.29 20 GLU C O 1
ATOM 3363 N N . HIS C 1 22 ? 33.224 15.257 32.858 1.00 41.86 21 HIS C N 1
ATOM 3364 C CA . HIS C 1 22 ? 34.192 15.359 33.947 1.00 42.19 21 HIS C CA 1
ATOM 3365 C C . HIS C 1 22 ? 33.787 16.469 34.927 1.00 42.19 21 HIS C C 1
ATOM 3366 O O . HIS C 1 22 ? 33.840 16.257 36.149 1.00 42.42 21 HIS C O 1
ATOM 3381 N N . ASP C 1 24 ? 30.859 17.628 35.505 1.00 43.37 23 ASP C N 1
ATOM 3382 C CA . ASP C 1 24 ? 29.687 17.186 36.247 1.00 44.43 23 ASP C CA 1
ATOM 3383 C C . ASP C 1 24 ? 30.075 16.308 37.448 1.00 44.75 23 ASP C C 1
ATOM 3384 O O . ASP C 1 24 ? 29.558 16.495 38.529 1.00 44.98 23 ASP C O 1
ATOM 3389 N N . LYS C 1 25 ? 31.030 15.401 37.248 1.00 45.31 24 LYS C N 1
ATOM 3390 C CA . LYS C 1 25 ? 31.512 14.522 38.305 1.00 44.67 24 LYS C CA 1
ATOM 3391 C C . LYS C 1 25 ? 32.226 15.288 39.387 1.00 44.83 24 LYS C C 1
ATOM 3392 O O . LYS C 1 25 ? 32.017 15.018 40.579 1.00 44.29 24 LYS C O 1
ATOM 3398 N N . VAL C 1 26 ? 33.063 16.237 38.983 1.00 44.72 25 VAL C N 1
ATOM 3399 C CA . VAL C 1 26 ? 33.762 17.124 39.887 1.00 45.33 25 VAL C CA 1
ATOM 3400 C C . VAL C 1 26 ? 32.807 17.904 40.794 1.00 44.99 25 VAL C C 1
ATOM 3401 O O . VAL C 1 26 ? 33.001 17.960 42.020 1.00 45.40 25 VAL C O 1
ATOM 3405 N N . TYR C 1 27 ? 31.778 18.493 40.188 1.00 45.26 26 TYR C N 1
ATOM 3406 C CA . TYR C 1 27 ? 30.767 19.240 40.909 1.00 44.69 26 TYR C CA 1
ATOM 3407 C C . TYR C 1 27 ? 30.033 18.338 41.909 1.00 44.97 26 TYR C C 1
ATOM 3408 O O . TYR C 1 27 ? 29.718 18.738 43.040 1.00 44.09 26 TYR C O 1
ATOM 3417 N N . ASP C 1 28 ? 29.726 17.118 41.485 1.00 44.46 27 ASP C N 1
ATOM 3418 C CA . ASP C 1 28 ? 29.106 16.178 42.387 1.00 45.07 27 ASP C CA 1
ATOM 3419 C C . ASP C 1 28 ? 30.024 15.901 43.569 1.00 45.01 27 ASP C C 1
ATOM 3420 O O . ASP C 1 28 ? 29.548 15.778 44.695 1.00 45.17 27 ASP C O 1
ATOM 3425 N N . CYS C 1 29 ? 31.323 15.799 43.303 1.00 45.30 28 CYS C N 1
ATOM 3426 C CA . CYS C 1 29 ? 32.332 15.540 44.316 1.00 45.14 28 CYS C CA 1
ATOM 3427 C C . CYS C 1 29 ? 32.399 16.672 45.330 1.00 45.41 28 CYS C C 1
ATOM 3428 O O . CYS C 1 29 ? 32.272 16.413 46.530 1.00 45.67 28 CYS C O 1
ATOM 3431 N N . ALA C 1 30 ? 32.549 17.907 44.851 1.00 44.75 29 ALA C N 1
ATOM 3432 C CA . ALA C 1 30 ? 32.601 19.088 45.714 1.00 44.72 29 ALA C CA 1
ATOM 3433 C C . ALA C 1 30 ? 31.300 19.251 46.501 1.00 44.82 29 ALA C C 1
ATOM 3434 O O . ALA C 1 30 ? 31.319 19.568 47.673 1.00 44.27 29 ALA C O 1
ATOM 3436 N N . SER C 1 31 ? 30.181 19.022 45.836 1.00 44.53 30 SER C N 1
ATOM 3437 C CA . SER C 1 31 ? 28.859 19.165 46.453 1.00 45.42 30 SER C CA 1
ATOM 3438 C C . SER C 1 31 ? 28.686 18.335 47.727 1.00 44.91 30 SER C C 1
ATOM 3439 O O . SER C 1 31 ? 27.967 18.715 48.650 1.00 44.62 30 SER C O 1
ATOM 3442 N N . LEU C 1 32 ? 29.351 17.187 47.756 1.00 44.59 31 LEU C N 1
ATOM 3443 C CA . LEU C 1 32 ? 29.264 16.289 48.893 1.00 44.51 31 LEU C CA 1
ATOM 3444 C C . LEU C 1 32 ? 29.884 16.883 50.172 1.00 43.56 31 LEU C C 1
ATOM 3445 O O . LEU C 1 32 ? 29.637 16.356 51.257 1.00 43.13 31 LEU C O 1
ATOM 3450 N N . LEU C 1 33 ? 30.648 17.958 50.047 1.00 42.83 32 LEU C N 1
ATOM 3451 C CA . LEU C 1 33 ? 31.229 18.608 51.201 1.00 42.97 32 LEU C CA 1
ATOM 3452 C C . LEU C 1 33 ? 30.163 19.194 52.114 1.00 42.74 32 LEU C C 1
ATOM 3453 O O . LEU C 1 33 ? 30.388 19.300 53.300 1.00 42.61 32 LEU C O 1
ATOM 3458 N N . VAL C 1 34 ? 29.021 19.597 51.569 1.00 42.66 33 VAL C N 1
ATOM 3459 C CA . VAL C 1 34 ? 27.971 20.149 52.426 1.00 42.83 33 VAL C CA 1
ATOM 3460 C C . VAL C 1 34 ? 27.462 19.085 53.398 1.00 42.18 33 VAL C C 1
ATOM 3461 O O . VAL C 1 34 ? 27.558 19.265 54.607 1.00 41.89 33 VAL C O 1
ATOM 3465 N N . PRO C 1 35 ? 26.884 17.987 52.887 1.00 41.83 34 PRO C N 1
ATOM 3466 C CA . PRO C 1 35 ? 26.483 16.976 53.852 1.00 41.93 34 PRO C CA 1
ATOM 3467 C C . PRO C 1 35 ? 27.618 16.417 54.702 1.00 41.18 34 PRO C C 1
ATOM 3468 O O . PRO C 1 35 ? 27.376 15.995 55.836 1.00 41.04 34 PRO C O 1
ATOM 3472 N N . PHE C 1 36 ? 28.816 16.356 54.146 1.00 41.31 35 PHE C N 1
ATOM 3473 C CA . PHE C 1 36 ? 29.988 15.921 54.932 1.00 41.50 35 PHE C CA 1
ATOM 3474 C C . PHE C 1 36 ? 30.161 16.813 56.157 1.00 41.17 35 PHE C C 1
ATOM 3475 O O . PHE C 1 36 ? 30.213 16.315 57.284 1.00 40.21 35 PHE C O 1
ATOM 3483 N N . PHE C 1 37 ? 30.261 18.124 55.939 1.00 41.79 36 PHE C N 1
ATOM 3484 C CA . PHE C 1 37 ? 30.395 19.051 57.079 1.00 41.64 36 PHE C CA 1
ATOM 3485 C C . PHE C 1 37 ? 29.166 19.051 57.993 1.00 42.13 36 PHE C C 1
ATOM 3486 O O . PHE C 1 37 ? 29.300 19.118 59.229 1.00 41.49 36 PHE C O 1
ATOM 3494 N N . GLU C 1 38 ? 27.976 18.974 57.406 1.00 41.99 37 GLU C N 1
ATOM 3495 C CA . GLU C 1 38 ? 26.758 18.880 58.219 1.00 43.39 37 GLU C CA 1
ATOM 3496 C C . GLU C 1 38 ? 26.821 17.678 59.180 1.00 43.12 37 GLU C C 1
ATOM 3497 O O . GLU C 1 38 ? 26.367 17.760 60.321 1.00 43.49 37 GLU C O 1
ATOM 3503 N N . ALA C 1 39 ? 27.408 16.575 58.732 1.00 43.33 38 ALA C N 1
ATOM 3504 C CA . ALA C 1 39 ? 27.547 15.400 59.600 1.00 43.65 38 ALA C CA 1
ATOM 3505 C C . ALA C 1 39 ? 28.551 15.670 60.716 1.00 44.05 38 ALA C C 1
ATOM 3506 O O . ALA C 1 39 ? 28.317 15.314 61.878 1.00 44.30 38 ALA C O 1
ATOM 3508 N N . THR C 1 40 ? 29.683 16.293 60.368 1.00 44.26 39 THR C N 1
ATOM 3509 C CA . THR C 1 40 ? 30.701 16.584 61.357 1.00 44.52 39 THR C CA 1
ATOM 3510 C C . THR C 1 40 ? 30.137 17.516 62.426 1.00 45.31 39 THR C C 1
ATOM 3511 O O . THR C 1 40 ? 30.522 17.404 63.593 1.00 45.50 39 THR C O 1
ATOM 3515 N N . ILE C 1 41 ? 29.235 18.416 62.020 1.00 45.84 40 ILE C N 1
ATOM 3516 C CA . ILE C 1 41 ? 28.611 19.388 62.926 1.00 46.69 40 ILE C CA 1
ATOM 3517 C C . ILE C 1 41 ? 27.599 18.762 63.904 1.00 46.80 40 ILE C C 1
ATOM 3518 O O . ILE C 1 41 ? 27.494 19.192 65.041 1.00 47.39 40 ILE C O 1
ATOM 3523 N N . THR C 1 42 ? 26.847 17.748 63.484 1.00 47.32 41 THR C N 1
ATOM 3524 C CA . THR C 1 42 ? 25.960 17.063 64.429 1.00 47.04 41 THR C CA 1
ATOM 3525 C C . THR C 1 42 ? 26.752 16.046 65.255 1.00 46.80 41 THR C C 1
ATOM 3526 O O . THR C 1 42 ? 26.189 15.323 66.041 1.00 47.62 41 THR C O 1
ATOM 3530 N N . GLY C 1 43 ? 28.052 15.949 65.046 1.00 47.27 42 GLY C N 1
ATOM 3531 C CA . GLY C 1 43 ? 28.873 14.989 65.765 1.00 47.38 42 GLY C CA 1
ATOM 3532 C C . GLY C 1 43 ? 28.802 13.554 65.267 1.00 47.58 42 GLY C C 1
ATOM 3533 O O . GLY C 1 43 ? 29.240 12.640 65.978 1.00 47.83 42 GLY C O 1
ATOM 3534 N N . ASN C 1 44 ? 28.270 13.316 64.072 1.00 47.81 43 ASN C N 1
ATOM 3535 C CA . ASN C 1 44 ? 28.237 11.940 63.608 1.00 47.99 43 ASN C CA 1
ATOM 3536 C C . ASN C 1 44 ? 29.405 11.655 62.683 1.00 47.55 43 ASN C C 1
ATOM 3537 O O . ASN C 1 44 ? 29.316 11.738 61.452 1.00 47.02 43 ASN C O 1
ATOM 3542 N N . TRP C 1 45 ? 30.516 11.312 63.321 1.00 46.26 44 TRP C N 1
ATOM 3543 C CA . TRP C 1 45 ? 31.764 11.050 62.606 1.00 46.34 44 TRP C CA 1
ATOM 3544 C C . TRP C 1 45 ? 31.716 9.772 61.778 1.00 46.29 44 TRP C C 1
ATOM 3545 O O . TRP C 1 45 ? 32.446 9.668 60.810 1.00 45.82 44 TRP C O 1
ATOM 3556 N N . ASP C 1 46 ? 30.857 8.822 62.140 1.00 46.09 45 ASP C N 1
ATOM 3557 C CA . ASP C 1 46 ? 30.734 7.596 61.382 1.00 46.30 45 ASP C CA 1
ATOM 3558 C C . ASP C 1 46 ? 30.136 7.935 60.027 1.00 45.99 45 ASP C C 1
ATOM 3559 O O . ASP C 1 46 ? 30.605 7.436 59.015 1.00 46.13 45 ASP C O 1
ATOM 3561 N N . ASP C 1 47 ? 29.119 8.799 60.011 1.00 45.71 46 ASP C N 1
ATOM 3562 C CA . ASP C 1 47 ? 28.481 9.238 58.766 1.00 45.83 46 ASP C CA 1
ATOM 3563 C C . ASP C 1 47 ? 29.410 10.132 57.954 1.00 44.98 46 ASP C C 1
ATOM 3564 O O . ASP C 1 47 ? 29.443 10.047 56.731 1.00 45.00 46 ASP C O 1
ATOM 3569 N N . ALA C 1 48 ? 30.161 10.993 58.629 1.00 44.26 47 ALA C N 1
ATOM 3570 C CA . ALA C 1 48 ? 31.131 11.840 57.944 1.00 44.26 47 ALA C CA 1
ATOM 3571 C C . ALA C 1 48 ? 32.148 10.964 57.205 1.00 44.48 47 ALA C C 1
ATOM 3572 O O . ALA C 1 48 ? 32.521 11.249 56.066 1.00 43.65 47 ALA C O 1
ATOM 3574 N N . VAL C 1 49 ? 32.570 9.880 57.838 1.00 44.36 48 VAL C N 1
ATOM 3575 C CA . VAL C 1 49 ? 33.507 8.966 57.203 1.00 45.00 48 VAL C CA 1
ATOM 3576 C C . VAL C 1 49 ? 32.890 8.300 55.962 1.00 45.30 48 VAL C C 1
ATOM 3577 O O . VAL C 1 49 ? 33.560 8.098 54.943 1.00 44.48 48 VAL C O 1
ATOM 3581 N N . GLN C 1 50 ? 31.612 7.958 56.056 1.00 45.50 49 GLN C N 1
ATOM 3582 C CA . GLN C 1 50 ? 30.895 7.358 54.933 1.00 46.43 49 GLN C CA 1
ATOM 3583 C C . GLN C 1 50 ? 30.689 8.342 53.786 1.00 45.87 49 GLN C C 1
ATOM 3584 O O . GLN C 1 50 ? 30.770 7.957 52.634 1.00 45.38 49 GLN C O 1
ATOM 3590 N N . ILE C 1 51 ? 30.431 9.605 54.111 1.00 45.93 50 ILE C N 1
ATOM 3591 C CA . ILE C 1 51 ? 30.299 10.661 53.093 1.00 45.66 50 ILE C CA 1
ATOM 3592 C C . ILE C 1 51 ? 31.652 10.929 52.436 1.00 46.00 50 ILE C C 1
ATOM 3593 O O . ILE C 1 51 ? 31.708 11.133 51.222 1.00 46.02 50 ILE C O 1
ATOM 3598 N N . ARG C 1 52 ? 32.731 10.917 53.216 1.00 46.18 51 ARG C N 1
ATOM 3599 C CA . ARG C 1 52 ? 34.061 11.035 52.631 1.00 47.29 51 ARG C CA 1
ATOM 3600 C C . ARG C 1 52 ? 34.332 9.866 51.651 1.00 46.98 51 ARG C C 1
ATOM 3601 O O . ARG C 1 52 ? 35.003 10.042 50.630 1.00 47.12 51 ARG C O 1
ATOM 3609 N N . LYS C 1 53 ? 33.799 8.675 51.941 1.00 46.83 52 LYS C N 1
ATOM 3610 C CA . LYS C 1 53 ? 33.986 7.550 51.031 1.00 46.76 52 LYS C CA 1
ATOM 3611 C C . LYS C 1 53 ? 33.294 7.854 49.699 1.00 46.12 52 LYS C C 1
ATOM 3612 O O . LYS C 1 53 ? 33.787 7.433 48.675 1.00 46.13 52 LYS C O 1
ATOM 3616 N N . GLN C 1 54 ? 32.155 8.562 49.741 1.00 45.27 53 GLN C N 1
ATOM 3617 C CA . GLN C 1 54 ? 31.440 9.012 48.548 1.00 44.59 53 GLN C CA 1
ATOM 3618 C C . GLN C 1 54 ? 32.262 10.087 47.800 1.00 44.19 53 GLN C C 1
ATOM 3619 O O . GLN C 1 54 ? 32.292 10.098 46.549 1.00 43.55 53 GLN C O 1
ATOM 3625 N N . ILE C 1 55 ? 32.893 10.988 48.550 1.00 43.39 54 ILE C N 1
ATOM 3626 C CA . ILE C 1 55 ? 33.745 12.005 47.949 1.00 43.31 54 ILE C CA 1
ATOM 3627 C C . ILE C 1 55 ? 34.896 11.302 47.237 1.00 43.65 54 ILE C C 1
ATOM 3628 O O . ILE C 1 55 ? 35.161 11.556 46.047 1.00 43.11 54 ILE C O 1
ATOM 3633 N N . SER C 1 56 ? 35.581 10.413 47.956 1.00 44.02 55 SER C N 1
ATOM 3634 C CA . SER C 1 56 ? 36.720 9.672 47.397 1.00 45.01 55 SER C CA 1
ATOM 3635 C C . SER C 1 56 ? 36.351 8.891 46.133 1.00 44.82 55 SER C C 1
ATOM 3636 O O . SER C 1 56 ? 37.140 8.776 45.190 1.00 45.38 55 SER C O 1
ATOM 3639 N N . LEU C 1 57 ? 35.148 8.345 46.129 1.00 44.47 56 LEU C N 1
ATOM 3640 C CA . LEU C 1 57 ? 34.646 7.590 44.981 1.00 44.31 56 LEU C CA 1
ATOM 3641 C C . LEU C 1 57 ? 34.425 8.498 43.762 1.00 43.56 56 LEU C C 1
ATOM 3642 O O . LEU C 1 57 ? 34.855 8.174 42.647 1.00 43.34 56 LEU C O 1
ATOM 3647 N N . ALA C 1 58 ? 33.777 9.638 43.988 1.00 43.67 57 ALA C N 1
ATOM 3648 C CA . ALA C 1 58 ? 33.560 10.617 42.948 1.00 43.62 57 ALA C CA 1
ATOM 3649 C C . ALA C 1 58 ? 34.901 11.110 42.412 1.00 43.21 57 ALA C C 1
ATOM 3650 O O . ALA C 1 58 ? 35.049 11.229 41.209 1.00 43.47 57 ALA C O 1
ATOM 3652 N N . GLU C 1 59 ? 35.885 11.345 43.277 1.00 43.83 58 GLU C N 1
ATOM 3653 C CA . GLU C 1 59 ? 37.221 11.789 42.832 1.00 43.73 58 GLU C CA 1
ATOM 3654 C C . GLU C 1 59 ? 37.893 10.685 42.004 1.00 43.81 58 GLU C C 1
ATOM 3655 O O . GLU C 1 59 ? 38.541 10.972 40.992 1.00 44.06 58 GLU C O 1
ATOM 3661 N N . LYS C 1 60 ? 37.746 9.428 42.424 1.00 43.91 59 LYS C N 1
ATOM 3662 C CA . LYS C 1 60 ? 38.341 8.309 41.673 1.00 44.07 59 LYS C CA 1
ATOM 3663 C C . LYS C 1 60 ? 37.689 8.186 40.277 1.00 43.98 59 LYS C C 1
ATOM 3664 O O . LYS C 1 60 ? 38.381 7.977 39.277 1.00 43.94 59 LYS C O 1
ATOM 3668 N N . GLN C 1 61 ? 36.367 8.344 40.231 1.00 43.22 60 GLN C N 1
ATOM 3669 C CA . GLN C 1 61 ? 35.633 8.315 38.995 1.00 42.73 60 GLN C CA 1
ATOM 3670 C C . GLN C 1 61 ? 36.057 9.447 38.089 1.00 42.49 60 GLN C C 1
ATOM 3671 O O . GLN C 1 61 ? 36.273 9.225 36.901 1.00 42.38 60 GLN C O 1
ATOM 3677 N N . GLY C 1 62 ? 36.192 10.648 38.632 1.00 42.25 61 GLY C N 1
ATOM 3678 C CA . GLY C 1 62 ? 36.662 11.781 37.854 1.00 42.08 61 GLY C CA 1
ATOM 3679 C C . GLY C 1 62 ? 38.040 11.480 37.300 1.00 42.04 61 GLY C C 1
ATOM 3680 O O . GLY C 1 62 ? 38.313 11.719 36.132 1.00 42.35 61 GLY C O 1
ATOM 3681 N N . ASP C 1 63 ? 38.915 10.956 38.147 1.00 42.18 62 ASP C N 1
ATOM 3682 C CA . ASP C 1 63 ? 40.277 10.618 37.759 1.00 42.69 62 ASP C CA 1
ATOM 3683 C C . ASP C 1 63 ? 40.301 9.646 36.564 1.00 42.82 62 ASP C C 1
ATOM 3684 O O . ASP C 1 63 ? 41.181 9.711 35.713 1.00 42.12 62 ASP C O 1
ATOM 3689 N N . SER C 1 64 ? 39.346 8.731 36.509 1.00 42.95 63 SER C N 1
ATOM 3690 C CA . SER C 1 64 ? 39.291 7.790 35.396 1.00 43.20 63 SER C CA 1
ATOM 3691 C C . SER C 1 64 ? 38.849 8.470 34.123 1.00 42.76 63 SER C C 1
ATOM 3692 O O . SER C 1 64 ? 39.403 8.183 33.063 1.00 42.23 63 SER C O 1
ATOM 3695 N N . LEU C 1 65 ? 37.853 9.353 34.222 1.00 42.42 64 LEU C N 1
ATOM 3696 C CA . LEU C 1 65 ? 37.402 10.121 33.070 1.00 42.37 64 LEU C CA 1
ATOM 3697 C C . LEU C 1 65 ? 38.578 10.958 32.558 1.00 41.67 64 LEU C C 1
ATOM 3698 O O . LEU C 1 65 ? 38.809 11.077 31.368 1.00 40.97 64 LEU C O 1
ATOM 3703 N N . LYS C 1 66 ? 39.312 11.534 33.490 1.00 41.43 65 LYS C N 1
ATOM 3704 C CA . LYS C 1 66 ? 40.478 12.354 33.173 1.00 41.85 65 LYS C CA 1
ATOM 3705 C C . LYS C 1 66 ? 41.543 11.555 32.420 1.00 41.02 65 LYS C C 1
ATOM 3706 O O . LYS C 1 66 ? 42.088 12.026 31.420 1.00 40.14 65 LYS C O 1
ATOM 3712 N N . ARG C 1 67 ? 41.844 10.350 32.917 1.00 40.22 66 ARG C N 1
ATOM 3713 C CA . ARG C 1 67 ? 42.821 9.475 32.264 1.00 39.90 66 ARG C CA 1
ATOM 3714 C C . ARG C 1 67 ? 42.372 9.151 30.830 1.00 39.32 66 ARG C C 1
ATOM 3715 O O . ARG C 1 67 ? 43.169 9.209 29.899 1.00 38.74 66 ARG C O 1
ATOM 3723 N N . GLU C 1 68 ? 41.093 8.828 30.672 1.00 39.37 67 GLU C N 1
ATOM 3724 C CA A GLU C 1 68 ? 40.467 8.481 29.396 0.50 39.40 67 GLU C CA 1
ATOM 3725 C CA B GLU C 1 68 ? 40.566 8.469 29.357 0.50 39.19 67 GLU C CA 1
ATOM 3726 C C . GLU C 1 68 ? 40.737 9.633 28.393 1.00 39.04 67 GLU C C 1
ATOM 3727 O O . GLU C 1 68 ? 41.230 9.444 27.276 1.00 38.73 67 GLU C O 1
ATOM 3738 N N . ILE C 1 69 ? 40.373 10.832 28.819 1.00 38.98 68 ILE C N 1
ATOM 3739 C CA . ILE C 1 69 ? 40.548 12.027 27.991 1.00 39.62 68 ILE C CA 1
ATOM 3740 C C . ILE C 1 69 ? 42.010 12.262 27.589 1.00 39.50 68 ILE C C 1
ATOM 3741 O O . ILE C 1 69 ? 42.320 12.529 26.446 1.00 38.58 68 ILE C O 1
ATOM 3746 N N . ARG C 1 70 ? 42.901 12.143 28.557 1.00 40.06 69 ARG C N 1
ATOM 3747 C CA . ARG C 1 70 ? 44.325 12.355 28.319 1.00 40.77 69 ARG C CA 1
ATOM 3748 C C . ARG C 1 70 ? 44.915 11.390 27.337 1.00 41.24 69 ARG C C 1
ATOM 3749 O O . ARG C 1 70 ? 45.872 11.739 26.646 1.00 41.15 69 ARG C O 1
ATOM 3757 N N . LEU C 1 71 ? 44.370 10.179 27.285 1.00 42.28 70 LEU C N 1
ATOM 3758 C CA . LEU C 1 71 ? 44.874 9.161 26.382 1.00 43.61 70 LEU C CA 1
ATOM 3759 C C . LEU C 1 71 ? 44.097 9.101 25.056 1.00 44.92 70 LEU C C 1
ATOM 3760 O O . LEU C 1 71 ? 44.450 8.313 24.190 1.00 44.19 70 LEU C O 1
ATOM 3765 N N . THR C 1 72 ? 43.091 9.961 24.896 1.00 47.21 71 THR C N 1
ATOM 3766 C CA . THR C 1 72 ? 42.277 10.039 23.686 1.00 49.54 71 THR C CA 1
ATOM 3767 C C . THR C 1 72 ? 42.490 11.335 22.881 1.00 51.34 71 THR C C 1
ATOM 3768 O O . THR C 1 72 ? 42.820 11.309 21.700 1.00 52.30 71 THR C O 1
ATOM 3772 N N . LEU C 1 73 ? 42.297 12.469 23.530 1.00 53.78 72 LEU C N 1
ATOM 3773 C CA . LEU C 1 73 ? 42.414 13.794 22.901 1.00 55.67 72 LEU C CA 1
ATOM 3774 C C . LEU C 1 73 ? 43.515 13.833 21.855 1.00 57.12 72 LEU C C 1
ATOM 3775 O O . LEU C 1 73 ? 43.231 13.801 20.643 1.00 58.64 72 LEU C O 1
ATOM 3778 N N . GLY C 1 76 ? 42.840 12.924 18.241 1.00 60.83 75 GLY C N 1
ATOM 3779 C CA . GLY C 1 76 ? 41.821 13.786 17.635 1.00 60.77 75 GLY C CA 1
ATOM 3780 C C . GLY C 1 76 ? 42.243 14.354 16.288 1.00 60.76 75 GLY C C 1
ATOM 3781 O O . GLY C 1 76 ? 43.400 14.745 16.127 1.00 61.26 75 GLY C O 1
ATOM 3782 N N . LEU C 1 77 ? 41.310 14.397 15.325 1.00 60.45 76 LEU C N 1
ATOM 3783 C CA . LEU C 1 77 ? 41.597 14.881 13.957 1.00 60.44 76 LEU C CA 1
ATOM 3784 C C . LEU C 1 77 ? 41.221 16.360 13.776 1.00 60.18 76 LEU C C 1
ATOM 3785 O O . LEU C 1 77 ? 41.873 17.235 14.340 1.00 60.74 76 LEU C O 1
ATOM 3786 N N . PHE C 1 78 ? 40.208 16.634 12.951 1.00 60.04 77 PHE C N 1
ATOM 3787 C CA . PHE C 1 78 ? 39.729 18.007 12.738 1.00 59.60 77 PHE C CA 1
ATOM 3788 C C . PHE C 1 78 ? 38.998 18.326 14.037 1.00 60.30 77 PHE C C 1
ATOM 3789 O O . PHE C 1 78 ? 38.321 17.449 14.590 1.00 60.86 77 PHE C O 1
ATOM 3800 N N . PRO C 1 80 ? 37.325 21.864 16.586 1.00 56.42 79 PRO C N 1
ATOM 3801 C CA . PRO C 1 80 ? 37.039 23.299 16.690 1.00 54.92 79 PRO C CA 1
ATOM 3802 C C . PRO C 1 80 ? 37.721 24.056 17.838 1.00 53.56 79 PRO C C 1
ATOM 3803 O O . PRO C 1 80 ? 37.600 25.278 17.924 1.00 52.81 79 PRO C O 1
ATOM 3807 N N . VAL C 1 81 ? 38.402 23.330 18.729 1.00 51.78 80 VAL C N 1
ATOM 3808 C CA . VAL C 1 81 ? 39.135 23.920 19.844 1.00 50.56 80 VAL C CA 1
ATOM 3809 C C . VAL C 1 81 ? 40.524 23.284 19.921 1.00 48.90 80 VAL C C 1
ATOM 3810 O O . VAL C 1 81 ? 40.762 22.221 19.340 1.00 48.36 80 VAL C O 1
ATOM 3814 N N . GLU C 1 82 ? 41.434 23.916 20.652 1.00 46.86 81 GLU C N 1
ATOM 3815 C CA . GLU C 1 82 ? 42.789 23.382 20.815 1.00 45.41 81 GLU C CA 1
ATOM 3816 C C . GLU C 1 82 ? 42.826 22.232 21.814 1.00 43.56 81 GLU C C 1
ATOM 3817 O O . GLU C 1 82 ? 42.284 22.351 22.923 1.00 42.55 81 GLU C O 1
ATOM 3823 N N . ARG C 1 83 ? 43.450 21.124 21.437 1.00 41.66 82 ARG C N 1
ATOM 3824 C CA . ARG C 1 83 ? 43.644 20.016 22.362 1.00 41.08 82 ARG 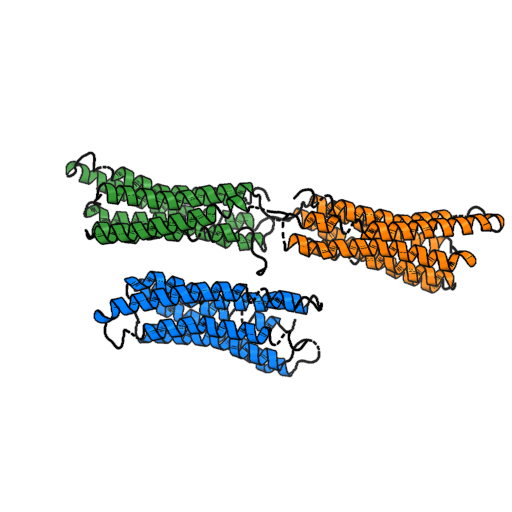C CA 1
ATOM 3825 C C . ARG C 1 83 ? 44.266 20.512 23.653 1.00 39.59 82 ARG C C 1
ATOM 3826 O O . ARG C 1 83 ? 43.861 20.124 24.745 1.00 39.14 82 ARG C O 1
ATOM 3831 N N . THR C 1 84 ? 45.254 21.390 23.537 1.00 38.61 83 THR C N 1
ATOM 3832 C CA . THR C 1 84 ? 45.928 21.857 24.735 1.00 38.41 83 THR C CA 1
ATOM 3833 C C . THR C 1 84 ? 44.997 22.649 25.647 1.00 38.11 83 THR C C 1
ATOM 3834 O O . THR C 1 84 ? 45.136 22.594 26.868 1.00 38.27 83 THR C O 1
ATOM 3838 N N . ASP C 1 85 ? 44.041 23.392 25.095 1.00 38.64 84 ASP C N 1
ATOM 3839 C CA . ASP C 1 85 ? 43.125 24.136 25.977 1.00 38.51 84 ASP C CA 1
ATOM 3840 C C . ASP C 1 85 ? 42.228 23.181 26.727 1.00 38.80 84 ASP C C 1
ATOM 3841 O O . ASP C 1 85 ? 41.898 23.428 27.900 1.00 39.43 84 ASP C O 1
ATOM 3846 N N . LEU C 1 86 ? 41.817 22.097 26.076 1.00 38.95 85 LEU C N 1
ATOM 3847 C CA . LEU C 1 86 ? 41.020 21.099 26.763 1.00 39.20 85 LEU C CA 1
ATOM 3848 C C . LEU C 1 86 ? 41.800 20.462 27.899 1.00 38.97 85 LEU C C 1
ATOM 3849 O O . LEU C 1 86 ? 41.223 20.184 28.975 1.00 38.38 85 LEU C O 1
ATOM 3854 N N . LEU C 1 87 ? 43.086 20.186 27.678 1.00 38.56 86 LEU C N 1
ATOM 3855 C CA . LEU C 1 87 ? 43.876 19.557 28.722 1.00 38.82 86 LEU C CA 1
ATOM 3856 C C . LEU C 1 87 ? 44.014 20.508 29.887 1.00 39.54 86 LEU C C 1
ATOM 3857 O O . LEU C 1 87 ? 43.876 20.133 31.046 1.00 39.32 86 LEU C O 1
ATOM 3862 N N . GLU C 1 88 ? 44.281 21.775 29.580 1.00 40.63 87 GLU C N 1
ATOM 3863 C CA . GLU C 1 88 ? 44.458 22.757 30.642 1.00 41.61 87 GLU C CA 1
ATOM 3864 C C . GLU C 1 88 ? 43.184 22.929 31.391 1.00 42.06 87 GLU C C 1
ATOM 3865 O O . GLU C 1 88 ? 43.195 23.077 32.617 1.00 42.66 87 GLU C O 1
ATOM 3871 N N . LEU C 1 89 ? 42.070 22.875 30.688 1.00 42.32 88 LEU C N 1
ATOM 3872 C CA . LEU C 1 89 ? 40.764 22.938 31.364 1.00 42.85 88 LEU C CA 1
ATOM 3873 C C . LEU C 1 89 ? 40.577 21.712 32.305 1.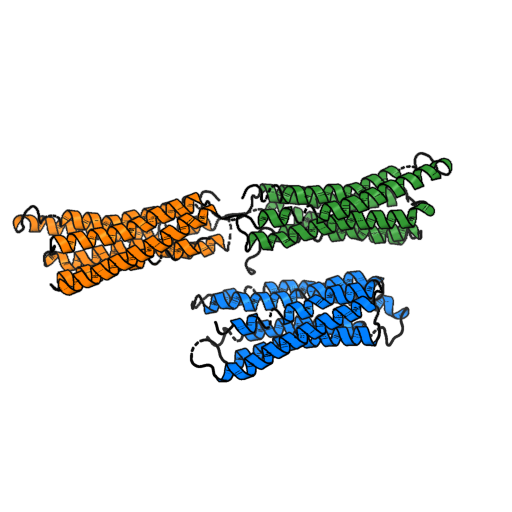00 42.78 88 LEU C C 1
ATOM 3874 O O . LEU C 1 89 ? 40.250 21.847 33.498 1.00 42.25 88 LEU C O 1
ATOM 3879 N N . LEU C 1 90 ? 40.834 20.527 31.771 1.00 41.98 89 LEU C N 1
ATOM 3880 C CA . LEU C 1 90 ? 40.768 19.309 32.565 1.00 41.82 89 LEU C CA 1
ATOM 3881 C C . LEU C 1 90 ? 41.620 19.415 33.818 1.00 41.85 89 LEU C C 1
ATOM 3882 O O . LEU C 1 90 ? 41.190 19.053 34.898 1.00 41.93 89 LEU C O 1
ATOM 3887 N N . THR C 1 91 ? 42.839 19.908 33.688 1.00 42.52 90 THR C N 1
ATOM 3888 C CA . THR C 1 91 ? 43.689 20.059 34.849 1.00 43.09 90 THR C CA 1
ATOM 3889 C C . THR C 1 91 ? 43.035 20.873 35.970 1.00 43.62 90 THR C C 1
ATOM 3890 O O . THR C 1 91 ? 43.133 20.490 37.152 1.00 43.86 90 THR C O 1
ATOM 3894 N N . GLN C 1 92 ? 42.398 21.983 35.629 1.00 43.87 91 GLN C N 1
ATOM 3895 C CA . GLN C 1 92 ? 41.788 22.818 36.659 1.00 44.43 91 GLN C CA 1
ATOM 3896 C C . GLN C 1 92 ? 40.561 22.143 37.232 1.00 44.64 91 GLN C C 1
ATOM 3897 O O . GLN C 1 92 ? 40.320 22.159 38.441 1.00 45.38 91 GLN C O 1
ATOM 3903 N N . GLN C 1 93 ? 39.754 21.547 36.383 1.00 44.10 92 GLN C N 1
ATOM 3904 C CA . GLN C 1 93 ? 38.590 20.854 36.899 1.00 43.67 92 GLN C CA 1
ATOM 3905 C C . GLN C 1 93 ? 39.010 19.767 37.882 1.00 43.84 92 GLN C C 1
ATOM 3906 O O . GLN C 1 93 ? 38.423 19.612 38.930 1.00 44.17 92 GLN C O 1
ATOM 3912 N N . ASP C 1 94 ? 40.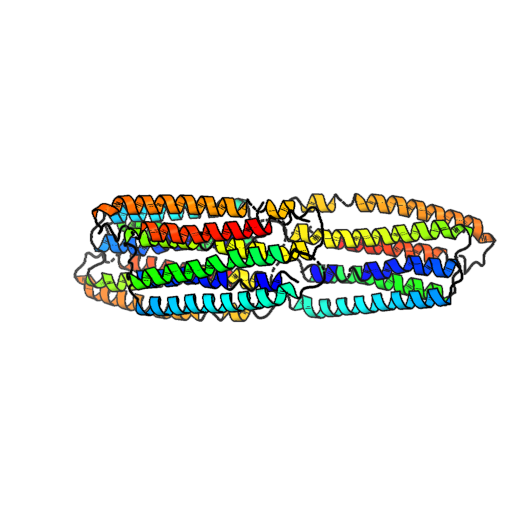047 19.021 37.547 1.00 44.01 93 ASP C N 1
ATOM 3913 C CA . ASP C 1 94 ? 40.515 17.933 38.403 1.00 44.79 93 ASP C CA 1
ATOM 3914 C C . ASP C 1 94 ? 40.904 18.422 39.803 1.00 44.30 93 ASP C C 1
ATOM 3915 O O . ASP C 1 94 ? 40.626 17.762 40.814 1.00 43.66 93 ASP C O 1
ATOM 3920 N N . LYS C 1 95 ? 41.534 19.583 39.860 1.00 43.85 94 LYS C N 1
ATOM 3921 C CA . LYS C 1 95 ? 41.971 20.159 41.126 1.00 44.15 94 LYS C CA 1
ATOM 3922 C C . LYS C 1 95 ? 40.818 20.363 42.075 1.00 43.96 94 LYS C C 1
ATOM 3923 O O . LYS C 1 95 ? 40.969 20.198 43.276 1.00 44.01 94 LYS C O 1
ATOM 3929 N N . ILE C 1 96 ? 39.643 20.693 41.553 1.00 44.28 95 ILE C N 1
ATOM 3930 C CA . ILE C 1 96 ? 38.475 20.927 42.418 1.00 44.44 95 ILE C CA 1
ATOM 3931 C C . ILE C 1 96 ? 38.080 19.653 43.184 1.00 44.84 95 ILE C C 1
ATOM 3932 O O . ILE C 1 96 ? 37.842 19.673 44.395 1.00 45.41 95 ILE C O 1
ATOM 3937 N N . ALA C 1 97 ? 38.008 18.531 42.473 1.00 45.09 96 ALA C N 1
ATOM 3938 C CA . ALA C 1 97 ? 37.699 17.238 43.098 1.00 44.82 96 ALA C CA 1
ATOM 3939 C C . ALA C 1 97 ? 38.796 16.833 44.095 1.00 45.13 96 ALA C C 1
ATOM 3940 O O . ALA C 1 97 ? 38.484 16.335 45.182 1.00 44.38 96 ALA C O 1
ATOM 3942 N N . ASN C 1 98 ? 40.065 17.040 43.751 1.00 45.34 97 ASN C N 1
ATOM 3943 C CA . ASN C 1 98 ? 41.125 16.744 44.692 1.00 46.47 97 ASN C CA 1
ATOM 3944 C C . ASN C 1 98 ? 41.038 17.614 45.935 1.00 46.47 97 ASN C C 1
ATOM 3945 O O . ASN C 1 98 ? 41.354 17.145 47.004 1.00 46.77 97 ASN C O 1
ATOM 3950 N N . LYS C 1 99 ? 40.642 18.875 45.785 1.00 46.47 98 LYS C N 1
ATOM 3951 C CA . LYS C 1 99 ? 40.522 19.813 46.903 1.00 47.02 98 LYS C CA 1
ATOM 3952 C C . LYS C 1 99 ? 39.465 19.290 47.846 1.00 46.45 98 LYS C C 1
ATOM 3953 O O . LYS C 1 99 ? 39.632 19.281 49.057 1.00 46.00 98 LYS C O 1
ATOM 3959 N N . ALA C 1 100 ? 38.348 18.864 47.293 1.00 45.71 99 ALA C N 1
ATOM 3960 C CA . ALA C 1 100 ? 37.260 18.340 48.112 1.00 45.48 99 ALA C CA 1
ATOM 3961 C C . ALA C 1 100 ? 37.686 17.081 48.870 1.00 45.09 99 ALA C C 1
ATOM 3962 O O . ALA C 1 100 ? 37.347 16.887 50.044 1.00 44.59 99 ALA C O 1
ATOM 3964 N N . LYS C 1 101 ? 38.445 16.222 48.195 1.00 45.38 100 LYS C N 1
ATOM 3965 C CA . LYS C 1 101 ? 38.937 15.005 48.841 1.00 45.23 100 LYS C CA 1
ATOM 3966 C C . LYS C 1 101 ? 39.954 15.359 49.956 1.00 44.97 100 LYS C C 1
ATOM 3967 O O . LYS C 1 101 ? 39.877 14.794 51.064 1.00 42.93 100 LYS C O 1
ATOM 3973 N N . ASP C 1 102 ? 40.891 16.264 49.650 1.00 44.20 101 ASP C N 1
ATOM 3974 C CA . ASP C 1 102 ? 41.900 16.724 50.602 1.00 44.81 101 ASP C CA 1
ATOM 3975 C C . ASP C 1 102 ? 41.313 17.409 51.861 1.00 44.28 101 ASP C C 1
ATOM 3976 O O . ASP C 1 102 ? 41.703 17.072 52.981 1.00 43.05 101 ASP C O 1
ATOM 3981 N N . ILE C 1 103 ? 40.385 18.345 51.658 1.00 43.46 102 ILE C N 1
ATOM 3982 C CA . ILE C 1 103 ? 39.737 19.043 52.742 1.00 42.88 102 ILE C CA 1
ATOM 3983 C C . ILE C 1 103 ? 39.063 18.041 53.669 1.00 43.54 102 ILE C C 1
ATOM 3984 O O . ILE C 1 103 ? 39.320 18.040 54.875 1.00 43.82 102 ILE C O 1
ATOM 3989 N N . SER C 1 104 ? 38.247 17.163 53.109 1.00 43.66 103 SER C N 1
ATOM 3990 C CA . SER C 1 104 ? 37.499 16.184 53.910 1.00 43.43 103 SER C CA 1
ATOM 3991 C C . SER C 1 104 ? 38.441 15.244 54.661 1.00 43.08 103 SER C C 1
ATOM 3992 O O . SER C 1 104 ? 38.201 14.888 55.803 1.00 42.82 103 SER C O 1
ATOM 3995 N N . GLY C 1 105 ? 39.558 14.899 54.038 1.00 43.12 104 GLY C N 1
ATOM 3996 C CA . GLY C 1 105 ? 40.570 14.067 54.676 1.00 42.79 104 GLY C CA 1
ATOM 3997 C C . GLY C 1 105 ? 41.211 14.735 55.875 1.00 42.54 104 GLY C C 1
ATOM 3998 O O . GLY C 1 105 ? 41.409 14.087 56.897 1.00 42.94 104 GLY C O 1
ATOM 3999 N N . ARG C 1 106 ? 41.539 16.026 55.760 1.00 41.88 105 ARG C N 1
ATOM 4000 C CA . ARG C 1 106 ? 42.104 16.753 56.895 1.00 41.83 105 ARG C CA 1
ATOM 4001 C C . ARG C 1 106 ? 41.103 16.882 58.042 1.00 41.36 105 ARG C C 1
ATOM 4002 O O . ARG C 1 106 ? 41.468 16.815 59.220 1.00 41.12 105 ARG C O 1
ATOM 4010 N N . VAL C 1 107 ? 39.832 17.062 57.704 1.00 41.51 106 VAL C N 1
ATOM 4011 C CA . VAL C 1 107 ? 38.800 17.187 58.729 1.00 41.21 106 VAL C CA 1
ATOM 4012 C C . VAL C 1 107 ? 38.607 15.858 59.492 1.00 41.86 106 VAL C C 1
ATOM 4013 O O . VAL C 1 107 ? 38.583 15.849 60.732 1.00 41.56 106 VAL C O 1
ATOM 4017 N N . ILE C 1 108 ? 38.503 14.740 58.767 1.00 42.05 107 ILE C N 1
ATOM 4018 C CA . ILE C 1 108 ? 38.431 13.442 59.414 1.00 42.72 107 ILE C CA 1
ATOM 4019 C C . ILE C 1 108 ? 39.703 13.202 60.259 1.00 43.22 107 ILE C C 1
ATOM 4020 O O . ILE C 1 108 ? 39.639 12.690 61.378 1.00 43.96 107 ILE C O 1
ATOM 4025 N N . GLY C 1 109 ? 40.850 13.560 59.689 1.00 43.65 108 GLY C N 1
ATOM 4026 C CA . GLY C 1 109 ? 42.166 13.400 60.309 1.00 43.75 108 GLY C CA 1
ATOM 4027 C C . GLY C 1 109 ? 42.335 14.051 61.669 1.00 43.77 108 GLY C C 1
ATOM 4028 O O . GLY C 1 109 ? 42.895 13.443 62.585 1.00 43.68 108 GLY C O 1
ATOM 4029 N N . ARG C 1 110 ? 41.822 15.269 61.810 1.00 43.29 109 ARG C N 1
ATOM 4030 C CA . ARG C 1 110 ? 41.884 15.997 63.059 1.00 43.04 109 ARG C CA 1
ATOM 4031 C C . ARG C 1 110 ? 40.555 15.979 63.782 1.00 43.17 109 ARG C C 1
ATOM 4032 O O . ARG C 1 110 ? 40.473 16.564 64.849 1.00 42.62 109 ARG C O 1
ATOM 4040 N N . GLN C 1 111 ? 39.534 15.297 63.239 1.00 44.07 110 GLN C N 1
ATOM 4041 C CA . GLN C 1 111 ? 38.181 15.382 63.793 1.00 45.27 110 GLN C CA 1
ATOM 4042 C C . GLN C 1 111 ? 37.892 16.847 64.094 1.00 44.99 110 GLN C C 1
ATOM 4043 O O . GLN C 1 111 ? 37.475 17.223 65.173 1.00 43.87 110 GLN C O 1
ATOM 4049 N N . LEU C 1 112 ? 38.103 17.666 63.086 1.00 45.92 111 LEU C N 1
ATOM 4050 C CA . LEU C 1 112 ? 38.012 19.106 63.235 1.00 46.56 111 LEU C CA 1
ATOM 4051 C C . LEU C 1 112 ? 36.562 19.538 63.374 1.00 47.19 111 LEU C C 1
ATOM 4052 O O . LEU C 1 112 ? 35.770 19.323 62.462 1.00 47.15 111 LEU C O 1
ATOM 4057 N N . LEU C 1 113 ? 36.244 20.124 64.528 1.00 47.13 112 LEU C N 1
ATOM 4058 C CA . LEU C 1 113 ? 34.910 20.657 64.842 1.00 47.08 112 LEU C CA 1
ATOM 4059 C C . LEU C 1 113 ? 34.834 22.154 64.576 1.00 46.26 112 LEU C C 1
ATOM 4060 O O . LEU C 1 113 ? 35.632 22.935 65.097 1.00 46.03 112 LEU C O 1
ATOM 4063 N N . ILE C 1 114 ? 33.889 22.560 63.748 1.00 45.77 113 ILE C N 1
ATOM 4064 C CA . ILE C 1 114 ? 33.645 23.970 63.523 1.00 45.27 113 ILE C CA 1
ATOM 4065 C C . ILE C 1 114 ? 32.910 24.413 64.792 1.00 45.00 113 ILE C C 1
ATOM 4066 O O . ILE C 1 114 ? 31.903 23.791 65.147 1.00 44.83 113 ILE C O 1
ATOM 4071 N N . PRO C 1 115 ? 33.433 25.437 65.509 1.00 44.41 114 PRO C N 1
ATOM 4072 C CA . PRO C 1 115 ? 32.771 25.998 66.707 1.00 43.93 114 PRO C CA 1
ATOM 4073 C C . PRO C 1 115 ? 31.310 26.353 66.443 1.00 43.54 114 PRO C C 1
ATOM 4074 O O . PRO C 1 115 ? 31.010 26.893 65.368 1.00 42.88 114 PRO C O 1
ATOM 4078 N N . GLN C 1 116 ? 30.446 26.108 67.433 1.00 43.51 115 GLN C N 1
ATOM 4079 C CA . GLN C 1 116 ? 28.998 26.328 67.312 1.00 43.39 115 GLN C CA 1
ATOM 4080 C C . GLN C 1 116 ? 28.614 27.615 66.647 1.00 42.37 115 GLN C C 1
ATOM 4081 O O . GLN C 1 116 ? 27.784 27.633 65.744 1.00 41.14 115 GLN C O 1
ATOM 4087 N N . ALA C 1 117 ? 29.189 28.705 67.123 1.00 42.34 116 ALA C N 1
ATOM 4088 C CA . ALA C 1 117 ? 28.863 30.043 66.619 1.00 42.64 116 ALA C CA 1
ATOM 4089 C C . ALA C 1 117 ? 29.163 30.233 65.160 1.00 42.68 116 ALA C C 1
ATOM 4090 O O . ALA C 1 117 ? 28.600 31.106 64.512 1.00 43.28 116 ALA C O 1
ATOM 4092 N N . LEU C 1 118 ? 30.078 29.433 64.632 1.00 42.49 117 LEU C N 1
ATOM 4093 C CA . LEU C 1 118 ? 30.475 29.550 63.240 1.00 42.09 117 LEU C CA 1
ATOM 4094 C C . LEU C 1 118 ? 29.785 28.552 62.323 1.00 40.85 117 LEU C C 1
ATOM 4095 O O . LEU C 1 118 ? 29.926 28.629 61.108 1.00 39.88 117 LEU C O 1
ATOM 4100 N N . GLN C 1 119 ? 29.031 27.619 62.888 1.00 39.85 118 GLN C N 1
ATOM 4101 C CA . GLN C 1 119 ? 28.452 26.562 62.068 1.00 39.32 118 GLN C CA 1
ATOM 4102 C C . GLN C 1 119 ? 27.534 27.047 60.943 1.00 39.11 118 GLN C C 1
ATOM 4103 O O . GLN C 1 119 ? 27.730 26.703 59.771 1.00 37.76 118 GLN C O 1
ATOM 4109 N N . VAL C 1 120 ? 26.566 27.874 61.280 1.00 39.52 119 VAL C N 1
ATOM 4110 C CA . VAL C 1 120 ? 25.639 28.362 60.259 1.00 40.03 119 VAL C CA 1
ATOM 4111 C C . VAL C 1 120 ? 26.362 29.171 59.172 1.00 40.61 119 VAL C C 1
ATOM 4112 O O . VAL C 1 120 ? 26.184 28.895 57.975 1.00 40.55 119 VAL C O 1
ATOM 4116 N N . PRO C 1 121 ? 27.137 30.198 59.570 1.00 41.07 120 PRO C N 1
ATOM 4117 C CA . PRO C 1 121 ? 27.827 30.957 58.516 1.00 41.20 120 PRO C CA 1
ATOM 4118 C C . PRO C 1 121 ? 28.849 30.130 57.701 1.00 40.90 120 PRO C C 1
ATOM 4119 O O . PRO C 1 121 ? 29.012 30.372 56.494 1.00 41.54 120 PRO C O 1
ATOM 4123 N N . PHE C 1 122 ? 29.500 29.159 58.332 1.00 39.97 121 PHE C N 1
ATOM 4124 C CA . PHE C 1 122 ? 30.431 28.335 57.632 1.00 38.92 121 PHE C CA 1
ATOM 4125 C C . PHE C 1 122 ? 29.729 27.527 56.544 1.00 38.81 121 PHE C C 1
ATOM 4126 O O . PHE C 1 122 ? 30.210 27.430 55.419 1.00 37.92 121 PHE C O 1
ATOM 4134 N N . ILE C 1 123 ? 28.589 26.931 56.875 1.00 38.26 122 ILE C N 1
ATOM 4135 C CA . ILE C 1 123 ? 27.863 26.164 55.887 1.00 38.20 122 ILE C CA 1
ATOM 4136 C C . ILE C 1 123 ? 27.397 27.070 54.740 1.00 38.33 122 ILE C C 1
ATOM 4137 O O . ILE C 1 123 ? 27.475 26.678 53.585 1.00 37.11 122 ILE C O 1
ATOM 4142 N N . ALA C 1 124 ? 26.935 28.277 55.056 1.00 38.75 123 ALA C N 1
ATOM 4143 C CA . ALA C 1 124 ? 26.520 29.233 54.018 1.00 38.90 123 ALA C CA 1
ATOM 4144 C C . ALA C 1 124 ? 27.666 29.584 53.094 1.00 39.10 123 ALA C C 1
ATOM 4145 O O . ALA C 1 124 ? 27.483 29.663 51.867 1.00 39.77 123 ALA C O 1
ATOM 4147 N N . TYR C 1 125 ? 28.829 29.834 53.684 1.00 39.12 124 TYR C N 1
ATOM 4148 C CA . TYR C 1 125 ? 30.038 30.151 52.931 1.00 39.50 124 TYR C CA 1
ATOM 4149 C C . TYR C 1 125 ? 30.457 28.971 52.050 1.00 39.23 124 TYR C C 1
ATOM 4150 O O . TYR C 1 125 ? 30.750 29.141 50.875 1.00 39.01 124 TYR C O 1
ATOM 4159 N N . LEU C 1 126 ? 30.498 27.779 52.639 1.00 38.43 125 LEU C N 1
ATOM 4160 C CA . LEU C 1 126 ? 30.853 26.576 51.903 1.00 37.78 125 LEU C CA 1
ATOM 4161 C C . LEU C 1 126 ? 29.901 26.400 50.701 1.00 37.98 125 LEU C C 1
ATOM 4162 O O . LEU C 1 126 ? 30.324 26.111 49.583 1.00 36.62 125 LEU C O 1
ATOM 4167 N N . GLN C 1 127 ? 28.609 26.569 50.949 1.00 37.50 126 GLN C N 1
ATOM 4168 C CA . GLN C 1 127 ? 27.634 26.437 49.884 1.00 38.37 126 GLN C CA 1
ATOM 4169 C C . GLN C 1 127 ? 27.844 27.449 48.763 1.00 38.45 126 GLN C C 1
ATOM 4170 O O . GLN C 1 127 ? 27.694 27.091 47.577 1.00 38.15 126 GLN C O 1
ATOM 4176 N N . ARG C 1 128 ? 28.193 28.685 49.116 1.00 38.33 127 ARG C N 1
ATOM 4177 C CA . ARG C 1 128 ? 28.393 29.719 48.100 1.00 38.36 127 ARG C CA 1
ATOM 4178 C C . ARG C 1 128 ? 29.672 29.402 47.282 1.00 38.49 127 ARG C C 1
ATOM 4179 O O . ARG C 1 128 ? 29.729 29.642 46.080 1.00 37.96 127 ARG C O 1
ATOM 4187 N N . CYS C 1 129 ? 30.698 28.861 47.934 1.00 38.51 128 CYS C N 1
ATOM 4188 C CA . CYS C 1 129 ? 31.893 28.428 47.212 1.00 38.64 128 CYS C CA 1
ATOM 4189 C C . CYS C 1 129 ? 31.549 27.287 46.264 1.00 38.66 128 CYS C C 1
ATOM 4190 O O . CYS C 1 129 ? 32.014 27.242 45.137 1.00 38.71 128 CYS C O 1
ATOM 4193 N N . ILE C 1 130 ? 30.735 26.353 46.717 1.00 38.94 129 ILE C N 1
ATOM 4194 C CA . ILE C 1 130 ? 30.287 25.278 45.829 1.00 38.90 129 ILE C CA 1
ATOM 4195 C C . ILE C 1 130 ? 29.462 25.893 44.680 1.00 39.06 129 ILE C C 1
ATOM 4196 O O . ILE C 1 130 ? 29.536 25.423 43.552 1.00 38.67 129 ILE C O 1
ATOM 4201 N N . ASP C 1 131 ? 28.696 26.949 44.955 1.00 39.05 130 ASP C N 1
ATOM 4202 C CA . ASP C 1 131 ? 27.931 27.629 43.901 1.00 38.55 130 ASP C CA 1
ATOM 4203 C C . ASP C 1 131 ? 28.882 28.160 42.812 1.00 38.04 130 ASP C C 1
ATOM 4204 O O . ASP C 1 131 ? 28.528 28.166 41.639 1.00 37.79 130 ASP C O 1
ATOM 4209 N N . ALA C 1 132 ? 30.072 28.599 43.187 1.00 37.77 131 ALA C N 1
ATOM 4210 C CA . ALA C 1 132 ? 31.032 29.052 42.197 1.00 37.71 131 ALA C CA 1
ATOM 4211 C C . ALA C 1 132 ? 31.379 27.878 41.274 1.00 37.53 131 ALA C C 1
ATOM 4212 O O . ALA C 1 132 ? 31.494 28.055 40.052 1.00 38.37 131 ALA C O 1
ATOM 4214 N N . VAL C 1 133 ? 31.555 26.686 41.842 1.00 36.95 132 VAL C N 1
ATOM 4215 C CA . VAL C 1 133 ? 31.860 25.499 41.038 1.00 36.27 132 VAL C CA 1
ATOM 4216 C C . VAL C 1 133 ? 30.671 25.272 40.101 1.00 36.04 132 VAL C C 1
ATOM 4217 O O . VAL C 1 133 ? 30.830 24.901 38.939 1.00 35.64 132 VAL C O 1
ATOM 4221 N N . GLY C 1 134 ? 29.478 25.472 40.643 1.00 35.06 133 GLY C N 1
ATOM 4222 C CA . GLY C 1 134 ? 28.257 25.380 39.888 1.00 34.86 133 GLY C CA 1
ATOM 4223 C C . GLY C 1 134 ? 28.244 26.299 38.687 1.00 34.69 133 GLY C C 1
ATOM 4224 O O . GLY C 1 134 ? 27.780 25.903 37.617 1.00 34.65 133 GLY C O 1
ATOM 4225 N N . LEU C 1 135 ? 28.744 27.523 38.842 1.00 35.10 134 LEU C N 1
ATOM 4226 C CA . LEU C 1 135 ? 28.801 28.451 37.705 1.00 36.02 134 LEU C CA 1
ATOM 4227 C C . LEU C 1 135 ? 29.791 27.932 36.655 1.00 35.94 134 LEU C C 1
ATOM 4228 O O . LEU C 1 135 ? 29.527 28.003 35.452 1.00 36.07 134 LEU C O 1
ATOM 4233 N N . ALA C 1 136 ? 30.909 27.383 37.108 1.00 36.15 135 ALA C N 1
ATOM 4234 C CA . ALA C 1 136 ? 31.885 26.797 36.204 1.00 36.60 135 ALA C CA 1
ATOM 4235 C C . ALA C 1 136 ? 31.218 25.679 35.396 1.00 37.08 135 ALA C C 1
ATOM 4236 O O . ALA C 1 136 ? 31.338 25.657 34.174 1.00 37.33 135 ALA C O 1
ATOM 4238 N N . GLN C 1 137 ? 30.473 24.811 36.071 1.00 37.60 136 GLN C N 1
ATOM 4239 C CA . GLN C 1 137 ? 29.737 23.747 35.405 1.00 38.79 136 GLN C CA 1
ATOM 4240 C C . GLN C 1 137 ? 28.750 24.337 34.389 1.00 39.54 136 GLN C C 1
ATOM 4241 O O . GLN C 1 137 ? 28.595 23.835 33.263 1.00 39.19 136 GLN C O 1
ATOM 4247 N N . GLN C 1 138 ? 28.073 25.401 34.793 1.00 40.41 137 GLN C N 1
ATOM 4248 C CA . GLN C 1 138 ? 27.115 26.038 33.933 1.00 41.70 137 GLN C CA 1
ATOM 4249 C C . GLN C 1 138 ? 27.757 26.556 32.662 1.00 42.04 137 GLN C C 1
ATOM 4250 O O . GLN C 1 138 ? 27.253 26.312 31.574 1.00 41.88 137 GLN C O 1
ATOM 4256 N N . VAL C 1 139 ? 28.861 27.284 32.790 1.00 42.95 138 VAL C N 1
ATOM 4257 C CA . VAL C 1 139 ? 29.514 27.874 31.616 1.00 43.92 138 VAL C CA 1
ATOM 4258 C C . VAL C 1 139 ? 30.115 26.817 30.673 1.00 44.16 138 VAL C C 1
ATOM 4259 O O . VAL C 1 139 ? 30.059 26.986 29.458 1.00 44.39 138 VAL C O 1
ATOM 4263 N N . ILE C 1 140 ? 30.637 25.723 31.218 1.00 44.63 139 ILE C N 1
ATOM 4264 C CA . ILE C 1 140 ? 31.170 24.632 30.403 1.00 45.90 139 ILE C CA 1
ATOM 4265 C C . ILE C 1 140 ? 30.026 23.961 29.597 1.00 47.14 139 ILE C C 1
ATOM 4266 O O . ILE C 1 140 ? 30.234 23.530 28.461 1.00 46.60 139 ILE C O 1
ATOM 4270 N N . ASN C 1 141 ? 28.829 23.883 30.173 1.00 49.01 140 ASN C N 1
ATOM 4271 C CA . ASN C 1 141 ? 27.672 23.317 29.471 1.00 50.73 140 ASN C CA 1
ATOM 4272 C C . ASN C 1 141 ? 27.101 24.290 28.447 1.00 51.83 140 ASN C C 1
ATOM 4273 O O . ASN C 1 141 ? 26.721 23.890 27.353 1.00 52.26 140 ASN C O 1
ATOM 4278 N N . GLU C 1 142 ? 27.089 25.569 28.792 1.00 53.54 141 GLU C N 1
ATOM 4279 C CA . GLU C 1 142 ? 26.583 26.621 27.928 1.00 55.08 141 GLU C CA 1
ATOM 4280 C C . GLU C 1 142 ? 27.489 26.786 26.702 1.00 56.36 141 GLU C C 1
ATOM 4281 O O . GLU C 1 142 ? 27.094 27.361 25.691 1.00 56.53 141 GLU C O 1
ATOM 4287 N N . LEU C 1 143 ? 28.710 26.267 26.801 1.00 57.68 142 LEU C N 1
ATOM 4288 C CA . LEU C 1 143 ? 29.702 26.373 25.735 1.00 58.62 142 LEU C CA 1
ATOM 4289 C C . LEU C 1 143 ? 29.323 25.644 24.445 1.00 59.22 142 LEU C C 1
ATOM 4290 O O . LEU C 1 143 ? 29.726 26.085 23.386 1.00 59.18 142 LEU C O 1
ATOM 4295 N N . ASP C 1 144 ? 28.588 24.535 24.525 1.00 60.10 143 ASP C N 1
ATOM 4296 C CA . ASP C 1 144 ? 28.092 23.867 23.312 1.00 60.77 143 ASP C CA 1
ATOM 4297 C C . ASP C 1 144 ? 27.284 24.832 22.448 1.00 60.92 143 ASP C C 1
ATOM 4298 O O . ASP C 1 144 ? 27.343 24.771 21.223 1.00 60.98 143 ASP C O 1
ATOM 4303 N N . ASP C 1 145 ? 26.502 25.690 23.097 1.00 61.14 144 ASP C N 1
ATOM 4304 C CA . ASP C 1 145 ? 25.692 26.680 22.404 1.00 61.34 144 ASP C CA 1
ATOM 4305 C C . ASP C 1 145 ? 26.589 27.517 21.490 1.00 61.52 144 ASP C C 1
ATOM 4306 O O . ASP C 1 145 ? 26.271 27.712 20.319 1.00 61.32 144 ASP C O 1
ATOM 4309 N N . LEU C 1 146 ? 27.715 28.006 22.013 1.00 61.77 145 LEU C N 1
ATOM 4310 C CA . LEU C 1 146 ? 28.659 28.791 21.185 1.00 62.19 145 LEU C CA 1
ATOM 4311 C C . LEU C 1 146 ? 29.340 27.960 20.111 1.00 62.68 145 LEU C C 1
ATOM 4312 O O . LEU C 1 146 ? 29.566 28.443 19.008 1.00 62.85 145 LEU C O 1
ATOM 4317 N N . LEU C 1 147 ? 29.694 26.724 20.435 1.00 63.37 146 LEU C N 1
ATOM 4318 C CA . LEU C 1 147 ? 30.313 25.858 19.443 1.00 64.06 146 LEU C CA 1
ATOM 4319 C C . LEU C 1 147 ? 29.295 25.439 18.383 1.00 64.68 146 LEU C C 1
ATOM 4320 O O . LEU C 1 147 ? 29.605 25.507 17.202 1.00 64.71 146 LEU C O 1
ATOM 4325 N N . GLU C 1 148 ? 28.098 25.013 18.799 1.00 65.51 147 GLU C N 1
ATOM 4326 C CA . GLU C 1 148 ? 27.052 24.585 17.856 1.00 66.10 147 GLU C CA 1
ATOM 4327 C C . GLU C 1 148 ? 26.631 25.736 16.936 1.00 66.55 147 GLU C C 1
ATOM 4328 O O . GLU C 1 148 ? 26.537 25.553 15.728 1.00 66.85 147 GLU C O 1
ATOM 4331 N N . ALA C 1 149 ? 26.377 26.914 17.499 1.00 66.73 148 ALA C N 1
ATOM 4332 C CA . ALA C 1 149 ? 26.040 28.100 16.703 1.00 66.94 148 ALA C CA 1
ATOM 4333 C C . ALA C 1 149 ? 27.238 29.040 16.811 1.00 67.19 148 ALA C C 1
ATOM 4334 O O . ALA C 1 149 ? 28.336 28.655 16.415 1.00 67.78 148 ALA C O 1
ATOM 4336 N N . GLY C 1 150 ? 27.055 30.248 17.343 1.00 67.10 149 GLY C N 1
ATOM 4337 C CA . GLY C 1 150 ? 28.167 31.172 17.541 1.00 66.89 149 GLY C CA 1
ATOM 4338 C C . GLY C 1 150 ? 28.732 31.819 16.287 1.00 66.89 149 GLY C C 1
ATOM 4339 O O . GLY C 1 150 ? 28.806 31.216 15.211 1.00 66.74 149 GLY C O 1
ATOM 4340 N N . PHE C 1 151 ? 29.143 33.069 16.453 1.00 66.92 150 PHE C N 1
ATOM 4341 C CA . PHE C 1 151 ? 29.722 33.884 15.388 1.00 66.81 150 PHE C CA 1
ATOM 4342 C C . PHE C 1 151 ? 30.309 35.138 16.035 1.00 65.96 150 PHE C C 1
ATOM 4343 O O . PHE C 1 151 ? 29.776 35.612 17.043 1.00 65.91 150 PHE C O 1
ATOM 4351 N N . ARG C 1 152 ? 31.407 35.648 15.474 1.00 64.76 151 ARG C N 1
ATOM 4352 C CA . ARG C 1 152 ? 32.079 36.838 16.008 1.00 63.62 151 ARG C CA 1
ATOM 4353 C C . ARG C 1 152 ? 31.048 37.769 16.644 1.00 62.55 151 ARG C C 1
ATOM 4354 O O . ARG C 1 152 ? 30.219 38.374 15.947 1.00 62.45 151 ARG C O 1
ATOM 4356 N N . GLY C 1 153 ? 31.081 37.845 17.973 1.00 60.94 152 GLY C N 1
ATOM 4357 C CA . GLY C 1 153 ? 30.148 38.673 18.713 1.00 59.76 152 GLY C CA 1
ATOM 4358 C C . GLY C 1 153 ? 29.397 37.937 19.805 1.00 58.49 152 GLY C C 1
ATOM 4359 O O . GLY C 1 153 ? 29.280 38.457 20.912 1.00 58.67 152 GLY C O 1
ATOM 4360 N N . ARG C 1 154 ? 28.926 36.714 19.540 1.00 56.77 153 ARG C N 1
ATOM 4361 C CA . ARG C 1 154 ? 28.118 36.021 20.532 1.00 55.26 153 ARG C CA 1
ATOM 4362 C C . ARG C 1 154 ? 29.068 35.674 21.696 1.00 53.55 153 ARG C C 1
ATOM 4363 O O . ARG C 1 154 ? 28.651 35.577 22.858 1.00 53.14 153 ARG C O 1
ATOM 4366 N N . GLU C 1 155 ? 30.350 35.518 21.358 1.00 51.61 154 GLU C N 1
ATOM 4367 C CA . GLU C 1 155 ? 31.419 35.248 22.319 1.00 50.23 154 GLU C CA 1
ATOM 4368 C C . GLU C 1 155 ? 31.558 36.342 23.382 1.00 48.74 154 GLU C C 1
ATOM 4369 O O . GLU C 1 155 ? 31.827 36.068 24.563 1.00 48.32 154 GLU C O 1
ATOM 4372 N N . VAL C 1 156 ? 31.400 37.589 22.958 1.00 46.69 155 VAL C N 1
ATOM 4373 C CA . VAL C 1 156 ? 31.540 38.715 23.878 1.00 45.55 155 VAL C CA 1
ATOM 4374 C C . VAL C 1 156 ? 30.392 38.746 24.890 1.00 44.20 155 VAL C C 1
ATOM 4375 O O . VAL C 1 156 ? 30.623 38.985 26.066 1.00 43.67 155 VAL C O 1
ATOM 4379 N N . ASP C 1 157 ? 29.169 38.483 24.432 1.00 42.80 156 ASP C N 1
ATOM 4380 C CA . ASP C 1 157 ? 28.007 38.444 25.314 1.00 42.02 156 ASP C CA 1
ATOM 4381 C C . ASP C 1 157 ? 28.171 37.317 26.340 1.00 41.16 156 ASP C C 1
ATOM 4382 O O . ASP C 1 157 ? 27.839 37.489 27.507 1.00 40.42 156 ASP C O 1
ATOM 4384 N N . PHE C 1 158 ? 28.716 36.183 25.896 1.00 40.48 157 PHE C N 1
ATOM 4385 C CA . PHE C 1 158 ? 28.943 35.029 26.749 1.00 40.43 157 PHE C CA 1
ATOM 4386 C C . PHE C 1 158 ? 29.899 35.363 27.907 1.00 39.75 157 PHE C C 1
ATOM 4387 O O . PHE C 1 158 ? 29.658 35.031 29.086 1.00 39.47 157 PHE C O 1
ATOM 4395 N N . VAL C 1 159 ? 31.002 36.004 27.553 1.00 38.72 158 VAL C N 1
ATOM 4396 C CA . VAL C 1 159 ? 31.995 36.423 28.540 1.00 38.16 158 VAL C CA 1
ATOM 4397 C C . VAL C 1 159 ? 31.436 37.490 29.465 1.00 37.51 158 VAL C C 1
ATOM 4398 O O . VAL C 1 159 ? 31.642 37.429 30.667 1.00 36.78 158 VAL C O 1
ATOM 4402 N N . ALA C 1 160 ? 30.717 38.463 28.914 1.00 37.44 159 ALA C N 1
ATOM 4403 C CA . ALA C 1 160 ? 30.129 39.512 29.753 1.00 37.75 159 ALA C CA 1
ATOM 4404 C C . ALA C 1 160 ? 29.183 38.924 30.807 1.00 38.00 159 ALA C C 1
ATOM 4405 O O . ALA C 1 160 ? 29.195 39.351 31.960 1.00 37.20 159 ALA C O 1
ATOM 4407 N N . LYS C 1 161 ? 28.390 37.937 30.396 1.00 38.82 160 LYS C N 1
ATOM 4408 C CA . LYS C 1 161 ? 27.448 37.244 31.259 1.00 39.88 160 LYS C CA 1
ATOM 4409 C C . LYS C 1 161 ? 28.184 36.481 32.333 1.00 40.08 160 LYS C C 1
ATOM 4410 O O . LYS C 1 161 ? 27.830 36.540 33.501 1.00 39.36 160 LYS C O 1
ATOM 4424 N N . ILE C 1 163 ? 31.160 37.067 33.504 1.00 40.48 162 ILE C N 1
ATOM 4425 C CA . ILE C 1 163 ? 31.731 38.030 34.462 1.00 40.46 162 ILE C CA 1
ATOM 4426 C C . ILE C 1 163 ? 30.667 38.569 35.413 1.00 40.66 162 ILE C C 1
ATOM 4427 O O . ILE C 1 163 ? 30.904 38.695 36.614 1.00 40.23 162 ILE C O 1
ATOM 4432 N N . ASN C 1 164 ? 29.497 38.913 34.883 1.00 40.79 163 ASN C N 1
ATOM 4433 C CA . ASN C 1 164 ? 28.429 39.401 35.743 1.00 41.35 163 ASN C CA 1
ATOM 4434 C C . ASN C 1 164 ? 28.052 38.383 36.825 1.00 41.56 163 ASN C C 1
ATOM 4435 O O . ASN C 1 164 ? 27.923 38.736 37.999 1.00 40.83 163 ASN C O 1
ATOM 4440 N N . GLU C 1 165 ? 27.920 37.123 36.427 1.00 41.96 164 GLU C N 1
ATOM 4441 C CA . GLU C 1 165 ? 27.529 36.067 37.335 1.00 43.17 164 GLU C CA 1
ATOM 4442 C C . GLU C 1 165 ? 28.606 35.762 38.381 1.00 43.56 164 GLU C C 1
ATOM 4443 O O . GLU C 1 165 ? 28.286 35.544 39.545 1.00 43.31 164 GLU C O 1
ATOM 4449 N N . LEU C 1 166 ? 29.869 35.792 37.973 1.00 44.14 165 LEU C N 1
ATOM 4450 C CA . LEU C 1 166 ? 30.971 35.588 38.891 1.00 44.80 165 LEU C CA 1
ATOM 4451 C C . LEU C 1 166 ? 31.068 36.753 39.876 1.00 45.03 165 LEU C C 1
ATOM 4452 O O . LEU C 1 166 ? 31.308 36.513 41.064 1.00 45.03 165 LEU C O 1
ATOM 4455 N N . ASP C 1 167 ? 30.895 37.994 39.409 1.00 44.59 166 ASP C N 1
ATOM 4456 C CA . ASP C 1 167 ? 30.952 39.159 40.322 1.00 45.41 166 ASP C CA 1
ATOM 4457 C C . ASP C 1 167 ? 29.961 39.021 41.472 1.00 44.92 166 ASP C C 1
ATOM 4458 O O . ASP C 1 167 ? 30.264 39.361 42.615 1.00 44.65 166 ASP C O 1
ATOM 4463 N N . ILE C 1 168 ? 28.759 38.568 41.131 1.00 44.37 167 ILE C N 1
ATOM 4464 C CA . ILE C 1 168 ? 27.698 38.353 42.092 1.00 44.32 167 ILE C CA 1
ATOM 4465 C C . ILE C 1 168 ? 28.114 37.307 43.124 1.00 44.33 167 ILE C C 1
ATOM 4466 O O . ILE C 1 168 ? 27.973 37.528 44.329 1.00 44.19 167 ILE C O 1
ATOM 4470 N N . ILE C 1 169 ? 28.624 36.171 42.658 1.00 44.27 168 ILE C N 1
ATOM 4471 C CA . ILE C 1 169 ? 29.031 35.124 43.577 1.00 44.76 168 ILE C CA 1
ATOM 4472 C C . ILE C 1 169 ? 30.219 35.592 44.426 1.00 45.63 168 ILE C C 1
ATOM 4473 O O . ILE C 1 169 ? 30.206 35.374 45.622 1.00 45.83 168 ILE C O 1
ATOM 4478 N N . GLU C 1 170 ? 31.210 36.244 43.814 1.00 46.60 169 GLU C N 1
ATOM 4479 C CA . GLU C 1 170 ? 32.386 36.766 44.525 1.00 47.51 169 GLU C CA 1
ATOM 4480 C C . GLU C 1 170 ? 32.032 37.770 45.608 1.00 47.53 169 GLU C C 1
ATOM 4481 O O . GLU C 1 170 ? 32.601 37.726 46.686 1.00 48.44 169 GLU C O 1
ATOM 4485 N N . GLU C 1 171 ? 31.101 38.665 45.332 1.00 47.03 170 GLU C N 1
ATOM 4486 C CA . GLU C 1 171 ? 30.695 39.642 46.313 1.00 47.08 170 GLU C CA 1
ATOM 4487 C C . GLU C 1 171 ? 30.163 38.921 47.557 1.00 46.48 170 GLU C C 1
ATOM 4488 O O . GLU C 1 171 ? 30.557 39.236 48.675 1.00 46.56 170 GLU C O 1
ATOM 4491 N N . ASP C 1 172 ? 29.263 37.964 47.355 1.00 45.71 171 ASP C N 1
ATOM 4492 C CA . ASP C 1 172 ? 28.673 37.211 48.451 1.00 44.98 171 ASP C CA 1
ATOM 4493 C C . ASP C 1 172 ? 29.708 36.387 49.212 1.00 44.44 171 ASP C C 1
ATOM 4494 O O . ASP C 1 172 ? 29.721 36.363 50.445 1.00 43.66 171 ASP C O 1
ATOM 4499 N N . THR C 1 173 ? 30.571 35.698 48.482 1.00 43.57 172 THR C N 1
ATOM 4500 C CA . THR C 1 173 ? 31.579 34.880 49.135 1.00 43.73 172 THR C CA 1
ATOM 4501 C C . THR C 1 173 ? 32.556 35.755 49.893 1.00 43.01 172 THR C C 1
ATOM 4502 O O . THR C 1 173 ? 32.948 35.384 50.975 1.00 42.30 172 THR C O 1
ATOM 4506 N N . ASP C 1 174 ? 32.912 36.921 49.352 1.00 42.94 173 ASP C N 1
ATOM 4507 C CA . ASP C 1 174 ? 33.786 37.860 50.076 1.00 42.82 173 ASP C CA 1
ATOM 4508 C C . ASP C 1 174 ? 33.143 38.354 51.389 1.00 42.61 173 ASP C C 1
ATOM 4509 O O . ASP C 1 174 ? 33.815 38.383 52.409 1.00 42.29 173 ASP C O 1
ATOM 4512 N N . ASP C 1 175 ? 31.857 38.695 51.372 1.00 42.36 174 ASP C N 1
ATOM 4513 C CA . ASP C 1 175 ? 31.149 39.103 52.583 1.00 42.52 174 ASP C CA 1
ATOM 4514 C C . ASP C 1 175 ? 31.107 37.978 53.592 1.00 41.00 174 ASP C C 1
ATOM 4515 O O . ASP C 1 175 ? 31.358 38.193 54.757 1.00 39.95 174 ASP C O 1
ATOM 4520 N N . LEU C 1 176 ? 30.760 36.784 53.144 1.00 39.74 175 LEU C N 1
ATOM 4521 C CA . LEU C 1 176 ? 30.665 35.649 54.068 1.00 39.87 175 LEU C CA 1
ATOM 4522 C C . LEU C 1 176 ? 32.004 35.264 54.669 1.00 38.91 175 LEU C C 1
ATOM 4523 O O . LEU C 1 176 ? 32.083 34.848 55.810 1.00 38.31 175 LEU C O 1
ATOM 4528 N N . GLN C 1 177 ? 33.062 35.407 53.887 1.00 39.12 176 GLN C N 1
ATOM 4529 C CA . GLN C 1 177 ? 34.416 35.077 54.326 1.00 39.03 176 GLN C CA 1
ATOM 4530 C C . GLN C 1 177 ? 34.880 36.066 55.399 1.00 39.24 176 GLN C C 1
ATOM 4531 O O . GLN C 1 177 ? 35.518 35.677 56.394 1.00 38.08 176 GLN C O 1
ATOM 4537 N N . ILE C 1 178 ? 34.568 37.340 55.195 1.00 39.17 177 ILE C N 1
ATOM 4538 C CA . ILE C 1 178 ? 34.882 38.383 56.170 1.00 39.88 177 ILE C CA 1
ATOM 4539 C C . ILE C 1 178 ? 34.122 38.126 57.486 1.00 39.86 177 ILE C C 1
ATOM 4540 O O . ILE C 1 178 ? 34.708 38.142 58.553 1.00 39.70 177 ILE C O 1
ATOM 4544 N N . GLN C 1 179 ? 32.811 37.915 57.384 1.00 40.16 178 GLN C N 1
ATOM 4545 C CA . GLN C 1 179 ? 31.951 37.639 58.540 1.00 40.66 178 GLN C CA 1
ATOM 4546 C C . GLN C 1 179 ? 32.507 36.450 59.342 1.00 40.06 178 GLN C C 1
ATOM 4547 O O . GLN C 1 179 ? 32.661 36.503 60.540 1.00 39.65 178 GLN C O 1
ATOM 4550 N N . LEU C 1 180 ? 32.864 35.403 58.635 1.00 39.59 179 LEU C N 1
ATOM 4551 C CA . LEU C 1 180 ? 33.335 34.188 59.232 1.00 40.00 179 LEU C CA 1
ATOM 4552 C C . LEU C 1 180 ? 34.662 34.397 59.945 1.00 39.32 179 LEU C C 1
ATOM 4553 O O . LEU C 1 180 ? 34.862 33.931 61.052 1.00 38.82 179 LEU C O 1
ATOM 4558 N N . ARG C 1 181 ? 35.576 35.111 59.308 1.00 38.80 180 ARG C N 1
ATOM 4559 C CA . ARG C 1 181 ? 36.866 35.412 59.923 1.00 39.12 180 ARG C CA 1
ATOM 4560 C C . ARG C 1 181 ? 36.723 36.350 61.121 1.00 38.80 180 ARG C C 1
ATOM 4561 O O . ARG C 1 181 ? 37.434 36.222 62.090 1.00 38.03 180 ARG C O 1
ATOM 4569 N N . ARG C 1 182 ? 35.803 37.298 61.024 1.00 38.94 181 ARG C N 1
ATOM 4570 C CA . ARG C 1 182 ? 35.526 38.227 62.109 1.00 39.78 181 ARG C CA 1
ATOM 4571 C C . ARG C 1 182 ? 34.995 37.440 63.332 1.00 39.22 181 ARG C C 1
ATOM 4572 O O . ARG C 1 182 ? 35.406 37.685 64.464 1.00 38.42 181 ARG C O 1
ATOM 4576 N N . GLN C 1 183 ? 34.100 36.479 63.108 1.00 39.20 182 GLN C N 1
ATOM 4577 C CA . GLN C 1 183 ? 33.568 35.684 64.220 1.00 39.95 182 GLN C CA 1
ATOM 4578 C C . GLN C 1 183 ? 34.624 34.781 64.823 1.00 38.88 182 GLN C C 1
ATOM 4579 O O . GLN C 1 183 ? 34.678 34.598 66.023 1.00 38.58 182 GLN C O 1
ATOM 4585 N N . LEU C 1 184 ? 35.470 34.204 63.983 1.00 38.30 183 LEU C N 1
ATOM 4586 C CA . LEU C 1 184 ? 36.556 33.358 64.467 1.00 37.22 183 LEU C CA 1
ATOM 4587 C C . LEU C 1 184 ? 37.513 34.175 65.320 1.00 36.98 183 LEU C C 1
ATOM 4588 O O . LEU C 1 184 ? 37.905 33.755 66.401 1.00 35.02 183 LEU C O 1
ATOM 4593 N N . PHE C 1 185 ? 37.861 35.360 64.831 1.00 36.96 184 PHE C N 1
ATOM 4594 C CA . PHE C 1 185 ? 38.770 36.267 65.545 1.00 37.39 184 PHE C CA 1
ATOM 4595 C C . PHE C 1 185 ? 38.240 36.594 66.971 1.00 38.13 184 PHE C C 1
ATOM 4596 O O . PHE C 1 185 ? 38.985 36.584 67.930 1.00 37.83 184 PHE C O 1
ATOM 4604 N N . ALA C 1 186 ? 36.932 36.821 67.097 1.00 39.52 185 ALA C N 1
ATOM 4605 C CA . ALA C 1 186 ? 36.275 37.059 68.393 1.00 40.08 185 ALA C CA 1
ATOM 4606 C C . ALA C 1 186 ? 36.334 35.842 69.329 1.00 40.91 185 ALA C C 1
ATOM 4607 O O . ALA C 1 186 ? 36.324 36.000 70.542 1.00 41.57 185 ALA C O 1
ATOM 4609 N N . LEU C 1 187 ? 36.420 34.639 68.759 1.00 41.03 186 LEU C N 1
ATOM 4610 C CA . LEU C 1 187 ? 36.449 33.400 69.517 1.00 41.29 186 LEU C CA 1
ATOM 4611 C C . LEU C 1 187 ? 37.815 32.858 69.861 1.00 40.93 186 LEU C C 1
ATOM 4612 O O . LEU C 1 187 ? 37.915 31.920 70.635 1.00 40.15 186 LEU C O 1
ATOM 4617 N N . GLU C 1 188 ? 38.857 33.385 69.229 1.00 41.30 187 GLU C N 1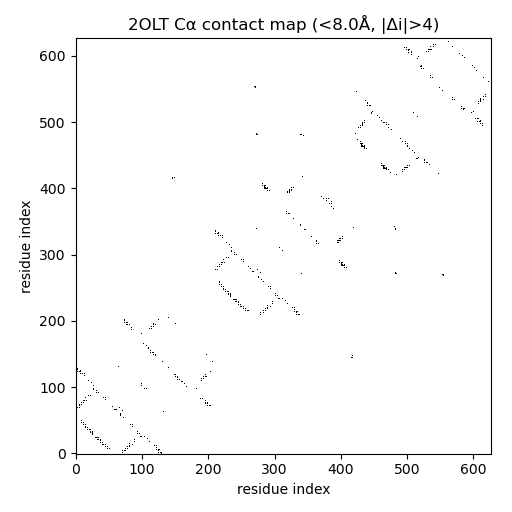
ATOM 4618 C CA . GLU C 1 188 ? 40.215 32.867 69.398 1.00 41.32 187 GLU C CA 1
ATOM 4619 C C . GLU C 1 188 ? 40.687 32.607 70.793 1.00 41.83 187 GLU C C 1
ATOM 4620 O O . GLU C 1 188 ? 41.418 31.629 71.052 1.00 43.20 187 GLU C O 1
ATOM 4626 N N . SER C 1 189 ? 40.349 33.516 71.688 1.00 41.50 188 SER C N 1
ATOM 4627 C CA . SER C 1 189 ? 40.743 33.406 73.069 1.00 41.59 188 SER C CA 1
ATOM 4628 C C . SER C 1 189 ? 40.136 32.201 73.788 1.00 40.64 188 SER C C 1
ATOM 4629 O O . SER C 1 189 ? 40.598 31.851 74.851 1.00 40.20 188 SER C O 1
ATOM 4632 N N . GLU C 1 190 ? 39.086 31.613 73.226 1.00 39.86 189 GLU C N 1
ATOM 4633 C CA . GLU C 1 190 ? 38.421 30.457 73.811 1.00 40.22 189 GLU C CA 1
ATOM 4634 C C . GLU C 1 190 ? 38.957 29.129 73.279 1.00 38.48 189 GLU C C 1
ATOM 4635 O O . GLU C 1 190 ? 38.559 28.079 73.755 1.00 37.34 189 GLU C O 1
ATOM 4641 N N . LEU C 1 191 ? 39.863 29.191 72.311 1.00 36.54 190 LEU C N 1
ATOM 4642 C CA . LEU C 1 191 ? 40.310 27.994 71.595 1.00 36.12 190 LEU C CA 1
ATOM 4643 C C . LEU C 1 191 ? 41.814 27.728 71.641 1.00 34.65 190 LEU C C 1
ATOM 4644 O O . LEU C 1 191 ? 42.607 28.594 71.997 1.00 34.04 190 LEU C O 1
ATOM 4649 N N . ASN C 1 192 ? 42.187 26.498 71.328 1.00 33.91 191 ASN C N 1
ATOM 4650 C CA . ASN C 1 192 ? 43.599 26.127 71.238 1.00 34.01 191 ASN C CA 1
ATOM 4651 C C . ASN C 1 192 ? 44.202 26.788 69.992 1.00 33.59 191 ASN C C 1
ATOM 4652 O O . ASN C 1 192 ? 43.598 26.781 68.917 1.00 32.84 191 ASN C O 1
ATOM 4657 N N . PRO C 1 193 ? 45.397 27.380 70.121 1.00 33.03 192 PRO C N 1
ATOM 4658 C CA . PRO C 1 193 ? 45.887 28.089 68.941 1.00 33.17 192 PRO C CA 1
ATOM 4659 C C . PRO C 1 193 ? 46.107 27.290 67.652 1.00 33.04 192 PRO C C 1
ATOM 4660 O O . PRO C 1 193 ? 45.989 27.874 66.562 1.00 33.59 192 PRO C O 1
ATOM 4664 N N . VAL C 1 194 ? 46.458 26.005 67.759 1.00 33.01 193 VAL C N 1
ATOM 4665 C CA . VAL C 1 194 ? 46.621 25.169 66.596 1.00 32.58 193 VAL C CA 1
ATOM 4666 C C . VAL C 1 194 ? 45.239 24.975 65.941 1.00 33.25 193 VAL C C 1
ATOM 4667 O O . VAL C 1 194 ? 45.104 25.041 64.701 1.00 33.10 193 VAL C O 1
ATOM 4671 N N . ASP C 1 195 ? 44.220 24.737 66.739 1.00 33.65 194 ASP C N 1
ATOM 4672 C CA . ASP C 1 19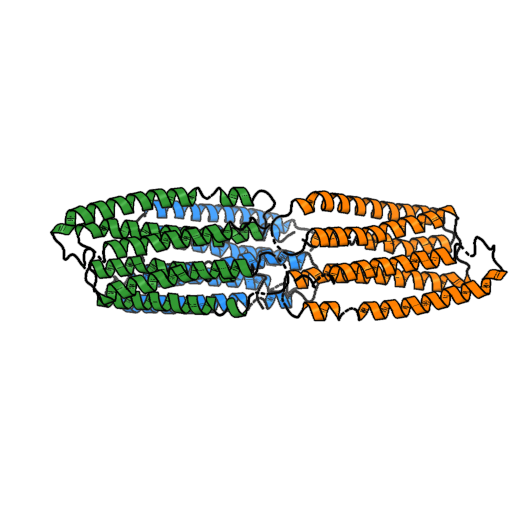5 ? 42.879 24.584 66.191 1.00 34.54 194 ASP C CA 1
ATOM 4673 C C . ASP C 1 195 ? 42.459 25.853 65.445 1.00 34.50 194 ASP C C 1
ATOM 4674 O O . ASP C 1 195 ? 41.838 25.805 64.372 1.00 36.17 194 ASP C O 1
ATOM 4679 N N . VAL C 1 196 ? 42.761 26.977 66.041 1.00 34.73 195 VAL C N 1
ATOM 4680 C CA . VAL C 1 196 ? 42.463 28.267 65.448 1.00 34.60 195 VAL C CA 1
ATOM 4681 C C . VAL C 1 196 ? 43.078 28.368 64.026 1.00 34.84 195 VAL C C 1
ATOM 4682 O O . VAL C 1 196 ? 42.398 28.727 63.061 1.00 33.52 195 VAL C O 1
ATOM 4694 N N . PHE C 1 198 ? 44.127 25.909 62.091 1.00 34.72 197 PHE C N 1
ATOM 4695 C CA . PHE C 1 198 ? 43.417 24.991 61.210 1.00 35.49 197 PHE C CA 1
ATOM 4696 C C . PHE C 1 198 ? 42.016 25.440 60.779 1.00 34.40 197 PHE C C 1
ATOM 4697 O O . PHE C 1 198 ? 41.595 25.078 59.690 1.00 35.16 197 PHE C O 1
ATOM 4705 N N . LEU C 1 199 ? 41.309 26.206 61.607 1.00 34.81 198 LEU C N 1
ATOM 4706 C CA . LEU C 1 199 ? 40.035 26.784 61.212 1.00 34.15 198 LEU C CA 1
ATOM 4707 C C . LEU C 1 199 ? 40.245 27.849 60.118 1.00 35.47 198 LEU C C 1
ATOM 4708 O O . LEU C 1 199 ? 39.488 27.885 59.112 1.00 34.71 198 LEU C O 1
ATOM 4713 N N . TYR C 1 200 ? 41.228 28.732 60.301 1.00 34.72 199 TYR C N 1
ATOM 4714 C CA . TYR C 1 200 ? 41.540 29.670 59.253 1.00 35.75 199 TYR C CA 1
ATOM 4715 C C . TYR C 1 200 ? 41.952 28.944 57.961 1.00 37.02 199 TYR C C 1
ATOM 4716 O O . TYR C 1 200 ? 41.586 29.363 56.864 1.00 35.97 199 TYR C O 1
ATOM 4725 N N . LYS C 1 201 ? 42.731 27.870 58.091 1.00 37.53 200 LYS C N 1
ATOM 4726 C CA . LYS C 1 201 ? 43.141 27.113 56.940 1.00 39.30 200 LYS C CA 1
ATOM 4727 C C . LYS C 1 201 ? 41.936 26.505 56.229 1.00 39.29 200 LYS C C 1
ATOM 4728 O O . LYS C 1 201 ? 41.889 26.484 54.984 1.00 38.23 200 LYS C O 1
ATOM 4734 N N . THR C 1 202 ? 40.983 26.004 57.009 1.00 38.53 201 THR C N 1
ATOM 4735 C CA . THR C 1 202 ? 39.776 25.390 56.443 1.00 38.51 201 THR C CA 1
ATOM 4736 C C . THR C 1 202 ? 39.008 26.410 55.629 1.00 38.74 201 THR C C 1
ATOM 4737 O O . THR C 1 202 ? 38.586 26.127 54.488 1.00 37.89 201 THR C O 1
ATOM 4741 N N . ILE C 1 203 ? 38.855 27.601 56.191 1.00 38.67 202 ILE C N 1
ATOM 4742 C CA . ILE C 1 203 ? 38.186 28.701 55.499 1.00 38.88 202 ILE C CA 1
ATOM 4743 C C . ILE C 1 203 ? 38.876 29.032 54.186 1.00 39.77 202 ILE C C 1
ATOM 4744 O O . ILE C 1 203 ? 38.212 29.217 53.144 1.00 38.84 202 ILE C O 1
ATOM 4749 N N . GLU C 1 204 ? 40.204 29.070 54.221 1.00 40.18 203 GLU C N 1
ATOM 4750 C CA . GLU C 1 204 ? 40.996 29.330 53.051 1.00 41.83 203 GLU C CA 1
ATOM 4751 C C . GLU C 1 204 ? 40.847 28.212 52.015 1.00 40.35 203 GLU C C 1
ATOM 4752 O O . GLU C 1 204 ? 40.651 28.481 50.836 1.00 39.74 203 GLU C O 1
ATOM 4758 N N . TRP C 1 205 ? 40.955 26.959 52.442 1.00 39.57 204 TRP C N 1
ATOM 4759 C CA . TRP C 1 205 ? 40.816 25.849 51.526 1.00 38.99 204 TRP C CA 1
ATOM 4760 C C . TRP C 1 205 ? 39.466 25.842 50.838 1.00 38.96 204 TRP C C 1
ATOM 4761 O O . TRP C 1 205 ? 39.359 25.527 49.644 1.00 38.91 204 TRP C O 1
ATOM 4772 N N . VAL C 1 206 ? 38.431 26.157 51.589 1.00 37.73 205 VAL C N 1
ATOM 4773 C CA . VAL C 1 206 ? 37.091 26.197 51.033 1.00 38.55 205 VAL C CA 1
ATOM 4774 C C . VAL C 1 206 ? 37.006 27.267 49.984 1.00 38.27 205 VAL C C 1
ATOM 4775 O O . VAL C 1 206 ? 36.436 27.012 48.902 1.00 37.95 205 VAL C O 1
ATOM 4779 N N . GLY C 1 207 ? 37.518 28.458 50.309 1.00 38.06 206 GLY C N 1
ATOM 4780 C CA . GLY C 1 207 ? 37.590 29.557 49.345 1.00 37.86 206 GLY C CA 1
ATOM 4781 C C . GLY C 1 207 ? 38.314 29.115 48.064 1.00 37.97 206 GLY C C 1
ATOM 4782 O O . GLY C 1 207 ? 37.992 29.570 46.962 1.00 37.46 206 GLY C O 1
ATOM 4783 N N . GLY C 1 208 ? 39.335 28.267 48.209 1.00 38.44 207 GLY C N 1
ATOM 4784 C CA . GLY C 1 208 ? 40.086 27.717 47.080 1.00 38.42 207 GLY C CA 1
ATOM 4785 C C . GLY C 1 208 ? 39.216 26.981 46.054 1.00 39.43 207 GLY C C 1
ATOM 4786 O O . GLY C 1 208 ? 39.565 26.901 44.866 1.00 39.48 207 GLY C O 1
ATOM 4787 N N . LEU C 1 209 ? 38.090 26.428 46.503 1.00 39.08 208 LEU C N 1
ATOM 4788 C CA . LEU C 1 209 ? 37.155 25.807 45.580 1.00 39.64 208 LEU C CA 1
ATOM 4789 C C . LEU C 1 209 ? 36.660 26.868 44.577 1.00 40.15 208 LEU C C 1
ATOM 4790 O O . LEU C 1 209 ? 36.565 26.618 43.347 1.00 39.25 208 LEU C O 1
ATOM 4795 N N . ALA C 1 210 ? 36.348 28.049 45.096 1.00 40.03 209 ALA C N 1
ATOM 4796 C CA . ALA C 1 210 ? 35.880 29.136 44.246 1.00 40.14 209 ALA C CA 1
ATOM 4797 C C . ALA C 1 210 ? 37.018 29.697 43.390 1.00 40.53 209 ALA C C 1
ATOM 4798 O O . ALA C 1 210 ? 36.813 30.012 42.238 1.00 40.08 209 ALA C O 1
ATOM 4800 N N . ASP C 1 211 ? 38.232 29.784 43.923 1.00 40.51 210 ASP C N 1
ATOM 4801 C CA . ASP C 1 211 ? 39.361 30.249 43.126 1.00 40.63 210 ASP C CA 1
ATOM 4802 C C . ASP C 1 211 ? 39.605 29.308 41.930 1.00 40.01 210 ASP C C 1
ATOM 4803 O O . ASP C 1 211 ? 39.862 29.751 40.817 1.00 39.04 210 ASP C O 1
ATOM 4808 N N . LEU C 1 212 ? 39.542 28.000 42.186 1.00 39.67 211 LEU C N 1
ATOM 4809 C CA . LEU C 1 212 ? 39.754 27.000 41.142 1.00 39.81 211 LEU C CA 1
ATOM 4810 C C . LEU C 1 212 ? 38.654 27.109 40.070 1.00 39.36 211 LEU C C 1
ATOM 4811 O O . LEU C 1 212 ? 38.910 26.997 38.871 1.00 39.47 211 LEU C O 1
ATOM 4816 N N . ALA C 1 213 ? 37.427 27.326 40.509 1.00 39.65 212 ALA C N 1
ATOM 4817 C CA . ALA C 1 213 ? 36.312 27.495 39.613 1.00 39.68 212 ALA C CA 1
ATOM 4818 C C . ALA C 1 213 ? 36.512 28.702 38.718 1.00 40.45 212 ALA C C 1
ATOM 4819 O O . ALA C 1 213 ? 36.193 28.648 37.521 1.00 40.07 212 ALA C O 1
ATOM 4821 N N . GLU C 1 214 ? 37.059 29.773 39.276 1.00 41.04 213 GLU C N 1
ATOM 4822 C CA . GLU C 1 214 ? 37.349 30.984 38.493 1.00 41.92 213 GLU C CA 1
ATOM 4823 C C . GLU C 1 214 ? 38.376 30.661 37.399 1.00 41.67 213 GLU C C 1
ATOM 4824 O O . GLU C 1 214 ? 38.253 31.150 36.285 1.00 41.60 213 GLU C O 1
ATOM 4828 N N . ARG C 1 215 ? 39.388 29.855 37.716 1.00 41.48 214 ARG C N 1
ATOM 4829 C CA . ARG C 1 215 ? 40.384 29.462 36.733 1.00 41.69 214 ARG C CA 1
ATOM 4830 C C . ARG C 1 215 ? 39.777 28.688 35.567 1.00 40.19 214 ARG C C 1
ATOM 4831 O O . ARG C 1 215 ? 40.250 28.818 34.450 1.00 38.86 214 ARG C O 1
ATOM 4836 N N . VAL C 1 216 ? 38.747 27.879 35.835 1.00 39.14 215 VAL C N 1
ATOM 4837 C CA . VAL C 1 216 ? 38.051 27.146 34.792 1.00 39.14 215 VAL C CA 1
ATOM 4838 C C . VAL C 1 216 ? 37.470 28.157 33.804 1.00 38.52 215 VAL C C 1
ATOM 4839 O O . VAL C 1 216 ? 37.605 28.054 32.563 1.00 38.23 215 VAL C O 1
ATOM 4843 N N . GLY C 1 217 ? 36.805 29.154 34.367 1.00 38.39 216 GLY C N 1
ATOM 4844 C CA . GLY C 1 217 ? 36.208 30.205 33.555 1.00 38.35 216 GLY C CA 1
ATOM 4845 C C . GLY C 1 217 ? 37.255 30.998 32.786 1.00 38.12 216 GLY C C 1
ATOM 4846 O O . GLY C 1 217 ? 37.002 31.443 31.682 1.00 38.55 216 GLY C O 1
ATOM 4847 N N . SER C 1 218 ? 38.433 31.195 33.379 1.00 38.15 217 SER C N 1
ATOM 4848 C CA . SER C 1 218 ? 39.524 31.912 32.697 1.00 37.92 217 SER C CA 1
ATOM 4849 C C . SER C 1 218 ? 40.038 31.157 31.513 1.00 36.67 217 SER C C 1
ATOM 4850 O O . SER C 1 218 ? 40.377 31.768 30.500 1.00 34.82 217 SER C O 1
ATOM 4853 N N . ARG C 1 219 ? 40.134 29.838 31.651 1.00 36.39 218 ARG C N 1
ATOM 4854 C CA . ARG C 1 219 ? 40.556 29.009 30.542 1.00 36.53 218 ARG C CA 1
ATOM 4855 C C . ARG C 1 219 ? 39.538 29.080 29.429 1.00 36.39 218 ARG C C 1
ATOM 4856 O O . ARG C 1 219 ? 39.922 29.133 28.278 1.00 35.75 218 ARG C O 1
ATOM 4864 N N . LEU C 1 220 ? 38.247 29.044 29.754 1.00 36.88 219 LEU C N 1
ATOM 4865 C CA . LEU C 1 220 ? 37.221 29.125 28.715 1.00 37.71 219 LEU C CA 1
ATOM 4866 C C . LEU C 1 220 ? 37.362 30.410 27.956 1.00 36.67 219 LEU C C 1
ATOM 4867 O O . LEU C 1 220 ? 37.308 30.471 26.727 1.00 36.48 219 LEU C O 1
ATOM 4872 N N . GLU C 1 221 ? 37.563 31.463 28.726 1.00 35.92 220 GLU C N 1
ATOM 4873 C CA . GLU C 1 221 ? 37.732 32.793 28.162 1.00 35.38 220 GLU C CA 1
ATOM 4874 C C . GLU C 1 221 ? 38.940 32.868 27.210 1.00 35.14 220 GLU C C 1
ATOM 4875 O O . GLU C 1 221 ? 38.864 33.490 26.146 1.00 34.21 220 GLU C O 1
ATOM 4881 N N . LEU C 1 222 ? 40.040 32.202 27.557 1.00 35.09 221 LEU C N 1
ATOM 4882 C CA . LEU C 1 222 ? 41.204 32.170 26.669 1.00 35.83 221 LEU C CA 1
ATOM 4883 C C . LEU C 1 222 ? 40.910 31.404 25.384 1.00 36.07 221 LEU C C 1
ATOM 4884 O O . LEU C 1 222 ? 41.398 31.807 24.326 1.00 35.16 221 LEU C O 1
ATOM 4897 N N . LEU C 1 224 ? 37.964 31.090 23.929 1.00 40.48 223 LEU C N 1
ATOM 4898 C CA . LEU C 1 224 ? 37.128 31.970 23.113 1.00 41.76 223 LEU C CA 1
ATOM 4899 C C . LEU C 1 224 ? 37.966 33.060 22.479 1.00 42.13 223 LEU C C 1
ATOM 4900 O O . LEU C 1 224 ? 37.678 33.490 21.388 1.00 42.77 223 LEU C O 1
ATOM 4905 N N . ALA C 1 225 ? 39.035 33.485 23.132 1.00 42.64 224 ALA C N 1
ATOM 4906 C CA . ALA C 1 225 ? 39.875 34.541 22.561 1.00 43.48 224 ALA C CA 1
ATOM 4907 C C . ALA C 1 225 ? 40.838 34.095 21.457 1.00 45.16 224 ALA C C 1
ATOM 4908 O O . ALA C 1 225 ? 41.495 34.948 20.868 1.00 44.95 224 ALA C O 1
ATOM 4910 N N . ARG C 1 226 ? 40.953 32.789 21.190 1.00 47.07 225 ARG C N 1
ATOM 4911 C CA . ARG C 1 226 ? 41.790 32.310 20.064 1.00 48.85 225 ARG C CA 1
ATOM 4912 C C . ARG C 1 226 ? 41.015 32.315 18.736 1.00 50.87 225 ARG C C 1
ATOM 4913 O O . ARG C 1 226 ? 41.628 32.426 17.690 1.00 52.08 225 ARG C O 1
ATOM 4921 N N . VAL C 1 227 ? 39.681 32.170 18.793 1.00 53.01 226 VAL C N 1
ATOM 4922 C CA . VAL C 1 227 ? 38.811 32.069 17.623 1.00 54.11 226 VAL C CA 1
ATOM 4923 C C . VAL C 1 227 ? 38.724 33.362 16.792 1.00 55.21 226 VAL C C 1
ATOM 4924 O O . VAL C 1 227 ? 39.097 34.445 17.263 1.00 56.70 226 VAL C O 1
#

B-factor: mean 44.84, std 7.19, range [26.81, 89.46]

Organism: Shewanella oneidensis (strain ATCC 700550 / JCM 31522 / CIP 106686 / LMG 19005 / NCIMB 14063 / MR-1) (NCBI:txid211586)

Nearest PDB structures (foldseek):
  2olt-assembly1_B  TM=1.005E+00  e=1.949E-24  Shewanella oneidensis MR-1
  2olt-assembly2_A  TM=1.003E+00  e=3.144E-24  Shewanella oneidensis MR-1
  2olt-assembly1_C  TM=9.943E-01  e=9.908E-24  Shewanella oneidensis MR-1
  2iiu-assembly2_C  TM=9.813E-01  e=5.813E-23  Shewanella oneidensis
  2iiu-assembly1_A  TM=9.843E-01  e=3.100E-22  Shewanella oneidensis

InterPro domains:
  IPR002727 Protein of unknown function DUF47 [PTHR36536] (1-225)
  IPR002727 Protein of unknown function DUF47 [TIGR00153] (4-225)
  IPR018445 Putative phosphate transport regulator [PF01865] (7-224)
  IPR038078 PhoU-like domain superfamily [G3DSA:1.20.58.220] (1-226)

Solvent-accessible surface area: 31232 Å² total

Foldseek 3Di:
DLLVLVLVLVLLLVLLVLVLVLLVCLAVVNLVVNVVSLVVSVVSLVVSVVSLVVLVVPLVVDDDPDDSVLSNVLSVLSSVSSVLSNVLSVVCSVVSQYDDPVLSVLVSVLLVLLSVLLVVLSVLSVCVVVCVVVVDPPCLVVSLVVVVVLVVSVVVNVVSLVVNVVVLVVCVVVDDVVSNVVNVSSVSSNVSNVSSVVSSVSVNCSVVD/DLVLVLVLVLLLVLLVLVLVLLVCLAVVNLVVNVVSLVVSVVSLVVSVVSLVVLVVPLVVDDDQDDSVLSNQLSVLSSVSSVLSNVLSVVCSVVSQYDDPVLSVLVSVLLVLLSVLLVVLSVLSVCVVVVVVHPPVLVVSLVVVVVLVVSVVVNVVSLVVSVVVLVVCVVVDDVVSNVVNVSSVSSNVSNVSSVVSSVSVNVSVVD/DDDDDDPLVLVLVLCLLLVLLVLVLVLLVCLAVVNLVVNVVSLVVLVVSLVVSVVSLVVLVVDQDDDPDDSVLSNVLSVLSSVSSVLSNVLSVVCSVVSQHDDPVLSVLVSVLLVLLSVLLVVLSVLSVCVVVCVVPNDVPVLVVSLVVVVVLVVSVVVNVVSLVVNVVVLVVCVVVDDVVSNVVNVSSVSSNVSNVSSVVSSVSVNVSVVD

Secondary structure (DSSP, 8-state):
-TTHHHHH--HHHHHHHTHHHHHHHHHTT-HHHHHHHHHHHHHHHHHHHHHHHHHHHHGGG------HHHHHHHHHHHHHHHHHHHHHHHHHHHHTPPPPHHHHHHHHHHHHHHHHHHHHHHHHHHHHHHHHHS--SSSHHHHHH--HHHHHHHHHHHHHHHHHHHHHHHHGGGS-TTT--HHHHHHHHHHHHHHHHHHHHHHH--TT-/--HHHHH--HHHHHHHTHHHHHHHHHTT-HHHHHHHHHHHHHHHHHHHHHHHHHHHHGGG------HHHHHHHHHHHHHHHHHHHHHHHHHHHHTPPPPHHHHHHHHHHHHHHHHHHHHHHHHHHHHHHHHH---HHHHHHH--HHHHHHHHHHHHHHHHHHHHHHHHGGGS-TTT--HHHHHHHHHHHHHHHHHHHHHHH-----/--S---TTHHHHH--HHHHHHHTHHHHHHHHHTT-HHHHHHHHHHHHHHHHHHHHHHHHHHHH-------HHHHHHHHHHHHHHHHHHHHHHHHHHHHTPPPPHHHHHHHHHHHHHHHHHHHHHHHHHHHHHHHHHS--TTHHHHHHH--HHHHHHHHHHHHHHHHHHHHHHHHGGGS-TTT--HHHHHHHHHHHHHHHHHHHHHHH--TT-

Radius of gyration: 33.36 Å; Cα contacts (8 Å, |Δi|>4): 617; chains: 3; bounding box: 55×40×119 Å

CATH classification: 1.20.58.220